Protein AF-0000000087417579 (afdb_homodimer)

Structure (mmCIF, N/CA/C/O backbone):
data_AF-0000000087417579-model_v1
#
loop_
_entity.id
_entity.type
_entity.pdbx_description
1 polymer 'Putative oxidoreductase YteT'
#
loop_
_atom_site.group_PDB
_atom_site.id
_atom_site.type_symbol
_atom_site.label_atom_id
_atom_site.label_alt_id
_atom_site.label_comp_id
_atom_site.label_asym_id
_atom_site.label_entity_id
_atom_site.label_seq_id
_atom_site.pdbx_PDB_ins_code
_atom_site.Cartn_x
_atom_site.Cartn_y
_atom_site.Cartn_z
_atom_site.occupancy
_atom_site.B_iso_or_equiv
_atom_site.auth_seq_id
_atom_site.auth_comp_id
_atom_site.auth_asym_id
_atom_site.auth_atom_id
_atom_site.pdbx_PDB_model_num
ATOM 1 N N . MET A 1 1 ? 16.375 -34.812 -29.328 1 63.44 1 MET A N 1
ATOM 2 C CA . MET A 1 1 ? 15.93 -35.094 -27.969 1 63.44 1 MET A CA 1
ATOM 3 C C . MET A 1 1 ? 14.508 -35.625 -27.953 1 63.44 1 MET A C 1
ATOM 5 O O . MET A 1 1 ? 13.734 -35.375 -28.891 1 63.44 1 MET A O 1
ATOM 9 N N . SER A 1 2 ? 14.164 -36.656 -27.172 1 83.94 2 SER A N 1
ATOM 10 C CA . SER A 1 2 ? 12.844 -37.281 -27.141 1 83.94 2 SER A CA 1
ATOM 11 C C . SER A 1 2 ? 11.773 -36.281 -26.719 1 83.94 2 SER A C 1
ATOM 13 O O . SER A 1 2 ? 12.055 -35.344 -25.984 1 83.94 2 SER A O 1
ATOM 15 N N . ALA A 1 3 ? 10.68 -36.375 -27.312 1 92.44 3 ALA A N 1
ATOM 16 C CA . ALA A 1 3 ? 9.555 -35.5 -27.016 1 92.44 3 ALA A CA 1
ATOM 17 C C . ALA A 1 3 ? 9.195 -35.562 -25.531 1 92.44 3 ALA A C 1
ATOM 19 O O . ALA A 1 3 ? 9.219 -36.625 -24.922 1 92.44 3 ALA A O 1
ATOM 20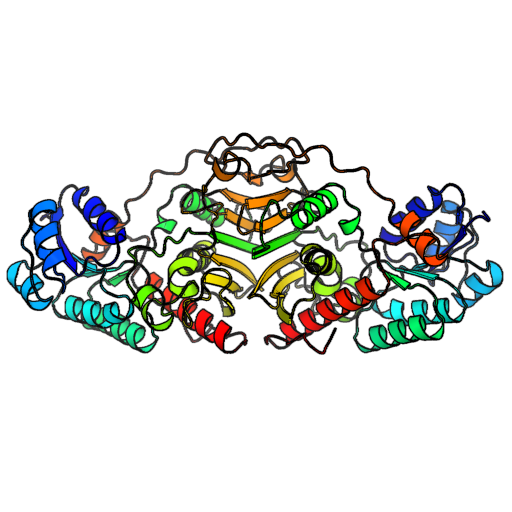 N N . VAL A 1 4 ? 8.93 -34.438 -24.984 1 95.44 4 VAL A N 1
ATOM 21 C CA . VAL A 1 4 ? 8.453 -34.375 -23.609 1 95.44 4 VAL A CA 1
ATOM 22 C C . VAL A 1 4 ? 6.988 -34.812 -23.547 1 95.44 4 VAL A C 1
ATOM 24 O O . VAL A 1 4 ? 6.121 -34.188 -24.156 1 95.44 4 VAL A O 1
ATOM 27 N N . ARG A 1 5 ? 6.73 -35.938 -22.953 1 97.94 5 ARG A N 1
ATOM 28 C CA . ARG A 1 5 ? 5.363 -36.406 -22.75 1 97.94 5 ARG A CA 1
ATOM 29 C C . ARG A 1 5 ? 4.723 -35.688 -21.562 1 97.94 5 ARG A C 1
ATOM 31 O O . ARG A 1 5 ? 5.211 -35.781 -20.438 1 97.94 5 ARG A O 1
ATOM 38 N N . PHE A 1 6 ? 3.621 -34.969 -21.828 1 98.12 6 PHE A N 1
ATOM 39 C CA . PHE A 1 6 ? 3.006 -34.219 -20.719 1 98.12 6 PHE A CA 1
ATOM 40 C C . PHE A 1 6 ? 1.528 -34.594 -20.594 1 98.12 6 PHE A C 1
ATOM 42 O O . PHE A 1 6 ? 0.914 -35.062 -21.562 1 98.12 6 PHE A O 1
ATOM 49 N N . ALA A 1 7 ? 0.946 -34.438 -19.438 1 98.25 7 ALA A N 1
ATOM 50 C CA . ALA A 1 7 ? -0.451 -34.719 -19.109 1 98.25 7 ALA A CA 1
ATOM 51 C C . ALA A 1 7 ? -1.008 -33.656 -18.172 1 98.25 7 ALA A C 1
ATOM 53 O O . ALA A 1 7 ? -0.298 -32.719 -17.797 1 98.25 7 ALA A O 1
ATOM 54 N N . VAL A 1 8 ? -2.346 -33.75 -17.906 1 97.56 8 VAL A N 1
ATOM 55 C CA . VAL A 1 8 ? -3.008 -32.781 -17.016 1 97.56 8 VAL A CA 1
ATOM 56 C C . VAL A 1 8 ? -3.787 -33.562 -15.945 1 97.56 8 VAL A C 1
ATOM 58 O O . VAL A 1 8 ? -4.434 -34.562 -16.234 1 97.56 8 VAL A O 1
ATOM 61 N N . ALA A 1 9 ? -3.633 -33.094 -14.727 1 97.19 9 ALA A N 1
ATOM 62 C CA . ALA A 1 9 ? -4.445 -33.594 -13.633 1 97.19 9 ALA A CA 1
ATOM 63 C C . ALA A 1 9 ? -5.422 -32.562 -13.117 1 97.19 9 ALA A C 1
ATOM 65 O O . ALA A 1 9 ? -5.047 -31.688 -12.336 1 97.19 9 ALA A O 1
ATOM 66 N N . GLY A 1 10 ? -6.633 -32.719 -13.508 1 94.62 10 GLY A N 1
ATOM 67 C CA . GLY A 1 10 ? -7.672 -31.797 -13.086 1 94.62 10 GLY A CA 1
ATOM 68 C C . GLY A 1 10 ? -7.918 -30.672 -14.078 1 94.62 10 GLY A C 1
ATOM 69 O O . GLY A 1 10 ? -6.977 -30.156 -14.688 1 94.62 10 GLY A O 1
ATOM 70 N N . LEU A 1 11 ? -9.203 -30.297 -14.211 1 89.75 11 LEU A N 1
ATOM 71 C CA . LEU A 1 11 ? -9.625 -29.234 -15.125 1 89.75 11 LEU A CA 1
ATOM 72 C C . LEU A 1 11 ? -10.508 -28.219 -14.406 1 89.75 11 LEU A C 1
ATOM 74 O O . LEU A 1 11 ? -11.445 -27.672 -14.992 1 89.75 11 LEU A O 1
ATOM 78 N N . LYS A 1 12 ? -10.195 -27.984 -13.133 1 82.5 12 LYS A N 1
ATOM 79 C CA . LYS A 1 12 ? -11.062 -27.141 -12.32 1 82.5 12 LYS A CA 1
ATOM 80 C C . LYS A 1 12 ? -10.703 -25.656 -12.492 1 82.5 12 LYS A C 1
ATOM 82 O O . LYS A 1 12 ? -11.484 -24.781 -12.109 1 82.5 12 LYS A O 1
ATOM 87 N N . HIS A 1 13 ? -9.578 -25.375 -12.992 1 80.44 13 HIS A N 1
ATOM 88 C CA . HIS A 1 13 ? -9.156 -24 -13.25 1 80.44 13 HIS A CA 1
ATOM 89 C C . HIS A 1 13 ? -8.75 -23.812 -14.703 1 80.44 13 HIS A C 1
ATOM 91 O O . HIS A 1 13 ? -7.941 -24.578 -15.234 1 80.44 13 HIS A O 1
ATOM 97 N N . PHE A 1 14 ? -9.172 -22.734 -15.328 1 74.62 14 PHE A N 1
ATOM 98 C CA . PHE A 1 14 ? -9 -22.547 -16.766 1 74.62 14 PHE A CA 1
ATOM 99 C C . PHE A 1 14 ? -7.555 -22.172 -17.078 1 74.62 14 PHE A C 1
ATOM 101 O O . PHE A 1 14 ? -7.121 -22.281 -18.234 1 74.62 14 PHE A O 1
ATOM 108 N N . HIS A 1 15 ? -6.863 -21.828 -16.094 1 78.12 15 HIS A N 1
ATOM 109 C CA . HIS A 1 15 ? -5.453 -21.531 -16.328 1 78.12 15 HIS A CA 1
ATOM 110 C C . HIS A 1 15 ? -4.691 -22.766 -16.766 1 78.12 15 HIS A C 1
ATOM 112 O O . HIS A 1 15 ? -3.605 -22.656 -17.344 1 78.12 15 HIS A O 1
ATOM 118 N N . ILE A 1 16 ? -5.309 -23.891 -16.578 1 82.69 16 ILE A N 1
ATOM 119 C CA . ILE A 1 16 ? -4.672 -25.141 -17 1 82.69 16 ILE A CA 1
ATOM 120 C C . ILE A 1 16 ? -4.594 -25.188 -18.516 1 82.69 16 ILE A C 1
ATOM 122 O O . ILE A 1 16 ? -3.707 -25.844 -19.078 1 82.69 16 ILE A O 1
ATOM 126 N N . LEU A 1 17 ? -5.457 -24.422 -19.156 1 87.06 17 LEU A N 1
ATOM 127 C CA . LEU A 1 17 ? -5.41 -24.344 -20.609 1 87.06 17 LEU A CA 1
ATOM 128 C C . LEU A 1 17 ? -4.176 -23.578 -21.078 1 87.06 17 LEU A C 1
ATOM 130 O O . LEU A 1 17 ? -3.637 -23.859 -22.156 1 87.06 17 LEU A O 1
ATOM 134 N N . THR A 1 18 ? -3.805 -22.672 -20.266 1 87.69 18 THR A N 1
ATOM 135 C CA . THR A 1 18 ? -2.555 -21.969 -20.547 1 87.69 18 THR A CA 1
ATOM 136 C C . THR A 1 18 ? -1.378 -22.938 -20.531 1 87.69 18 THR A C 1
ATOM 138 O O . THR A 1 18 ? -0.494 -22.875 -21.391 1 87.69 18 THR A O 1
ATOM 141 N N . PHE A 1 19 ? -1.415 -23.828 -19.641 1 91.25 19 PHE A N 1
ATOM 142 C CA . PHE A 1 19 ? -0.386 -24.859 -19.562 1 91.25 19 PHE A CA 1
ATOM 143 C C . PHE A 1 19 ? -0.43 -25.75 -20.797 1 91.25 19 PHE A C 1
ATOM 145 O O . PHE A 1 19 ? 0.599 -26 -21.438 1 91.25 19 PHE A O 1
ATOM 152 N N . VAL A 1 20 ? -1.589 -26.219 -21.156 1 93.12 20 VAL A N 1
ATOM 153 C CA . VAL A 1 20 ? -1.742 -27.125 -22.281 1 93.12 20 VAL A CA 1
ATOM 154 C C . VAL A 1 20 ? -1.248 -26.453 -23.562 1 93.12 20 VAL A C 1
ATOM 156 O O . VAL A 1 20 ? -0.421 -27.016 -24.281 1 93.12 20 VAL A O 1
ATOM 159 N N . ASN A 1 21 ? -1.667 -25.234 -23.75 1 91.94 21 ASN A N 1
ATOM 160 C CA . ASN A 1 21 ? -1.286 -24.5 -24.953 1 91.94 21 ASN A CA 1
ATOM 161 C C . ASN A 1 21 ? 0.205 -24.172 -24.969 1 91.94 21 ASN A C 1
ATOM 163 O O . ASN A 1 21 ? 0.856 -24.25 -26 1 91.94 21 ASN A O 1
ATOM 167 N N . GLY A 1 22 ? 0.687 -23.828 -23.844 1 92.31 22 GLY A N 1
ATOM 168 C CA . GLY A 1 22 ? 2.105 -23.531 -23.734 1 92.31 22 GLY A CA 1
ATOM 169 C C . GLY A 1 22 ? 2.99 -24.734 -24.016 1 92.31 22 GLY A C 1
ATOM 170 O O . GLY A 1 22 ? 4.004 -24.609 -24.703 1 92.31 22 GLY A O 1
ATOM 171 N N . MET A 1 23 ? 2.613 -25.906 -23.531 1 94.06 23 MET A N 1
ATOM 172 C CA . MET A 1 23 ? 3.363 -27.125 -23.766 1 94.06 23 MET A CA 1
ATOM 173 C C . MET A 1 23 ? 3.264 -27.578 -25.219 1 94.06 23 MET A C 1
ATOM 175 O O . MET A 1 23 ? 4.262 -27.969 -25.828 1 94.06 23 MET A O 1
ATOM 179 N N . ARG A 1 24 ? 2.125 -27.422 -25.797 1 93 24 ARG A N 1
ATOM 180 C CA . ARG A 1 24 ? 1.914 -27.797 -27.188 1 93 24 ARG A CA 1
ATOM 181 C C . ARG A 1 24 ? 2.758 -26.938 -28.125 1 93 24 ARG A C 1
ATOM 183 O O . ARG A 1 24 ? 3.119 -27.391 -29.219 1 93 24 ARG A O 1
ATOM 190 N N . ALA A 1 25 ? 3.008 -25.75 -27.703 1 91.5 25 ALA A N 1
ATOM 191 C CA . ALA A 1 25 ? 3.771 -24.828 -28.531 1 91.5 25 ALA A CA 1
ATOM 192 C C . ALA A 1 25 ? 5.25 -25.188 -28.547 1 91.5 25 ALA A C 1
ATOM 194 O O . ALA A 1 25 ? 6.012 -24.703 -29.391 1 91.5 25 ALA A O 1
ATOM 195 N N . LEU A 1 26 ? 5.613 -26.094 -27.703 1 92.06 26 LEU A N 1
ATOM 196 C CA . LEU A 1 26 ? 7 -26.547 -27.703 1 92.06 26 LEU A CA 1
ATOM 197 C C . LEU A 1 26 ? 7.246 -27.547 -28.828 1 92.06 26 LEU A C 1
ATOM 199 O O . LEU A 1 26 ? 6.375 -28.359 -29.141 1 92.06 26 LEU A O 1
ATOM 203 N N . PRO A 1 27 ? 8.391 -27.438 -29.516 1 88.12 27 PRO A N 1
ATOM 204 C CA . PRO A 1 27 ? 8.656 -28.297 -30.672 1 88.12 27 PRO A CA 1
ATOM 205 C C . PRO A 1 27 ? 8.602 -29.781 -30.344 1 88.12 27 PRO A C 1
ATOM 207 O O . PRO A 1 27 ? 8.164 -30.594 -31.156 1 88.12 27 PRO A O 1
ATOM 210 N N . ASP A 1 28 ? 9.008 -30.203 -29.203 1 88.88 28 ASP A N 1
ATOM 211 C CA . ASP A 1 28 ? 9.07 -31.625 -28.859 1 88.88 28 ASP A CA 1
ATOM 212 C C . ASP A 1 28 ? 8.289 -31.938 -27.594 1 88.88 28 ASP A C 1
ATOM 214 O O . ASP A 1 28 ? 8.828 -32.5 -26.641 1 88.88 28 ASP A O 1
ATOM 218 N N . ALA A 1 29 ? 6.93 -31.688 -27.703 1 94.94 29 ALA A N 1
ATOM 219 C CA . ALA A 1 29 ? 6.047 -32.031 -26.594 1 94.94 29 ALA A CA 1
ATOM 220 C C . ALA A 1 29 ? 4.82 -32.781 -27.078 1 94.94 29 ALA A C 1
ATOM 222 O O . ALA A 1 29 ? 4.27 -32.5 -28.141 1 94.94 29 ALA A O 1
ATOM 223 N N . GLN A 1 30 ? 4.465 -33.75 -26.375 1 96.94 30 GLN A N 1
ATOM 224 C CA . GLN A 1 30 ? 3.318 -34.594 -26.719 1 96.94 30 GLN A CA 1
ATOM 225 C C . GLN A 1 30 ? 2.328 -34.688 -25.562 1 96.94 30 GLN A C 1
ATOM 227 O O . GLN A 1 30 ? 2.686 -35.094 -24.469 1 96.94 30 GLN A O 1
ATOM 232 N N . PHE A 1 31 ? 1.083 -34.25 -25.797 1 97.75 31 PHE A N 1
ATOM 233 C CA . PHE A 1 31 ? 0 -34.406 -24.844 1 97.75 31 PHE A CA 1
ATOM 234 C C . PHE A 1 31 ? -0.521 -35.812 -24.828 1 97.75 31 PHE A C 1
ATOM 236 O O . PHE A 1 31 ? -1.018 -36.312 -25.844 1 97.75 31 PHE A O 1
ATOM 243 N N . VAL A 1 32 ? -0.482 -36.5 -23.656 1 98 32 VAL A N 1
ATOM 244 C CA . VAL A 1 32 ? -0.65 -37.938 -23.734 1 98 32 VAL A CA 1
ATOM 245 C C . VAL A 1 32 ? -1.911 -38.344 -22.969 1 98 32 VAL A C 1
ATOM 247 O O . VAL A 1 32 ? -2.357 -39.5 -23.078 1 98 32 VAL A O 1
ATOM 250 N N . GLY A 1 33 ? -2.498 -37.438 -22.219 1 98 33 GLY A N 1
ATOM 251 C CA . GLY A 1 33 ? -3.715 -37.781 -21.5 1 98 33 GLY A CA 1
ATOM 252 C C . GLY A 1 33 ? -4.043 -36.812 -20.375 1 98 33 GLY A C 1
ATOM 253 O O . GLY A 1 33 ? -3.268 -35.875 -20.094 1 98 33 GLY A O 1
ATOM 254 N N . PHE A 1 34 ? -5.219 -36.969 -19.766 1 97.88 34 PHE A N 1
ATOM 255 C CA . PHE A 1 34 ? -5.586 -36.156 -18.625 1 97.88 34 PHE A CA 1
ATOM 256 C C . PHE A 1 34 ? -6.508 -36.906 -17.672 1 97.88 34 PHE A C 1
ATOM 258 O O . PHE A 1 34 ? -7.074 -37.938 -18.062 1 97.88 34 PHE A O 1
ATOM 265 N N . TYR A 1 35 ? -6.484 -36.375 -16.453 1 97.12 35 TYR A N 1
ATOM 266 C CA . TYR A 1 35 ? -7.355 -36.906 -15.406 1 97.12 35 TYR A CA 1
ATOM 267 C C . TYR A 1 35 ? -8.336 -35.812 -14.938 1 97.12 35 TYR A C 1
ATOM 269 O O . TYR A 1 35 ? -7.98 -34.625 -14.867 1 97.12 35 TYR A O 1
ATOM 277 N N . ASP A 1 36 ? -9.562 -36.188 -14.734 1 95.81 36 ASP A N 1
ATOM 278 C CA . ASP A 1 36 ? -10.5 -35.438 -13.922 1 95.81 36 ASP A CA 1
ATOM 279 C C . ASP A 1 36 ? -11.461 -36.344 -13.172 1 95.81 36 ASP A C 1
ATOM 281 O O . ASP A 1 36 ? -11.828 -37.406 -13.68 1 95.81 36 ASP A O 1
ATOM 285 N N . ASP A 1 37 ? -11.867 -35.875 -11.969 1 92.88 37 ASP A N 1
ATOM 286 C CA . ASP A 1 37 ? -12.773 -36.719 -11.18 1 92.88 37 ASP A CA 1
ATOM 287 C C . ASP A 1 37 ? -14.211 -36.562 -11.664 1 92.88 37 ASP A C 1
ATOM 289 O O . ASP A 1 37 ? -15.07 -37.375 -11.312 1 92.88 37 ASP A O 1
ATOM 293 N N . ASP A 1 38 ? -14.516 -35.625 -12.484 1 92.81 38 ASP A N 1
ATOM 294 C CA . ASP A 1 38 ? -15.844 -35.375 -13.039 1 92.81 38 ASP A CA 1
ATOM 295 C C . ASP A 1 38 ? -16.016 -36.062 -14.391 1 92.81 38 ASP A C 1
ATOM 297 O O . ASP A 1 38 ? -15.391 -35.656 -15.375 1 92.81 38 ASP A O 1
ATOM 301 N N . PRO A 1 39 ? -16.953 -37.031 -14.477 1 94.38 39 PRO A N 1
ATOM 302 C CA . PRO A 1 39 ? -17.109 -37.719 -15.758 1 94.38 39 PRO A CA 1
ATOM 303 C C . PRO A 1 39 ? -17.594 -36.812 -16.875 1 94.38 39 PRO A C 1
ATOM 305 O O . PRO A 1 39 ? -17.25 -37.031 -18.047 1 94.38 39 PRO A O 1
ATOM 308 N N . LYS A 1 40 ? -18.344 -35.812 -16.531 1 92.44 40 LYS A N 1
ATOM 309 C CA . LYS A 1 40 ? -18.812 -34.875 -17.547 1 92.44 40 LYS A CA 1
ATOM 310 C C . LYS A 1 40 ? -17.656 -34.125 -18.172 1 92.44 40 LYS A C 1
ATOM 312 O O . LYS A 1 40 ? -17.625 -33.938 -19.391 1 92.44 40 LYS A O 1
ATOM 317 N N . LEU A 1 41 ? -16.703 -33.75 -17.359 1 91.19 41 LEU A N 1
ATOM 318 C CA . LEU A 1 41 ? -15.531 -33.031 -17.859 1 91.19 41 LEU A CA 1
ATOM 319 C C . LEU A 1 41 ? -14.641 -33.969 -18.688 1 91.19 41 LEU A C 1
ATOM 321 O O . LEU A 1 41 ? -14.078 -33.562 -19.703 1 91.19 41 LEU A O 1
ATOM 325 N N . ARG A 1 42 ? -14.5 -35.188 -18.266 1 94.69 42 ARG A N 1
ATOM 326 C CA . ARG A 1 42 ? -13.711 -36.156 -19.016 1 94.69 42 ARG A CA 1
ATOM 327 C C . ARG A 1 42 ? -14.273 -36.344 -20.422 1 94.69 42 ARG A C 1
ATOM 329 O O . ARG A 1 42 ? -13.531 -36.312 -21.406 1 94.69 42 ARG A O 1
ATOM 336 N N . ASP A 1 43 ? -15.578 -36.438 -20.484 1 93.12 43 ASP A N 1
ATOM 337 C CA . ASP A 1 43 ? -16.219 -36.625 -21.781 1 93.12 43 ASP A CA 1
ATOM 338 C C . ASP A 1 43 ? -16.047 -35.406 -22.688 1 93.12 43 ASP A C 1
ATOM 340 O O . ASP A 1 43 ? -15.664 -35.531 -23.844 1 93.12 43 ASP A O 1
ATOM 344 N N . GLN A 1 44 ? -16.281 -34.312 -22.172 1 90.88 44 GLN A N 1
ATOM 345 C CA . GLN A 1 44 ? -16.219 -33.062 -22.922 1 90.88 44 GLN A CA 1
ATOM 346 C C . GLN A 1 44 ? -14.805 -32.812 -23.422 1 90.88 44 GLN A C 1
ATOM 348 O O . GLN A 1 44 ? -14.602 -32.531 -24.609 1 90.88 44 GLN A O 1
ATOM 353 N N . TYR A 1 45 ? -13.805 -33 -22.609 1 92.38 45 TYR A N 1
ATOM 354 C CA . TYR A 1 45 ? -12.469 -32.531 -22.953 1 92.38 45 TYR A CA 1
ATOM 355 C C . TYR A 1 45 ? -11.672 -33.625 -23.641 1 92.38 45 TYR A C 1
ATOM 357 O O . TYR A 1 45 ? -10.648 -33.375 -24.266 1 92.38 45 TYR A O 1
ATOM 365 N N . SER A 1 46 ? -12.141 -34.875 -23.516 1 91.88 46 SER A N 1
ATOM 366 C CA . SER A 1 46 ? -11.5 -35.906 -24.297 1 91.88 46 SER A CA 1
ATOM 367 C C . SER A 1 46 ? -11.594 -35.625 -25.781 1 91.88 46 SER A C 1
ATOM 369 O O . SER A 1 46 ? -10.641 -35.875 -26.531 1 91.88 46 SER A O 1
ATOM 371 N N . GLN A 1 47 ? -12.641 -35.125 -26.156 1 90.56 47 GLN A N 1
ATOM 372 C CA . GLN A 1 47 ? -12.867 -34.781 -27.562 1 90.56 47 GLN A CA 1
ATOM 373 C C . GLN A 1 47 ? -12.086 -33.5 -27.938 1 90.56 47 GLN A C 1
ATOM 375 O O . GLN A 1 47 ? -11.461 -33.469 -29 1 90.56 47 GLN A O 1
ATOM 380 N N . GLU A 1 48 ? -12.086 -32.594 -27.109 1 90.38 48 GLU A N 1
ATOM 381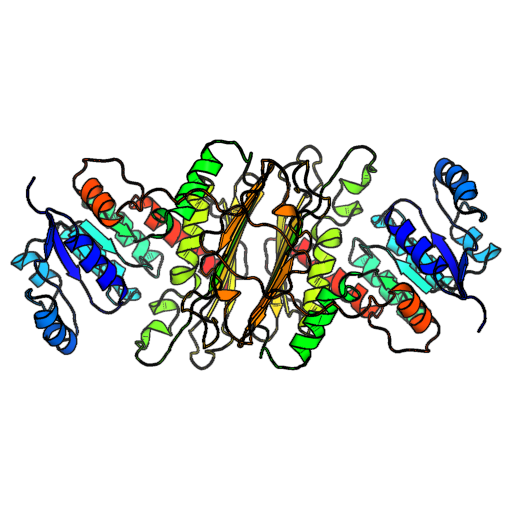 C CA . GLU A 1 48 ? -11.445 -31.312 -27.375 1 90.38 48 GLU A CA 1
ATOM 382 C C . GLU A 1 48 ? -9.922 -31.453 -27.438 1 90.38 48 GLU A C 1
ATOM 384 O O . GLU A 1 48 ? -9.273 -30.859 -28.297 1 90.38 48 GLU A O 1
ATOM 389 N N . PHE A 1 49 ? -9.406 -32.281 -26.5 1 94 49 PHE A N 1
ATOM 390 C CA . PHE A 1 49 ? -7.961 -32.438 -26.391 1 94 49 PHE A CA 1
ATOM 391 C C . PHE A 1 49 ? -7.445 -33.5 -27.344 1 94 49 PHE A C 1
ATOM 393 O O . PHE A 1 49 ? -6.277 -33.5 -27.734 1 94 49 PHE A O 1
ATOM 400 N N . GLY A 1 50 ? -8.273 -34.438 -27.703 1 94.31 50 GLY A N 1
ATOM 401 C CA . GLY A 1 50 ? -7.871 -35.562 -28.562 1 94.31 50 GLY A CA 1
ATOM 402 C C . GLY A 1 50 ? -6.98 -36.562 -27.859 1 94.31 50 GLY A C 1
ATOM 403 O O . GLY A 1 50 ? -6.105 -37.156 -28.5 1 94.31 50 GLY A O 1
ATOM 404 N N . VAL A 1 51 ? -7.02 -36.594 -26.609 1 96.75 51 VAL A N 1
ATOM 405 C CA . VAL A 1 51 ? -6.219 -37.531 -25.828 1 96.75 51 VAL A CA 1
ATOM 406 C C . VAL A 1 51 ? -7.113 -38.312 -24.859 1 96.75 51 VAL A C 1
ATOM 408 O O . VAL A 1 51 ? -8.234 -37.875 -24.578 1 96.75 51 VAL A O 1
ATOM 411 N N . PRO A 1 52 ? -6.656 -39.5 -24.375 1 96.81 52 PRO A N 1
ATOM 412 C CA . PRO A 1 52 ? -7.477 -40.281 -23.469 1 96.81 52 PRO A CA 1
ATOM 413 C C . PRO A 1 52 ? -7.676 -39.625 -22.109 1 96.81 52 PRO A C 1
ATOM 415 O O . PRO A 1 52 ? -6.789 -38.875 -21.641 1 96.81 52 PRO A O 1
ATOM 418 N N . ALA A 1 53 ? -8.836 -39.906 -21.5 1 97.56 53 ALA A N 1
ATOM 419 C CA . ALA A 1 53 ? -9.18 -39.438 -20.172 1 97.56 53 ALA A CA 1
ATOM 420 C C . ALA A 1 53 ? -9.156 -40.594 -19.156 1 97.56 53 ALA A C 1
ATOM 422 O O . ALA A 1 53 ? -9.484 -41.719 -19.5 1 97.56 53 ALA A O 1
ATOM 423 N N . PHE A 1 54 ? -8.812 -40.25 -17.938 1 98 54 PHE A N 1
ATOM 424 C CA . PHE A 1 54 ? -8.695 -41.25 -16.906 1 98 54 PHE A CA 1
ATOM 425 C C . PHE A 1 54 ? -9.445 -40.844 -15.648 1 98 54 PHE A C 1
ATOM 427 O O . PHE A 1 54 ? -9.656 -39.625 -15.414 1 98 54 PHE A O 1
ATOM 434 N N . ALA A 1 55 ? -9.75 -41.812 -14.781 1 96.81 55 ALA A N 1
ATOM 435 C CA . ALA A 1 55 ? -10.594 -41.531 -13.617 1 96.81 55 ALA A CA 1
ATOM 436 C C . ALA A 1 55 ? -9.75 -41.406 -12.352 1 96.81 55 ALA A C 1
ATOM 438 O O . ALA A 1 55 ? -10.266 -41 -11.297 1 96.81 55 ALA A O 1
ATOM 439 N N . SER A 1 56 ? -8.492 -41.656 -12.516 1 97.25 56 SER A N 1
ATOM 440 C CA . SER A 1 56 ? -7.582 -41.469 -11.391 1 97.25 56 SER A CA 1
ATOM 441 C C . SER A 1 56 ? -6.188 -41.094 -11.867 1 97.25 56 SER A C 1
ATOM 443 O O . SER A 1 56 ? -5.82 -41.344 -13.008 1 97.25 56 SER A O 1
ATOM 445 N N . VAL A 1 57 ? -5.469 -40.5 -10.953 1 97.69 57 VAL A N 1
ATOM 446 C CA . VAL A 1 57 ? -4.082 -40.125 -11.219 1 97.69 57 VAL A CA 1
ATOM 447 C C . VAL A 1 57 ? -3.248 -41.375 -11.492 1 97.69 57 VAL A C 1
ATOM 449 O O . VAL A 1 57 ? -2.438 -41.375 -12.414 1 97.69 57 VAL A O 1
ATOM 452 N N . GLY A 1 58 ? -3.475 -42.375 -10.734 1 97.81 58 GLY A N 1
ATOM 453 C CA . GLY A 1 58 ? -2.754 -43.625 -10.922 1 97.81 58 GLY A CA 1
ATOM 454 C C . GLY A 1 58 ? -2.93 -44.219 -12.305 1 97.81 58 GLY A C 1
ATOM 455 O O . GLY A 1 58 ? -1.952 -44.625 -12.953 1 97.81 58 GLY A O 1
ATOM 456 N N . GLU A 1 59 ? -4.172 -44.25 -12.734 1 98.06 59 GLU A N 1
ATOM 457 C CA . GLU A 1 59 ? -4.457 -44.812 -14.062 1 98.06 59 GLU A CA 1
ATOM 458 C C . GLU A 1 59 ? -3.791 -43.969 -15.148 1 98.06 59 GLU A C 1
ATOM 460 O O . GLU A 1 59 ? -3.256 -44.5 -16.125 1 98.06 59 GLU A O 1
ATOM 465 N N . LEU A 1 60 ? -3.873 -42.656 -15.016 1 98.31 60 LEU A N 1
ATOM 466 C CA . LEU A 1 60 ? -3.25 -41.75 -15.969 1 98.31 60 LEU A CA 1
ATOM 467 C C . LEU A 1 60 ? -1.76 -42.031 -16.109 1 98.31 60 LEU A C 1
ATOM 469 O O . LEU A 1 60 ? -1.257 -42.188 -17.219 1 98.31 60 LEU A O 1
ATOM 473 N N . VAL A 1 61 ? -1.035 -42.188 -14.969 1 98.56 61 VAL A N 1
ATOM 474 C CA . VAL A 1 61 ? 0.418 -42.312 -14.969 1 98.56 61 VAL A CA 1
ATOM 475 C C . VAL A 1 61 ? 0.807 -43.688 -15.492 1 98.56 61 VAL A C 1
ATOM 477 O O . VAL A 1 61 ? 1.745 -43.812 -16.281 1 98.56 61 VAL A O 1
ATOM 480 N N . GLU A 1 62 ? 0.082 -44.719 -15.117 1 98.12 62 GLU A N 1
ATOM 481 C CA . GLU A 1 62 ? 0.393 -46.094 -15.531 1 98.12 62 GLU A CA 1
ATOM 482 C C . GLU A 1 62 ? 0.191 -46.25 -17.031 1 98.12 62 GLU A C 1
ATOM 484 O O . GLU A 1 62 ? 0.985 -46.938 -17.703 1 98.12 62 GLU A O 1
ATOM 489 N N . ALA A 1 63 ? -0.8 -45.625 -17.531 1 98.12 63 ALA A N 1
ATOM 490 C CA . ALA A 1 63 ? -1.187 -45.812 -18.922 1 98.12 63 ALA A CA 1
ATOM 491 C C . ALA A 1 63 ? -0.327 -44.969 -19.859 1 98.12 63 ALA A C 1
ATOM 493 O O . ALA A 1 63 ? -0.078 -45.375 -21 1 98.12 63 ALA A O 1
ATOM 494 N N . THR A 1 64 ? 0.1 -43.781 -19.406 1 98.06 64 THR A N 1
ATOM 495 C CA . THR A 1 64 ? 0.64 -42.844 -20.375 1 98.06 64 THR A CA 1
ATOM 496 C C . THR A 1 64 ? 2.074 -42.469 -20.031 1 98.06 64 THR A C 1
ATOM 498 O O . THR A 1 64 ? 2.789 -41.875 -20.859 1 98.06 64 THR A O 1
ATOM 501 N N . GLU A 1 65 ? 2.578 -42.719 -18.828 1 97.81 65 GLU A N 1
ATOM 502 C CA . GLU A 1 65 ? 3.932 -42.469 -18.344 1 97.81 65 GLU A CA 1
ATOM 503 C C . GLU A 1 65 ? 4.375 -41.062 -18.688 1 97.81 65 GLU A C 1
ATOM 505 O O . GLU A 1 65 ? 5.445 -40.844 -19.281 1 97.81 65 GLU A O 1
ATOM 510 N N . PRO A 1 66 ? 3.617 -40.094 -18.281 1 98.44 66 PRO A N 1
ATOM 511 C CA . PRO A 1 66 ? 4.016 -38.688 -18.562 1 98.44 66 PRO A CA 1
ATOM 512 C C . PRO A 1 66 ? 5.273 -38.281 -17.797 1 98.44 66 PRO A C 1
ATOM 514 O O . PRO A 1 66 ? 5.496 -38.719 -16.672 1 98.44 66 PRO A O 1
ATOM 517 N N . GLU A 1 67 ? 6.078 -37.438 -18.453 1 97.94 67 GLU A N 1
ATOM 518 C CA . GLU A 1 67 ? 7.246 -36.844 -17.828 1 97.94 67 GLU A CA 1
ATOM 519 C C . GLU A 1 67 ? 6.855 -35.625 -16.969 1 97.94 67 GLU A C 1
ATOM 521 O O . GLU A 1 67 ? 7.367 -35.438 -15.859 1 97.94 67 GLU A O 1
ATOM 526 N N . VAL A 1 68 ? 5.961 -34.781 -17.469 1 98.06 68 VAL A N 1
ATOM 527 C CA . VAL A 1 68 ? 5.492 -33.562 -16.812 1 98.06 68 VAL A CA 1
ATOM 528 C C . VAL A 1 68 ? 3.969 -33.594 -16.703 1 98.06 68 VAL A C 1
ATOM 530 O O . VAL A 1 68 ? 3.275 -33.938 -17.672 1 98.06 68 VAL A O 1
ATOM 533 N N . VAL A 1 69 ? 3.445 -33.281 -15.555 1 98.31 69 VAL A N 1
ATOM 534 C CA . VAL A 1 69 ? 1.999 -33.219 -15.383 1 98.31 69 VAL A CA 1
ATOM 535 C C . VAL A 1 69 ? 1.612 -31.828 -14.867 1 98.31 69 VAL A C 1
ATOM 537 O O . VAL A 1 69 ? 2.168 -31.359 -13.875 1 98.31 69 VAL A O 1
ATOM 540 N N . GLY A 1 70 ? 0.716 -31.125 -15.57 1 97.31 70 GLY A N 1
ATOM 541 C CA . GLY A 1 70 ? 0.064 -29.938 -15.039 1 97.31 70 GLY A CA 1
ATOM 542 C C . GLY A 1 70 ? -1.065 -30.25 -14.078 1 97.31 70 GLY A C 1
ATOM 543 O O . GLY A 1 70 ? -1.841 -31.188 -14.305 1 97.31 70 GLY A O 1
ATOM 544 N N . VAL A 1 71 ? -1.171 -29.531 -13.008 1 96.94 71 VAL A N 1
ATOM 545 C CA . VAL A 1 71 ? -2.174 -29.844 -12 1 96.94 71 VAL A CA 1
ATOM 546 C C . VAL A 1 71 ? -3.117 -28.656 -11.82 1 96.94 71 VAL A C 1
ATOM 548 O O . VAL A 1 71 ? -2.672 -27.531 -11.578 1 96.94 71 VAL A O 1
ATOM 551 N N . ALA A 1 72 ? -4.375 -28.875 -11.891 1 93.75 72 ALA A N 1
ATOM 552 C CA . ALA A 1 72 ? -5.406 -27.875 -11.656 1 93.75 72 ALA A CA 1
ATOM 553 C C . ALA A 1 72 ? -6.648 -28.5 -11.023 1 93.75 72 ALA A C 1
ATOM 555 O O . ALA A 1 72 ? -7.766 -28.281 -11.492 1 93.75 72 ALA A O 1
ATOM 556 N N . VAL A 1 73 ? 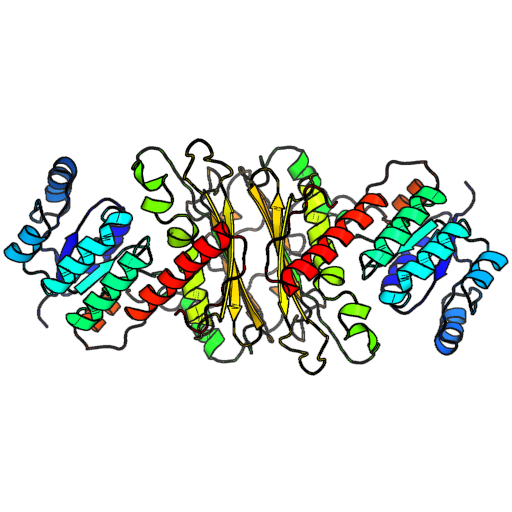-6.516 -29.281 -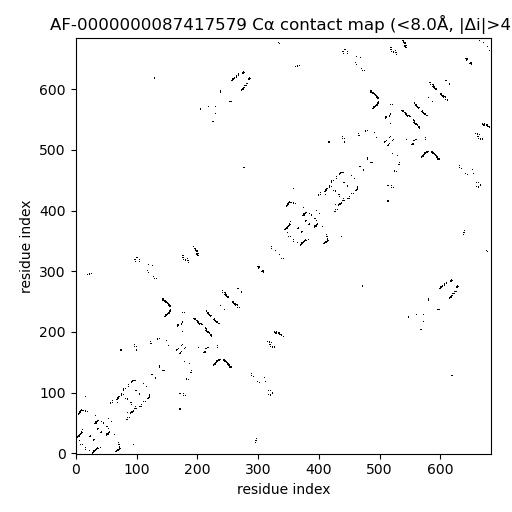10.008 1 93.62 73 VAL A N 1
ATOM 557 C CA . VAL A 1 73 ? -7.621 -29.781 -9.195 1 93.62 73 VAL A CA 1
ATOM 558 C C . VAL A 1 73 ? -8.031 -28.719 -8.172 1 93.62 73 VAL A C 1
ATOM 560 O O . VAL A 1 73 ? -7.523 -27.594 -8.195 1 93.62 73 VAL A O 1
ATOM 563 N N . GLU A 1 74 ? -9.07 -29.125 -7.391 1 93.12 74 GLU A N 1
ATOM 564 C CA . GLU A 1 74 ? -9.414 -28.219 -6.293 1 93.12 74 GLU A CA 1
ATOM 565 C C . GLU A 1 74 ? -8.188 -27.859 -5.461 1 93.12 74 GLU A C 1
ATOM 567 O O . GLU A 1 74 ? -7.367 -28.734 -5.152 1 93.12 74 GLU A O 1
ATOM 572 N N . ASN A 1 75 ? -8.062 -26.594 -5.082 1 94.69 75 ASN A N 1
ATOM 573 C CA . ASN A 1 75 ? -6.844 -26.078 -4.469 1 94.69 75 ASN A CA 1
ATOM 574 C C . ASN A 1 75 ? -6.477 -26.875 -3.213 1 94.69 75 ASN A C 1
ATOM 576 O O . ASN A 1 75 ? -5.309 -27.203 -3.006 1 94.69 75 ASN A O 1
ATOM 580 N N . SER A 1 76 ? -7.488 -27.219 -2.422 1 95.06 76 SER A N 1
ATOM 581 C CA . SER A 1 76 ? -7.234 -27.906 -1.153 1 95.06 76 SER A CA 1
ATOM 582 C C . SER A 1 76 ? -6.805 -29.344 -1.374 1 95.06 76 SER A C 1
ATOM 584 O O . SER A 1 76 ? -6.32 -30 -0.45 1 95.06 76 SER A O 1
ATOM 586 N N . LYS A 1 77 ? -6.875 -29.812 -2.602 1 95.19 77 LYS A N 1
ATOM 587 C CA . LYS A 1 77 ? -6.535 -31.203 -2.91 1 95.19 77 LYS A CA 1
ATOM 588 C C . LYS A 1 77 ? -5.207 -31.281 -3.66 1 95.19 77 LYS A C 1
ATOM 590 O O . LYS A 1 77 ? -4.695 -32.375 -3.906 1 95.19 77 LYS A O 1
ATOM 595 N N . LYS A 1 78 ? -4.656 -30.219 -3.998 1 96.81 78 LYS A N 1
ATOM 596 C CA . LYS A 1 78 ? -3.467 -30.188 -4.844 1 96.81 78 LYS A CA 1
ATOM 597 C C . LYS A 1 78 ? -2.295 -30.891 -4.168 1 96.81 78 LYS A C 1
ATOM 599 O O . LYS A 1 78 ? -1.554 -31.625 -4.812 1 96.81 78 LYS A O 1
ATOM 604 N N . GLY A 1 79 ? -2.164 -30.688 -2.857 1 98.06 79 GLY A N 1
ATOM 605 C CA . GLY A 1 79 ? -1.037 -31.281 -2.158 1 98.06 79 GLY A CA 1
ATOM 606 C C . GLY A 1 79 ? -0.952 -32.781 -2.338 1 98.06 79 GLY A C 1
ATOM 607 O O . GLY A 1 79 ? 0.101 -33.312 -2.701 1 98.06 79 GLY A O 1
ATOM 608 N N . ALA A 1 80 ? -2.035 -33.438 -2.129 1 97.94 80 ALA A N 1
ATOM 609 C CA . ALA A 1 80 ? -2.088 -34.875 -2.236 1 97.94 80 ALA A CA 1
ATOM 610 C C . ALA A 1 80 ? -1.802 -35.344 -3.664 1 97.94 80 ALA A C 1
ATOM 612 O O . ALA A 1 80 ? -1.059 -36.281 -3.877 1 97.94 80 ALA A O 1
ATOM 613 N N . VAL A 1 81 ? -2.355 -34.625 -4.621 1 98.12 81 VAL A N 1
ATOM 614 C CA . VAL A 1 81 ? -2.193 -35 -6.023 1 98.12 81 VAL A CA 1
ATOM 615 C C . VAL A 1 81 ? -0.741 -34.781 -6.449 1 98.12 81 VAL A C 1
ATOM 617 O O . VAL A 1 81 ? -0.156 -35.625 -7.125 1 98.12 81 VAL A O 1
ATOM 620 N N . ILE A 1 82 ? -0.172 -33.719 -6.027 1 98.62 82 ILE A N 1
ATOM 621 C CA . ILE A 1 82 ? 1.214 -33.375 -6.344 1 98.62 82 ILE A CA 1
ATOM 622 C C . ILE A 1 82 ? 2.139 -34.469 -5.777 1 98.62 82 ILE A C 1
ATOM 624 O O . ILE A 1 82 ? 3.012 -34.969 -6.484 1 98.62 82 ILE A O 1
ATOM 628 N N . CYS A 1 83 ? 1.933 -34.812 -4.535 1 98.69 83 CYS A N 1
ATOM 629 C CA . CYS A 1 83 ? 2.766 -35.812 -3.891 1 98.69 83 CYS A CA 1
ATOM 630 C C . CYS A 1 83 ? 2.652 -37.156 -4.605 1 98.69 83 CYS A C 1
ATOM 632 O O . CYS A 1 83 ? 3.662 -37.812 -4.863 1 98.69 83 CYS A O 1
ATOM 634 N N . GLU A 1 84 ? 1.472 -37.5 -4.93 1 98.62 84 GLU A N 1
ATOM 635 C CA . GLU A 1 84 ? 1.262 -38.75 -5.629 1 98.62 84 GLU A CA 1
ATOM 636 C C . GLU A 1 84 ? 1.993 -38.781 -6.969 1 98.62 84 GLU A C 1
ATOM 638 O O . GLU A 1 84 ? 2.656 -39.75 -7.305 1 98.62 84 GLU A O 1
ATOM 643 N N . LEU A 1 85 ? 1.865 -37.719 -7.695 1 98.81 85 LEU A N 1
ATOM 644 C CA . LEU A 1 85 ? 2.504 -37.625 -9 1 98.81 85 LEU A CA 1
ATOM 645 C C . LEU A 1 85 ? 4.023 -37.719 -8.875 1 98.81 85 LEU A C 1
ATOM 647 O O . LEU A 1 85 ? 4.676 -38.438 -9.625 1 98.81 85 LEU A O 1
ATOM 651 N N . ALA A 1 86 ? 4.57 -36.969 -7.945 1 98.62 86 ALA A N 1
ATOM 652 C CA . ALA A 1 86 ? 6.016 -37 -7.73 1 98.62 86 ALA A CA 1
ATOM 653 C C . ALA A 1 86 ? 6.496 -38.406 -7.363 1 98.62 86 ALA A C 1
ATOM 655 O O . ALA A 1 86 ? 7.496 -38.875 -7.902 1 98.62 86 ALA A O 1
ATOM 656 N N . GLU A 1 87 ? 5.789 -39.062 -6.496 1 98.38 87 GLU A N 1
ATOM 657 C CA . GLU A 1 87 ? 6.145 -40.406 -6.055 1 98.38 87 GLU A CA 1
ATOM 658 C C . GLU A 1 87 ? 6.074 -41.406 -7.207 1 98.38 87 GLU A C 1
ATOM 660 O O . GLU A 1 87 ? 6.773 -42.406 -7.207 1 98.38 87 GLU A O 1
ATOM 665 N N . ARG A 1 88 ? 5.289 -41.062 -8.148 1 98.44 88 ARG A N 1
ATOM 666 C CA . ARG A 1 88 ? 5.141 -41.938 -9.312 1 98.44 88 ARG A CA 1
ATOM 667 C C . ARG A 1 88 ? 6.129 -41.562 -10.406 1 98.44 88 ARG A C 1
ATOM 669 O O . ARG A 1 88 ? 6.086 -42.094 -11.508 1 98.44 88 ARG A O 1
ATOM 676 N N . GLY A 1 89 ? 6.926 -40.562 -10.141 1 98.25 89 GLY A N 1
ATOM 677 C CA . GLY A 1 89 ? 8.062 -40.312 -11.008 1 98.25 89 GLY A CA 1
ATOM 678 C C . GLY A 1 89 ? 7.82 -39.156 -11.961 1 98.25 89 GLY A C 1
ATOM 679 O O . GLY A 1 89 ? 8.586 -38.938 -12.906 1 98.25 89 GLY A O 1
ATOM 680 N N . CYS A 1 90 ? 6.801 -38.344 -11.742 1 98.62 90 CYS A N 1
ATOM 681 C CA . CYS A 1 90 ? 6.473 -37.25 -12.648 1 98.62 90 CYS A CA 1
ATOM 682 C C . CYS A 1 90 ? 6.965 -35.938 -12.102 1 98.62 90 CYS A C 1
ATOM 684 O O . CYS A 1 90 ? 6.91 -35.688 -10.891 1 98.62 90 CYS A O 1
ATOM 686 N N . HIS A 1 91 ? 7.465 -35 -12.961 1 98.44 91 HIS A N 1
ATOM 687 C CA . HIS A 1 91 ? 7.562 -33.594 -12.625 1 98.44 91 HIS A CA 1
ATOM 688 C C . HIS A 1 91 ? 6.195 -32.938 -12.664 1 98.44 91 HIS A C 1
ATOM 690 O O . HIS A 1 91 ? 5.309 -33.344 -13.414 1 98.44 91 HIS A O 1
ATOM 696 N N . VAL A 1 92 ? 6.07 -31.953 -11.836 1 98.38 92 VAL A N 1
ATOM 697 C CA . VAL A 1 92 ? 4.746 -31.359 -11.703 1 98.38 92 VAL A CA 1
ATOM 698 C C . VAL A 1 92 ? 4.84 -29.844 -11.883 1 98.38 92 VAL A C 1
ATOM 700 O O . VAL A 1 92 ? 5.746 -29.203 -11.344 1 98.38 92 VAL A O 1
ATOM 703 N N . LEU A 1 93 ? 3.988 -29.25 -12.664 1 96.75 93 LEU A N 1
ATOM 704 C CA . LEU A 1 93 ? 3.793 -27.812 -12.781 1 96.75 93 LEU A CA 1
ATOM 705 C C . LEU A 1 93 ? 2.371 -27.422 -12.391 1 96.75 93 LEU A C 1
ATOM 707 O O . LEU A 1 93 ? 1.406 -27.891 -13.008 1 96.75 93 LEU A O 1
ATOM 711 N N . VAL A 1 94 ? 2.262 -26.609 -11.398 1 95.31 94 VAL A N 1
ATOM 712 C CA . VAL A 1 94 ? 0.963 -26.391 -10.773 1 95.31 94 VAL A CA 1
ATOM 713 C C . VAL A 1 94 ? 0.533 -24.938 -10.961 1 95.31 94 VAL A C 1
ATOM 715 O O . VAL A 1 94 ? 1.363 -24.031 -10.906 1 95.31 94 VAL A O 1
ATOM 718 N N . ASP A 1 95 ? -0.721 -24.766 -11.156 1 90.44 95 ASP A N 1
ATOM 719 C CA . ASP A 1 95 ? -1.3 -23.422 -11.148 1 90.44 95 ASP A CA 1
ATOM 720 C C . ASP A 1 95 ? -1.427 -22.875 -9.727 1 90.44 95 ASP A C 1
ATOM 722 O O . ASP A 1 95 ? -1.5 -23.656 -8.766 1 90.44 95 ASP A O 1
ATOM 726 N N . LYS A 1 96 ? -1.412 -21.641 -9.602 1 90.81 96 LYS A N 1
ATOM 727 C CA . LYS A 1 96 ? -1.511 -21.031 -8.273 1 90.81 96 LYS A CA 1
ATOM 728 C C . LYS A 1 96 ? -2.926 -21.156 -7.715 1 90.81 96 LYS A C 1
ATOM 730 O O . LYS A 1 96 ? -3.898 -21.156 -8.477 1 90.81 96 LYS A O 1
ATOM 735 N N . PRO A 1 97 ? -3.039 -21.281 -6.441 1 93.94 97 PRO A N 1
ATOM 736 C CA . PRO A 1 97 ? -1.96 -21.438 -5.465 1 93.94 97 PRO A CA 1
ATOM 737 C C . PRO A 1 97 ? -1.414 -22.875 -5.426 1 93.94 97 PRO A C 1
ATOM 739 O O . PRO A 1 97 ? -2.088 -23.797 -5.863 1 93.94 97 PRO A O 1
ATOM 742 N N . LEU A 1 98 ? -0.248 -23.016 -4.895 1 96.94 98 LEU A N 1
ATOM 743 C CA . LEU A 1 98 ? 0.389 -24.328 -4.805 1 96.94 98 LEU A CA 1
ATOM 744 C C . LEU A 1 98 ? -0.378 -25.25 -3.852 1 96.94 98 LEU A C 1
ATOM 746 O O . LEU A 1 98 ? -0.775 -26.344 -4.227 1 96.94 98 LEU A O 1
ATOM 750 N N . VAL A 1 99 ? -0.574 -24.797 -2.664 1 97.75 99 VAL A N 1
ATOM 751 C CA . VAL A 1 99 ? -1.36 -25.438 -1.616 1 97.75 99 VAL A CA 1
ATOM 752 C C . VAL A 1 99 ? -2.047 -24.375 -0.759 1 97.75 99 VAL A C 1
ATOM 754 O O . VAL A 1 99 ? -1.792 -23.188 -0.919 1 97.75 99 VAL A O 1
ATOM 757 N N . THR A 1 100 ? -2.934 -24.859 0.171 1 97.12 100 THR A N 1
ATOM 758 C CA . THR A 1 100 ? -3.691 -23.906 0.962 1 97.12 100 THR A CA 1
ATOM 759 C C . THR A 1 100 ? -3.359 -24.047 2.445 1 97.12 100 THR A C 1
ATOM 761 O O . THR A 1 100 ? -3.971 -23.375 3.289 1 97.12 100 THR A O 1
ATOM 764 N N . SER A 1 101 ? -2.379 -24.953 2.787 1 97.25 101 SER A N 1
ATOM 765 C CA . SER A 1 101 ? -2.018 -25.141 4.188 1 97.25 101 SER A CA 1
ATOM 766 C C . SER A 1 101 ? -0.524 -25.391 4.344 1 97.25 101 SER A C 1
ATOM 768 O O . SER A 1 101 ? 0.132 -25.859 3.406 1 97.25 101 SER A O 1
ATOM 770 N N . PHE A 1 102 ? -0.069 -25.109 5.605 1 97.81 102 PHE A N 1
ATOM 771 C CA . PHE A 1 102 ? 1.329 -25.375 5.922 1 97.81 102 PHE A CA 1
ATOM 772 C C . PHE A 1 102 ? 1.626 -26.875 5.863 1 97.81 102 PHE A C 1
ATOM 774 O O . PHE A 1 102 ? 2.682 -27.281 5.375 1 97.81 102 PHE A O 1
ATOM 781 N N . ALA A 1 103 ? 0.729 -27.688 6.32 1 98.06 103 ALA A N 1
ATOM 782 C CA . ALA A 1 103 ? 0.92 -29.141 6.324 1 98.06 103 ALA A CA 1
ATOM 783 C C . ALA A 1 103 ? 1.094 -29.672 4.906 1 98.06 103 ALA A C 1
ATOM 785 O O . ALA A 1 103 ? 2.018 -30.453 4.637 1 98.06 103 ALA A O 1
ATOM 786 N N . ASP A 1 104 ? 0.242 -29.234 4.02 1 98.31 104 ASP A N 1
ATOM 787 C CA . ASP A 1 104 ? 0.349 -29.656 2.627 1 98.31 104 ASP A CA 1
ATOM 788 C C . ASP A 1 104 ? 1.662 -29.172 2.008 1 98.31 104 ASP A C 1
ATOM 790 O O . ASP A 1 104 ? 2.277 -29.891 1.218 1 98.31 104 ASP A O 1
ATOM 794 N N . LEU A 1 105 ? 2.018 -27.984 2.326 1 98.5 105 LEU A N 1
ATOM 795 C CA . LEU A 1 105 ? 3.268 -27.453 1.796 1 98.5 105 LEU A CA 1
ATOM 796 C C . LEU A 1 105 ? 4.453 -28.297 2.244 1 98.5 105 LEU A C 1
ATOM 798 O O . LEU A 1 105 ? 5.332 -28.625 1.44 1 98.5 105 LEU A O 1
ATOM 802 N N . ASP A 1 106 ? 4.48 -28.641 3.5 1 98.44 106 ASP A N 1
ATOM 803 C CA . ASP A 1 106 ? 5.547 -29.484 4.035 1 98.44 106 ASP A CA 1
ATOM 804 C C . ASP A 1 106 ? 5.594 -30.828 3.318 1 98.44 106 ASP A C 1
ATOM 806 O O . ASP A 1 106 ? 6.676 -31.328 2.988 1 98.44 106 ASP A O 1
ATOM 810 N N . ASP A 1 107 ? 4.477 -31.375 3.09 1 98.69 107 ASP A N 1
ATOM 811 C CA . ASP A 1 107 ? 4.395 -32.656 2.381 1 98.69 107 ASP A CA 1
ATOM 812 C C . ASP A 1 107 ? 4.957 -32.531 0.966 1 98.69 107 ASP A C 1
ATOM 814 O O . ASP A 1 107 ? 5.711 -33.406 0.515 1 98.69 107 ASP A O 1
ATOM 818 N N . VAL A 1 108 ? 4.602 -31.484 0.319 1 98.75 108 VAL A N 1
ATOM 819 C CA . VAL A 1 108 ? 5.027 -31.266 -1.061 1 98.75 108 VAL A CA 1
ATOM 820 C C . VAL A 1 108 ? 6.539 -31.062 -1.108 1 98.75 108 VAL A C 1
ATOM 822 O O . VAL A 1 108 ? 7.223 -31.625 -1.965 1 98.75 108 VAL A O 1
ATOM 825 N N . GLU A 1 109 ? 7.043 -30.266 -0.21 1 98.25 109 GLU A N 1
ATOM 826 C CA . GLU A 1 109 ? 8.484 -30.062 -0.144 1 98.25 109 GLU A CA 1
ATOM 827 C C . GLU A 1 109 ? 9.219 -31.375 0.125 1 98.25 109 GLU A C 1
ATOM 829 O O . GLU A 1 109 ? 10.25 -31.641 -0.49 1 98.25 109 GLU A O 1
ATOM 834 N N . THR A 1 110 ? 8.688 -32.125 1.034 1 98.5 110 THR A N 1
ATOM 835 C CA . THR A 1 110 ? 9.273 -33.438 1.354 1 98.5 110 THR A CA 1
ATOM 836 C C . THR A 1 110 ? 9.266 -34.344 0.129 1 98.5 110 THR A C 1
ATOM 838 O O . THR A 1 110 ? 10.266 -35 -0.162 1 98.5 110 THR A O 1
ATOM 841 N N . ALA A 1 111 ? 8.188 -34.344 -0.579 1 98.62 111 ALA A N 1
ATOM 842 C CA . ALA A 1 111 ? 8.086 -35.156 -1.788 1 98.62 111 ALA A CA 1
ATOM 843 C C . ALA A 1 111 ? 9.133 -34.719 -2.818 1 98.62 111 ALA A C 1
ATOM 845 O O . ALA A 1 111 ? 9.75 -35.594 -3.465 1 98.62 111 ALA A O 1
ATOM 846 N N . HIS A 1 112 ? 9.281 -33.438 -2.988 1 98.44 112 HIS A N 1
ATOM 847 C CA . HIS A 1 112 ? 10.297 -32.906 -3.893 1 98.44 112 HIS A CA 1
ATOM 848 C C . HIS A 1 112 ? 11.688 -33.406 -3.537 1 98.44 112 HIS A C 1
ATOM 850 O O . HIS A 1 112 ? 12.414 -33.906 -4.402 1 98.44 112 HIS A O 1
ATOM 856 N N . VAL A 1 113 ? 12.008 -33.375 -2.277 1 98 113 VAL A N 1
ATOM 857 C CA . VAL A 1 113 ? 13.336 -33.781 -1.811 1 98 113 VAL A CA 1
ATOM 858 C C . VAL A 1 113 ? 13.5 -35.281 -1.953 1 98 113 VAL A C 1
ATOM 860 O O . VAL A 1 113 ? 14.516 -35.75 -2.465 1 98 113 VAL A O 1
ATOM 863 N N . LYS A 1 114 ? 12.555 -36.031 -1.59 1 98.25 114 LYS A N 1
ATOM 864 C CA . LYS A 1 114 ? 12.617 -37.5 -1.555 1 98.25 114 LYS A CA 1
ATOM 865 C C . LYS A 1 114 ? 12.695 -38.062 -2.965 1 98.25 114 LYS A C 1
ATOM 867 O O . LYS A 1 114 ? 13.414 -39.031 -3.203 1 98.25 114 LYS A O 1
ATOM 872 N N . THR A 1 115 ? 11.984 -37.531 -3.895 1 98.38 115 THR A N 1
ATOM 873 C CA . THR A 1 115 ? 11.844 -38.125 -5.215 1 98.38 115 THR A CA 1
ATOM 874 C C . THR A 1 115 ? 12.836 -37.5 -6.199 1 98.38 115 THR A C 1
ATOM 876 O O . THR A 1 115 ? 13.117 -38.094 -7.246 1 98.38 115 THR A O 1
ATOM 879 N N . GLY A 1 116 ? 13.281 -36.281 -5.871 1 97.44 116 GLY A N 1
ATOM 880 C CA . GLY A 1 116 ? 14.125 -35.531 -6.793 1 97.44 116 GLY A CA 1
ATOM 881 C C . GLY A 1 116 ? 13.359 -34.938 -7.961 1 97.44 116 GLY A C 1
ATOM 882 O O . GLY A 1 116 ? 13.961 -34.344 -8.867 1 97.44 116 GLY A O 1
ATOM 883 N N . LYS A 1 117 ? 12.062 -35.094 -7.977 1 98 117 LYS A N 1
ATOM 884 C CA . LYS A 1 117 ? 11.242 -34.562 -9.055 1 98 117 LYS A CA 1
ATOM 885 C C . LYS A 1 117 ? 11.016 -33.062 -8.867 1 98 117 LYS A C 1
ATOM 887 O O . LYS A 1 117 ? 10.891 -32.594 -7.734 1 98 117 LYS A O 1
ATOM 892 N N . GLN A 1 118 ? 10.922 -32.312 -9.977 1 97.81 118 GLN A N 1
ATOM 893 C CA . GLN A 1 118 ? 10.68 -30.875 -9.945 1 97.81 118 GLN A CA 1
ATOM 894 C C . GLN A 1 118 ? 9.195 -30.562 -9.758 1 97.81 118 GLN A C 1
ATOM 896 O O . GLN A 1 118 ? 8.344 -31.172 -10.414 1 97.81 118 GLN A O 1
ATOM 901 N N . ILE A 1 119 ? 8.953 -29.734 -8.789 1 98.12 119 ILE A N 1
ATOM 902 C CA . ILE A 1 119 ? 7.602 -29.234 -8.539 1 98.12 119 ILE A CA 1
ATOM 903 C C . ILE A 1 119 ? 7.57 -27.719 -8.703 1 98.12 119 ILE A C 1
ATOM 905 O O . ILE A 1 119 ? 8.023 -26.984 -7.82 1 98.12 119 ILE A O 1
ATOM 909 N N . GLY A 1 120 ? 7.023 -27.312 -9.852 1 96.31 120 GLY A N 1
ATOM 910 C CA . GLY A 1 120 ? 7.016 -25.891 -10.148 1 96.31 120 GLY A CA 1
ATOM 911 C C . GLY A 1 120 ? 5.664 -25.234 -9.93 1 96.31 120 GLY A C 1
ATOM 912 O O . GLY A 1 120 ? 4.625 -25.875 -10.078 1 96.31 120 GLY A O 1
ATOM 913 N N . LEU A 1 121 ? 5.684 -24.031 -9.5 1 95.75 121 LEU A N 1
ATOM 914 C CA . LEU A 1 121 ? 4.508 -23.156 -9.453 1 95.75 121 LEU A CA 1
ATOM 915 C C . LEU A 1 121 ? 4.523 -22.156 -10.594 1 95.75 121 LEU A C 1
ATOM 917 O O . LEU A 1 121 ? 5.555 -21.531 -10.875 1 95.75 121 LEU A O 1
ATOM 921 N N . MET A 1 122 ? 3.393 -22.016 -11.266 1 91.75 122 MET A N 1
ATOM 922 C CA . MET A 1 122 ? 3.311 -21.141 -12.43 1 91.75 122 MET A CA 1
ATOM 923 C C . MET A 1 122 ? 3.268 -19.672 -12.008 1 91.75 122 MET A C 1
ATOM 925 O O . MET A 1 122 ? 2.209 -19.047 -12.039 1 91.75 122 MET A O 1
ATOM 929 N N . LEU A 1 123 ? 4.379 -19.141 -11.656 1 92.81 123 LEU A N 1
ATOM 930 C CA . LEU A 1 123 ? 4.547 -17.719 -11.391 1 92.81 123 LEU A CA 1
ATOM 931 C C . LEU A 1 123 ? 4.953 -16.969 -12.656 1 92.81 123 LEU A C 1
ATOM 933 O O . LEU A 1 123 ? 6.098 -16.531 -12.789 1 92.81 123 LEU A O 1
ATOM 937 N N . MET A 1 124 ? 3.988 -16.719 -13.492 1 86.12 124 MET A N 1
ATOM 938 C CA . MET A 1 124 ? 4.176 -16.328 -14.883 1 86.12 124 MET A CA 1
ATOM 939 C C . MET A 1 124 ? 4.668 -14.891 -14.992 1 86.12 124 MET A C 1
ATOM 941 O O . MET A 1 124 ? 5.227 -14.492 -16.016 1 86.12 124 MET A O 1
ATOM 945 N N . GLU A 1 125 ? 4.543 -14.086 -13.953 1 86.69 125 GLU A N 1
ATOM 946 C CA . GLU A 1 125 ? 4.898 -12.672 -14.016 1 86.69 125 GLU A CA 1
ATOM 947 C C . GLU A 1 125 ? 6.398 -12.484 -14.219 1 86.69 125 GLU A C 1
ATOM 949 O O . GLU A 1 125 ? 6.836 -11.477 -14.773 1 86.69 125 GLU A O 1
ATOM 954 N N . ARG A 1 126 ? 7.191 -13.477 -13.82 1 88.81 126 ARG A N 1
ATOM 955 C CA . ARG A 1 126 ? 8.641 -13.391 -13.992 1 88.81 126 ARG A CA 1
ATOM 956 C C . ARG A 1 126 ? 9.016 -13.477 -15.469 1 88.81 126 ARG A C 1
ATOM 958 O O . ARG A 1 126 ? 10.141 -13.141 -15.844 1 88.81 126 ARG A O 1
ATOM 965 N N . TYR A 1 127 ? 8.102 -13.938 -16.25 1 86.25 127 TYR A N 1
ATOM 966 C CA . TYR A 1 127 ? 8.414 -14.172 -17.656 1 86.25 127 TYR A CA 1
ATOM 967 C C . TYR A 1 127 ? 7.84 -13.07 -18.531 1 86.25 127 TYR A C 1
ATOM 969 O O . TYR A 1 127 ? 8.047 -13.062 -19.75 1 86.25 127 TYR A O 1
ATOM 977 N N . ASN A 1 128 ? 7.156 -12.141 -17.891 1 80.69 128 ASN A N 1
ATOM 978 C CA . ASN A 1 128 ? 6.602 -11.008 -18.625 1 80.69 128 ASN A CA 1
ATOM 979 C C . ASN A 1 128 ? 7.691 -10.008 -19.016 1 80.69 128 ASN A C 1
ATOM 981 O O . ASN A 1 128 ? 8.578 -9.711 -18.219 1 80.69 128 ASN A O 1
ATOM 985 N N . GLY A 1 129 ? 7.617 -9.484 -20.219 1 78.25 129 GLY A N 1
ATOM 986 C CA . GLY A 1 129 ? 8.617 -8.578 -20.75 1 78.25 129 GLY A CA 1
ATOM 987 C C . GLY A 1 129 ? 8.875 -7.379 -19.859 1 78.25 129 GLY A C 1
ATOM 988 O O . GLY A 1 129 ? 10.008 -7.148 -19.438 1 78.25 129 GLY A O 1
ATOM 989 N N . PRO A 1 130 ? 7.887 -6.629 -19.516 1 76.75 130 PRO A N 1
ATOM 990 C CA . PRO A 1 130 ? 8.07 -5.445 -18.672 1 76.75 130 PRO A CA 1
ATOM 991 C C . PRO A 1 130 ? 8.688 -5.781 -17.312 1 76.75 130 PRO A C 1
ATOM 993 O O . PRO A 1 130 ? 9.57 -5.066 -16.844 1 76.75 130 PRO A O 1
ATOM 996 N N . THR A 1 131 ? 8.211 -6.84 -16.703 1 83 131 THR A N 1
ATOM 997 C CA . THR A 1 131 ? 8.734 -7.223 -15.398 1 83 131 THR A CA 1
ATOM 998 C C . THR A 1 131 ? 10.203 -7.629 -15.492 1 83 131 THR A C 1
ATOM 1000 O O . THR A 1 131 ? 11.008 -7.285 -14.625 1 83 131 THR A O 1
ATOM 1003 N N . ARG A 1 132 ? 10.508 -8.281 -16.547 1 83.94 132 ARG A N 1
ATOM 1004 C CA . ARG A 1 132 ? 11.898 -8.68 -16.766 1 83.94 132 ARG A CA 1
ATOM 1005 C C . ARG A 1 132 ? 12.781 -7.465 -17.016 1 83.94 132 ARG A C 1
ATOM 1007 O O . ARG A 1 132 ? 13.922 -7.41 -16.547 1 83.94 132 ARG A O 1
ATOM 1014 N N . ALA A 1 133 ? 12.25 -6.555 -17.766 1 79.62 133 ALA A N 1
ATOM 1015 C CA . ALA A 1 133 ? 13 -5.328 -18.016 1 79.62 133 ALA A CA 1
ATOM 1016 C C . ALA A 1 133 ? 13.297 -4.586 -16.719 1 79.62 133 ALA A C 1
ATOM 1018 O O . ALA A 1 133 ? 14.398 -4.07 -16.531 1 79.62 133 ALA A O 1
ATOM 1019 N N . VAL A 1 134 ? 12.359 -4.559 -15.844 1 82.38 134 VAL A N 1
ATOM 1020 C CA . VAL A 1 134 ? 12.539 -3.91 -14.547 1 82.38 134 VAL A CA 1
ATOM 1021 C C . VAL A 1 134 ? 13.609 -4.645 -13.75 1 82.38 134 VAL A C 1
ATOM 1023 O O . VAL A 1 134 ? 14.484 -4.016 -13.148 1 82.38 134 VAL A O 1
ATOM 1026 N N . ARG A 1 135 ? 13.516 -5.941 -13.758 1 87.19 135 ARG A N 1
ATOM 1027 C CA . ARG A 1 135 ? 14.5 -6.746 -13.055 1 87.19 135 ARG A CA 1
ATOM 1028 C C . ARG A 1 135 ? 15.914 -6.438 -13.539 1 87.19 135 ARG A C 1
ATOM 1030 O O . ARG A 1 135 ? 16.828 -6.242 -12.734 1 87.19 135 ARG A O 1
ATOM 1037 N N . GLU A 1 136 ? 16.047 -6.379 -14.797 1 83.88 136 GLU A N 1
ATOM 1038 C CA . GLU A 1 136 ? 17.359 -6.086 -15.383 1 83.88 136 GLU A CA 1
ATOM 1039 C C . GLU A 1 136 ? 17.844 -4.691 -14.984 1 83.88 136 GLU A C 1
ATOM 1041 O O . GLU A 1 136 ? 19.016 -4.504 -14.664 1 83.88 136 GLU A O 1
ATOM 1046 N N . LEU A 1 137 ? 16.953 -3.801 -15.039 1 81.31 137 LEU A N 1
ATOM 1047 C CA . LEU A 1 137 ? 17.297 -2.43 -14.672 1 81.31 137 LEU A CA 1
ATOM 1048 C C . LEU A 1 137 ? 17.719 -2.346 -13.203 1 81.31 137 LEU A C 1
ATOM 1050 O O . LEU A 1 137 ? 18.703 -1.684 -12.875 1 81.31 137 LEU A O 1
ATOM 1054 N N . LEU A 1 138 ? 16.969 -2.955 -12.367 1 85.19 138 LEU A N 1
ATOM 1055 C CA . LEU A 1 138 ? 17.297 -2.961 -10.945 1 85.19 138 LEU A CA 1
ATOM 1056 C C . LEU A 1 138 ? 18.656 -3.621 -10.695 1 85.19 138 LEU A C 1
ATOM 1058 O O . LEU A 1 138 ? 19.453 -3.125 -9.898 1 85.19 138 LEU A O 1
ATOM 1062 N N . GLN A 1 139 ? 18.984 -4.656 -11.406 1 88.69 139 GLN A N 1
ATOM 1063 C CA . GLN A 1 139 ? 20.219 -5.398 -11.234 1 88.69 139 GLN A CA 1
ATOM 1064 C C . GLN A 1 139 ? 21.406 -4.609 -11.781 1 88.69 139 GLN A C 1
ATOM 1066 O O . GLN A 1 139 ? 22.547 -4.816 -11.352 1 88.69 139 GLN A O 1
ATOM 1071 N N . SER A 1 140 ? 21.125 -3.762 -12.688 1 84.19 140 SER A N 1
ATOM 1072 C CA . SER A 1 140 ? 22.203 -2.973 -13.281 1 84.19 140 SER A CA 1
ATOM 1073 C C . SER A 1 140 ? 22.781 -1.985 -12.281 1 84.19 140 SER A C 1
ATOM 1075 O O . SER A 1 140 ? 23.875 -1.45 -12.484 1 84.19 140 SER A O 1
ATOM 1077 N N . GLY A 1 141 ? 22.016 -1.641 -11.297 1 84.44 141 GLY A N 1
ATOM 1078 C CA . GLY A 1 141 ? 22.453 -0.693 -10.289 1 84.44 141 GLY A CA 1
ATOM 1079 C C . GLY A 1 141 ? 22.188 0.751 -10.664 1 84.44 141 GLY A C 1
ATOM 1080 O O . GLY A 1 141 ? 22.391 1.657 -9.852 1 84.44 141 GLY A O 1
ATOM 1081 N N . LYS A 1 142 ? 21.672 0.973 -11.789 1 78.56 142 LYS A N 1
ATOM 1082 C CA . LYS A 1 142 ? 21.469 2.318 -12.32 1 78.56 142 LYS A CA 1
ATOM 1083 C C . LYS A 1 142 ? 20.469 3.102 -11.461 1 78.56 142 LYS A C 1
ATOM 1085 O O . LYS A 1 142 ? 20.547 4.328 -11.383 1 78.56 142 LYS A O 1
ATOM 1090 N N . LEU A 1 143 ? 19.609 2.393 -10.797 1 78.38 143 LEU A N 1
ATOM 1091 C CA . LEU A 1 143 ? 18.562 3.064 -10.031 1 78.38 143 LEU A CA 1
ATOM 1092 C C . LEU A 1 143 ? 18.906 3.082 -8.547 1 78.38 143 LEU A C 1
ATOM 1094 O O . LEU A 1 143 ? 18.094 3.477 -7.715 1 78.38 143 LEU A O 1
ATOM 1098 N N . GLY A 1 144 ? 20.094 2.631 -8.25 1 82 144 GLY A N 1
ATOM 1099 C CA . GLY A 1 144 ? 20.469 2.568 -6.852 1 82 144 GLY A CA 1
ATOM 1100 C C . GLY A 1 144 ? 19.797 1.437 -6.098 1 82 144 GLY A C 1
ATOM 1101 O O . GLY A 1 144 ? 19.609 0.344 -6.641 1 82 144 GLY A O 1
ATOM 1102 N N . ARG A 1 145 ? 19.469 1.716 -4.844 1 85.12 145 ARG A N 1
ATOM 1103 C CA . ARG A 1 145 ? 18.891 0.683 -3.998 1 85.12 145 ARG A CA 1
ATOM 1104 C C . ARG A 1 145 ? 17.359 0.745 -4.035 1 85.12 145 ARG A C 1
ATOM 1106 O O . ARG A 1 145 ? 16.781 1.831 -4.094 1 85.12 145 ARG A O 1
ATOM 1113 N N . MET A 1 146 ? 16.781 -0.419 -3.957 1 88.44 146 MET A N 1
ATOM 1114 C CA . MET A 1 146 ? 15.328 -0.487 -3.836 1 88.44 146 MET A CA 1
ATOM 1115 C C . MET A 1 146 ? 14.867 0.081 -2.5 1 88.44 146 MET A C 1
ATOM 1117 O O . MET A 1 146 ? 15.477 -0.19 -1.462 1 88.44 146 MET A O 1
ATOM 1121 N N . VAL A 1 147 ? 13.852 0.855 -2.605 1 86.81 147 VAL A N 1
ATOM 1122 C CA . VAL A 1 147 ? 13.266 1.458 -1.412 1 86.81 147 VAL A CA 1
ATOM 1123 C C . VAL A 1 147 ? 11.883 0.862 -1.158 1 86.81 147 VAL A C 1
ATOM 1125 O O . VAL A 1 147 ? 11.578 0.444 -0.039 1 86.81 147 VAL A O 1
ATOM 1128 N N . ASN A 1 148 ? 11.133 0.875 -2.191 1 91.69 148 ASN A N 1
ATOM 1129 C CA . ASN A 1 148 ? 9.758 0.393 -2.051 1 91.69 148 ASN A CA 1
ATOM 1130 C C . ASN A 1 148 ? 9.242 -0.202 -3.357 1 91.69 148 ASN A C 1
ATOM 1132 O O . ASN A 1 148 ? 9.57 0.283 -4.441 1 91.69 148 ASN A O 1
ATOM 1136 N N . PHE A 1 149 ? 8.484 -1.211 -3.215 1 93.88 149 PHE A N 1
ATOM 1137 C CA . PHE A 1 149 ? 7.656 -1.734 -4.293 1 93.88 149 PHE A CA 1
ATOM 1138 C C . PHE A 1 149 ? 6.18 -1.671 -3.916 1 93.88 149 PHE A C 1
ATOM 1140 O O . PHE A 1 149 ? 5.762 -2.266 -2.92 1 93.88 149 PHE A O 1
ATOM 1147 N N . THR A 1 150 ? 5.332 -0.921 -4.66 1 93.19 150 THR A N 1
ATOM 1148 C CA . THR A 1 150 ? 3.881 -0.91 -4.523 1 93.19 150 THR A CA 1
ATOM 1149 C C . THR A 1 150 ? 3.223 -1.649 -5.684 1 93.19 150 THR A C 1
ATOM 1151 O O . THR A 1 150 ? 3.395 -1.271 -6.848 1 93.19 150 THR A O 1
ATOM 1154 N N . GLY A 1 151 ? 2.494 -2.695 -5.316 1 92.88 151 GLY A N 1
ATOM 1155 C CA . GLY A 1 151 ? 1.834 -3.492 -6.336 1 92.88 151 GLY A CA 1
ATOM 1156 C C . GLY A 1 151 ? 0.333 -3.594 -6.137 1 92.88 151 GLY A C 1
ATOM 1157 O O . GLY A 1 151 ? -0.13 -4 -5.07 1 92.88 151 GLY A O 1
ATOM 1158 N N . LEU A 1 152 ? -0.437 -3.215 -7.156 1 90.19 152 LEU A N 1
ATOM 1159 C CA . LEU A 1 152 ? -1.892 -3.332 -7.176 1 90.19 152 LEU A CA 1
ATOM 1160 C C . LEU A 1 152 ? -2.338 -4.395 -8.172 1 90.19 152 LEU A C 1
ATOM 1162 O O . LEU A 1 152 ? -1.984 -4.332 -9.352 1 90.19 152 LEU A O 1
ATOM 1166 N N . ALA A 1 153 ? -3.09 -5.379 -7.668 1 90.88 153 ALA A N 1
ATOM 1167 C CA . ALA A 1 153 ? -3.516 -6.496 -8.508 1 90.88 153 ALA A CA 1
ATOM 1168 C C . ALA A 1 153 ? -5.027 -6.688 -8.445 1 90.88 153 ALA A C 1
ATOM 1170 O O . ALA A 1 153 ? -5.512 -7.68 -7.895 1 90.88 153 ALA A O 1
ATOM 1171 N N . PRO A 1 154 ? -5.73 -5.832 -9.102 1 87.56 154 PRO A N 1
ATOM 1172 C CA . PRO A 1 154 ? -7.184 -6.012 -9.164 1 87.56 154 PRO A CA 1
ATOM 1173 C C . PRO A 1 154 ? -7.602 -7.09 -10.164 1 87.56 154 PRO A C 1
ATOM 1175 O O . PRO A 1 154 ? -6.957 -7.258 -11.203 1 87.56 154 PRO A O 1
ATOM 1178 N N . HIS A 1 155 ? -8.633 -7.812 -9.828 1 89 155 HIS A N 1
ATOM 1179 C CA . HIS A 1 155 ? -9.273 -8.797 -10.688 1 89 155 HIS A CA 1
ATOM 1180 C C . HIS A 1 155 ? -10.789 -8.68 -10.625 1 89 155 HIS A C 1
ATOM 1182 O O . HIS A 1 155 ? -11.336 -8.156 -9.648 1 89 155 HIS A O 1
ATOM 1188 N N . LYS A 1 156 ? -11.344 -9.125 -11.695 1 86.25 156 LYS A N 1
ATOM 1189 C CA . LYS A 1 156 ? -12.805 -9.227 -11.727 1 86.25 156 LYS A CA 1
ATOM 1190 C C . LYS A 1 156 ? -13.266 -10.641 -11.391 1 86.25 156 LYS A C 1
ATOM 1192 O O . LYS A 1 156 ? -12.68 -11.617 -11.867 1 86.25 156 LYS A O 1
ATOM 1197 N N . LEU A 1 157 ? -14.258 -10.695 -10.555 1 89.06 157 LEU A N 1
ATOM 1198 C CA . LEU A 1 157 ? -14.844 -11.992 -10.242 1 89.06 157 LEU A CA 1
ATOM 1199 C C . LEU A 1 157 ? -16.281 -12.07 -10.758 1 89.06 157 LEU A C 1
ATOM 1201 O O . LEU A 1 157 ? -17.109 -11.203 -10.445 1 89.06 157 LEU A O 1
ATOM 1205 N N . LYS A 1 158 ? -16.5 -13.062 -11.555 1 86.38 158 LYS A N 1
ATOM 1206 C CA . LYS A 1 158 ? -17.859 -13.469 -11.922 1 86.38 158 LYS A CA 1
ATOM 1207 C C . LYS A 1 158 ? -18.266 -14.75 -11.203 1 86.38 158 LYS A C 1
ATOM 1209 O O . LYS A 1 158 ? -17.844 -15.844 -11.594 1 86.38 158 LYS A O 1
ATOM 1214 N N . PRO A 1 159 ? -19.094 -14.578 -10.18 1 88.31 159 PRO A N 1
ATOM 1215 C CA . PRO A 1 159 ? -19.406 -15.75 -9.359 1 88.31 159 PRO A CA 1
ATOM 1216 C C . PRO A 1 159 ? -20.125 -16.844 -10.133 1 88.31 159 PRO A C 1
ATOM 1218 O O . PRO A 1 159 ? -19.938 -18.031 -9.859 1 88.31 159 PRO A O 1
ATOM 1221 N N . ALA A 1 160 ? -20.906 -16.438 -11.133 1 86 160 ALA A N 1
ATOM 1222 C CA . ALA A 1 160 ? -21.688 -17.406 -11.875 1 86 160 ALA A CA 1
ATOM 1223 C C . ALA A 1 160 ? -20.781 -18.438 -12.547 1 86 160 ALA A C 1
ATOM 1225 O O . ALA A 1 160 ? -19.812 -18.078 -13.219 1 86 160 ALA A O 1
ATOM 1226 N N . GLY A 1 161 ? -21.031 -19.734 -12.258 1 82.75 161 GLY A N 1
ATOM 1227 C CA . GLY A 1 161 ? -20.281 -20.812 -12.891 1 82.75 161 GLY A CA 1
ATOM 1228 C C . GLY A 1 161 ? -19.047 -21.219 -12.109 1 82.75 161 GLY A C 1
ATOM 1229 O O . GLY A 1 161 ? -18.375 -22.188 -12.469 1 82.75 161 GLY A O 1
ATOM 1230 N N . ARG A 1 162 ? -18.812 -20.5 -11.039 1 87.88 162 ARG A N 1
ATOM 1231 C CA . ARG A 1 162 ? -17.656 -20.859 -10.234 1 87.88 162 ARG A CA 1
ATOM 1232 C C . ARG A 1 162 ? -18 -21.953 -9.227 1 87.88 162 ARG A C 1
ATOM 1234 O O . ARG A 1 162 ? -19.125 -22 -8.711 1 87.88 162 ARG A O 1
ATOM 1241 N N . PRO A 1 163 ? -17.078 -22.812 -9.078 1 89.06 163 PRO A N 1
ATOM 1242 C CA . PRO A 1 163 ? -17.359 -23.859 -8.086 1 89.06 163 PRO A CA 1
ATOM 1243 C C . PRO A 1 163 ? -17.5 -23.297 -6.672 1 89.06 163 PRO A C 1
ATOM 1245 O O . PRO A 1 163 ? -16.875 -22.297 -6.332 1 89.06 163 PRO A O 1
ATOM 1248 N N . LYS A 1 164 ? -18.219 -24.062 -5.816 1 90.25 164 LYS A N 1
ATOM 1249 C CA . LYS A 1 164 ? -18.531 -23.609 -4.465 1 90.25 164 LYS A CA 1
ATOM 1250 C C . LYS A 1 164 ? -17.281 -23.453 -3.619 1 90.25 164 LYS A C 1
ATOM 1252 O O . LYS A 1 164 ? -17.203 -22.562 -2.77 1 90.25 164 LYS A O 1
ATOM 1257 N N . TRP A 1 165 ? -16.328 -24.281 -3.818 1 91.25 165 TRP A N 1
ATOM 1258 C CA . TRP A 1 165 ? -15.125 -24.281 -2.988 1 91.25 165 TRP A CA 1
ATOM 1259 C C . TRP A 1 165 ? -14.336 -23 -3.18 1 91.25 165 TRP A C 1
ATOM 1261 O O . TRP A 1 165 ? -13.531 -22.625 -2.326 1 91.25 165 TRP A O 1
ATOM 1271 N N . MET A 1 166 ? -14.531 -22.297 -4.262 1 92.31 166 MET A N 1
ATOM 1272 C CA . MET A 1 166 ? -13.805 -21.062 -4.539 1 92.31 166 MET A CA 1
ATOM 1273 C C . MET A 1 166 ? -14.227 -19.969 -3.568 1 92.31 166 MET A C 1
ATOM 1275 O O . MET A 1 166 ? -13.523 -18.969 -3.416 1 92.31 166 MET A O 1
ATOM 1279 N N . PHE A 1 167 ? -15.336 -20.156 -2.889 1 94.31 167 PHE A N 1
ATOM 1280 C CA . PHE A 1 167 ? -15.867 -19.125 -2.004 1 94.31 167 PHE A CA 1
ATOM 1281 C C . PHE A 1 167 ? -15.617 -19.484 -0.543 1 94.31 167 PHE A C 1
ATOM 1283 O O . PHE A 1 167 ? -16.25 -18.922 0.354 1 94.31 167 PHE A O 1
ATOM 1290 N N . ASP A 1 168 ? -14.789 -20.438 -0.371 1 93.31 168 ASP A N 1
ATOM 1291 C CA . ASP A 1 168 ? -14.258 -20.812 0.937 1 93.31 168 ASP A CA 1
ATOM 1292 C C . ASP A 1 168 ? -12.75 -20.594 1.002 1 93.31 168 ASP A C 1
ATOM 1294 O O . ASP A 1 168 ? -11.984 -21.297 0.35 1 93.31 168 ASP A O 1
ATOM 1298 N N . ALA A 1 169 ? -12.367 -19.656 1.867 1 89.69 169 ALA A N 1
ATOM 1299 C CA . ALA A 1 169 ? -10.984 -19.203 1.896 1 89.69 169 ALA A CA 1
ATOM 1300 C C . ALA A 1 169 ? -10.039 -20.328 2.291 1 89.69 169 ALA A C 1
ATOM 1302 O O . ALA A 1 169 ? -8.883 -20.359 1.863 1 89.69 169 ALA A O 1
ATOM 1303 N N . ASP A 1 170 ? -10.484 -21.312 3.014 1 89.44 170 ASP A N 1
ATOM 1304 C CA . ASP A 1 170 ? -9.625 -22.406 3.438 1 89.44 170 ASP A CA 1
ATOM 1305 C C . ASP A 1 170 ? -9.445 -23.438 2.312 1 89.44 170 ASP A C 1
ATOM 1307 O O . ASP A 1 170 ? -8.406 -24.078 2.217 1 89.44 170 ASP A O 1
ATOM 1311 N N . LEU A 1 171 ? -10.469 -23.547 1.465 1 91.62 171 LEU A N 1
ATOM 1312 C CA . LEU A 1 171 ? -10.391 -24.453 0.33 1 91.62 171 LEU A CA 1
ATOM 1313 C C . LEU A 1 171 ? -9.734 -23.781 -0.87 1 91.62 171 LEU A C 1
ATOM 1315 O O . LEU A 1 171 ? -8.906 -24.375 -1.552 1 91.62 171 LEU A O 1
ATOM 1319 N N . TYR A 1 172 ? -10.031 -22.547 -1.067 1 91.12 172 TYR A N 1
ATOM 1320 C CA . TYR A 1 172 ? -9.594 -21.734 -2.193 1 91.12 172 TYR A CA 1
ATOM 1321 C C . TYR A 1 172 ? -8.195 -21.172 -1.957 1 91.12 172 TYR A C 1
ATOM 1323 O O . TYR A 1 172 ? -7.398 -21.062 -2.893 1 91.12 172 TYR A O 1
ATOM 1331 N N . GLY A 1 173 ? -7.809 -20.922 -0.73 1 91.69 173 GLY A N 1
ATOM 1332 C CA . GLY A 1 173 ? -6.547 -20.297 -0.372 1 91.69 173 GLY A CA 1
ATOM 1333 C C . GLY A 1 173 ? -6.672 -18.812 -0.112 1 91.69 173 GLY A C 1
ATOM 1334 O O . GLY A 1 173 ? -5.785 -18.203 0.491 1 91.69 173 GLY A O 1
ATOM 1335 N N . GLY A 1 174 ? -7.82 -18.203 -0.613 1 92.56 174 GLY A N 1
ATOM 1336 C CA . GLY A 1 174 ? -8.047 -16.781 -0.372 1 92.56 174 GLY A CA 1
ATOM 1337 C C . GLY A 1 174 ? -7.305 -15.891 -1.35 1 92.56 174 GLY A C 1
ATOM 1338 O O . GLY A 1 174 ? -6.473 -16.359 -2.125 1 92.56 174 GLY A O 1
ATOM 1339 N N . VAL A 1 175 ? -7.57 -14.594 -1.238 1 94.31 175 VAL A N 1
ATOM 1340 C CA . VAL A 1 175 ? -7.016 -13.586 -2.135 1 94.31 175 VAL A CA 1
ATOM 1341 C C . VAL A 1 175 ? -5.504 -13.492 -1.938 1 94.31 175 VAL A C 1
ATOM 1343 O O . VAL A 1 175 ? -4.758 -13.281 -2.898 1 94.31 175 VAL A O 1
ATOM 1346 N N . LEU A 1 176 ? -5.035 -13.672 -0.738 1 95.56 176 LEU A N 1
ATOM 1347 C CA . LEU A 1 176 ? -3.615 -13.578 -0.423 1 95.56 176 LEU A CA 1
ATOM 1348 C C . LEU A 1 176 ? -2.83 -14.688 -1.111 1 95.56 176 LEU A C 1
ATOM 1350 O O . LEU A 1 176 ? -1.827 -14.43 -1.777 1 95.56 176 LEU A O 1
ATOM 1354 N N . ASN A 1 177 ? -3.332 -15.852 -1.046 1 95.19 177 ASN A N 1
ATOM 1355 C CA . ASN A 1 177 ? -2.639 -17.016 -1.579 1 95.19 177 ASN A CA 1
ATOM 1356 C C . ASN A 1 177 ? -2.807 -17.125 -3.092 1 95.19 177 ASN A C 1
ATOM 1358 O O . ASN A 1 177 ? -1.905 -17.594 -3.789 1 95.19 177 ASN A O 1
ATOM 1362 N N . ASP A 1 178 ? -3.846 -16.672 -3.59 1 92.94 178 ASP A N 1
ATOM 1363 C CA . ASP A 1 178 ? -4.16 -16.859 -5.004 1 92.94 178 ASP A CA 1
ATOM 1364 C C . ASP A 1 178 ? -3.701 -15.648 -5.824 1 92.94 178 ASP A C 1
ATOM 1366 O O . ASP A 1 178 ? -3.025 -15.805 -6.844 1 92.94 178 ASP A O 1
ATOM 1370 N N . LEU A 1 179 ? -4.066 -14.484 -5.371 1 93.44 179 LEU A N 1
ATOM 1371 C CA . LEU A 1 179 ? -3.836 -13.305 -6.199 1 93.44 179 LEU A CA 1
ATOM 1372 C C . LEU A 1 179 ? -2.568 -12.578 -5.77 1 93.44 179 LEU A C 1
ATOM 1374 O O . LEU A 1 179 ? -1.744 -12.211 -6.609 1 93.44 179 LEU A O 1
ATOM 1378 N N . CYS A 1 180 ? -2.34 -12.422 -4.508 1 95.38 180 CYS A N 1
ATOM 1379 C CA . CYS A 1 180 ? -1.23 -11.609 -4.023 1 95.38 180 CYS A CA 1
ATOM 1380 C C . CYS A 1 180 ? 0.099 -12.328 -4.223 1 95.38 180 CYS A C 1
ATOM 1382 O O . CYS A 1 180 ? 1.16 -11.703 -4.168 1 95.38 180 CYS A O 1
ATOM 1384 N N . ILE A 1 181 ? 0.052 -13.617 -4.449 1 96.5 181 ILE A N 1
ATOM 1385 C CA . ILE A 1 181 ? 1.268 -14.414 -4.535 1 96.5 181 ILE A CA 1
ATOM 1386 C C . ILE A 1 181 ? 2.145 -13.898 -5.676 1 96.5 181 ILE A C 1
ATOM 1388 O O . ILE A 1 181 ? 3.375 -13.953 -5.59 1 96.5 181 ILE A O 1
ATOM 1392 N N . HIS A 1 182 ? 1.565 -13.383 -6.723 1 94.19 182 HIS A N 1
ATOM 1393 C CA . HIS A 1 182 ? 2.35 -12.859 -7.836 1 94.19 182 HIS A CA 1
ATOM 1394 C C . HIS A 1 182 ? 3.234 -11.703 -7.387 1 94.19 182 HIS A C 1
ATOM 1396 O O . HIS A 1 182 ? 4.441 -11.703 -7.645 1 94.19 182 HIS A O 1
ATOM 1402 N N . ASN A 1 183 ? 2.639 -10.773 -6.688 1 95.62 183 ASN A N 1
ATOM 1403 C CA . ASN A 1 183 ? 3.406 -9.609 -6.258 1 95.62 183 ASN A CA 1
ATOM 1404 C C . ASN A 1 183 ? 4.34 -9.945 -5.098 1 95.62 183 ASN A C 1
ATOM 1406 O O . ASN A 1 183 ? 5.41 -9.352 -4.965 1 95.62 183 ASN A O 1
ATOM 1410 N N . ILE A 1 184 ? 3.957 -10.898 -4.309 1 97.75 184 ILE A N 1
ATOM 1411 C CA . ILE A 1 184 ? 4.852 -11.367 -3.254 1 97.75 184 ILE A CA 1
ATOM 1412 C C . ILE A 1 184 ? 6.086 -12.016 -3.877 1 97.75 184 ILE A C 1
ATOM 1414 O O . ILE A 1 184 ? 7.215 -11.719 -3.475 1 97.75 184 ILE A O 1
ATOM 1418 N N . ASP A 1 185 ? 5.871 -12.82 -4.852 1 97.31 185 ASP A N 1
ATOM 1419 C CA . ASP A 1 185 ? 6.992 -13.438 -5.547 1 97.31 185 ASP A CA 1
ATOM 1420 C C . ASP A 1 185 ? 7.855 -12.391 -6.242 1 97.31 185 ASP A C 1
ATOM 1422 O O . ASP A 1 185 ? 9.086 -12.453 -6.188 1 97.31 185 ASP A O 1
ATOM 1426 N N . LEU A 1 186 ? 7.223 -11.469 -6.887 1 94.88 186 LEU A N 1
ATOM 1427 C CA . LEU A 1 186 ? 7.961 -10.406 -7.555 1 94.88 186 LEU A CA 1
ATOM 1428 C C . LEU A 1 186 ? 8.812 -9.625 -6.559 1 94.88 186 LEU A C 1
ATOM 1430 O O . LEU A 1 186 ? 9.945 -9.242 -6.867 1 94.88 186 LEU A O 1
ATOM 1434 N N . SER A 1 187 ? 8.258 -9.375 -5.414 1 96.88 187 SER A N 1
ATOM 1435 C CA . SER A 1 187 ? 9.016 -8.68 -4.383 1 96.88 187 SER A CA 1
ATOM 1436 C C . SER A 1 187 ? 10.305 -9.43 -4.047 1 96.88 187 SER A C 1
ATOM 1438 O O . SER A 1 187 ? 11.383 -8.828 -4 1 96.88 187 SER A O 1
ATOM 1440 N N . ARG A 1 188 ? 10.242 -10.711 -3.852 1 97.12 188 ARG A N 1
ATOM 1441 C CA . ARG A 1 188 ? 11.414 -11.531 -3.568 1 97.12 188 ARG A CA 1
ATOM 1442 C C . ARG A 1 188 ? 12.414 -11.469 -4.719 1 97.12 188 ARG A C 1
ATOM 1444 O O . ARG A 1 188 ? 13.617 -11.312 -4.496 1 97.12 188 ARG A O 1
ATOM 1451 N N . TRP A 1 189 ? 11.844 -11.586 -5.883 1 95.44 189 TRP A N 1
ATOM 1452 C CA . TRP A 1 189 ? 12.648 -11.664 -7.094 1 95.44 189 TRP A CA 1
ATOM 1453 C C . TRP A 1 189 ? 13.367 -10.344 -7.359 1 95.44 189 TRP A C 1
ATOM 1455 O O . TRP A 1 189 ? 14.547 -10.328 -7.715 1 95.44 189 TRP A O 1
ATOM 1465 N N . MET A 1 190 ? 12.695 -9.25 -7.172 1 93.44 190 MET A N 1
ATOM 1466 C CA . MET A 1 190 ? 13.266 -7.934 -7.441 1 93.44 190 MET A CA 1
ATOM 1467 C C . MET A 1 190 ? 14.344 -7.59 -6.422 1 93.44 190 MET A C 1
ATOM 1469 O O . MET A 1 190 ? 15.391 -7.043 -6.781 1 93.44 190 MET A O 1
ATOM 1473 N N . TRP A 1 191 ? 14.094 -7.871 -5.172 1 93.69 191 TRP A N 1
ATOM 1474 C CA . TRP A 1 191 ? 15.086 -7.605 -4.137 1 93.69 191 TRP A CA 1
ATOM 1475 C C . TRP A 1 191 ? 16.219 -8.625 -4.188 1 93.69 191 TRP A C 1
ATOM 1477 O O . TRP A 1 191 ? 17.312 -8.383 -3.668 1 93.69 191 TRP A O 1
ATOM 1487 N N . ASP A 1 192 ? 15.93 -9.773 -4.758 1 93.75 192 ASP A N 1
ATOM 1488 C CA . ASP A 1 192 ? 16.828 -10.922 -4.68 1 93.75 192 ASP A CA 1
ATOM 1489 C C . ASP A 1 192 ? 17.172 -11.242 -3.229 1 93.75 192 ASP A C 1
ATOM 1491 O O . ASP A 1 192 ? 18.344 -11.484 -2.902 1 93.75 192 ASP A O 1
ATOM 1495 N N . GLU A 1 193 ? 16.266 -11.062 -2.312 1 95 193 GLU A N 1
ATOM 1496 C CA . GLU A 1 193 ? 16.312 -11.344 -0.881 1 95 193 GLU A CA 1
ATOM 1497 C C . GLU A 1 193 ? 14.93 -11.727 -0.349 1 95 193 GLU A C 1
ATOM 1499 O O . GLU A 1 193 ? 13.914 -11.422 -0.973 1 95 193 GLU A O 1
ATOM 1504 N N . GLU A 1 194 ? 14.984 -12.445 0.759 1 97.94 194 GLU A N 1
ATOM 1505 C CA . GLU A 1 194 ? 13.719 -12.805 1.395 1 97.94 194 GLU A CA 1
ATOM 1506 C C . GLU A 1 194 ? 13.266 -11.727 2.375 1 97.94 194 GLU A C 1
ATOM 1508 O O . GLU A 1 194 ? 14.086 -11.133 3.072 1 97.94 194 GLU A O 1
ATOM 1513 N N . PRO A 1 195 ? 11.938 -11.414 2.379 1 98.06 195 PRO A N 1
ATOM 1514 C CA . PRO A 1 195 ? 11.461 -10.508 3.428 1 98.06 195 PRO A CA 1
ATOM 1515 C C . PRO A 1 195 ? 11.664 -11.078 4.832 1 98.06 195 PRO A C 1
ATOM 1517 O O . PRO A 1 195 ? 11.688 -12.297 5.012 1 98.06 195 PRO A O 1
ATOM 1520 N N . VAL A 1 196 ? 11.75 -10.227 5.82 1 97.69 196 VAL A N 1
ATOM 1521 C CA . VAL A 1 196 ? 12.039 -10.656 7.184 1 97.69 196 VAL A CA 1
ATOM 1522 C C . VAL A 1 196 ? 10.773 -10.578 8.031 1 97.69 196 VAL A C 1
ATOM 1524 O O . VAL A 1 196 ? 10.727 -11.125 9.141 1 97.69 196 VAL A O 1
ATOM 1527 N N . ALA A 1 197 ? 9.742 -9.883 7.52 1 97.19 197 ALA A N 1
ATOM 1528 C CA . ALA A 1 197 ? 8.477 -9.805 8.242 1 97.19 197 ALA A CA 1
ATOM 1529 C C . ALA A 1 197 ? 7.312 -9.562 7.285 1 97.19 197 ALA A C 1
ATOM 1531 O O . ALA A 1 197 ? 7.508 -9.07 6.172 1 97.19 197 ALA A O 1
ATOM 1532 N N . VAL A 1 198 ? 6.082 -9.961 7.77 1 97.19 198 VAL A N 1
ATOM 1533 C CA . VAL A 1 198 ? 4.875 -9.75 6.977 1 97.19 198 VAL A CA 1
ATOM 1534 C C . VAL A 1 198 ? 3.73 -9.305 7.883 1 97.19 198 VAL A C 1
ATOM 1536 O O . VAL A 1 198 ? 3.588 -9.805 9 1 97.19 198 VAL A O 1
ATOM 1539 N N . THR A 1 199 ? 3.049 -8.312 7.473 1 93.62 199 THR A N 1
ATOM 1540 C CA . THR A 1 199 ? 1.755 -7.883 7.988 1 93.62 199 THR A CA 1
ATOM 1541 C C . THR A 1 199 ? 0.699 -7.906 6.887 1 93.62 199 THR A C 1
ATOM 1543 O O . THR A 1 199 ? 1.015 -7.703 5.711 1 93.62 199 THR A O 1
ATOM 1546 N N . ALA A 1 200 ? -0.505 -8.258 7.332 1 93.81 200 ALA A N 1
ATOM 1547 C CA . ALA A 1 200 ? -1.53 -8.352 6.297 1 93.81 200 ALA A CA 1
ATOM 1548 C C . ALA A 1 200 ? -2.92 -8.102 6.879 1 93.81 200 ALA A C 1
ATOM 1550 O O . ALA A 1 200 ? -3.115 -8.18 8.094 1 93.81 200 ALA A O 1
ATOM 1551 N N . ALA A 1 201 ? -3.795 -7.73 6.043 1 89.31 201 ALA A N 1
ATOM 1552 C CA . ALA A 1 201 ? -5.227 -7.617 6.312 1 89.31 201 ALA A CA 1
ATOM 1553 C C . ALA A 1 201 ? -6.047 -8.18 5.156 1 89.31 201 ALA A C 1
ATOM 1555 O O . ALA A 1 201 ? -5.621 -8.125 4 1 89.31 201 ALA A O 1
ATOM 1556 N N . GLU A 1 202 ? -7.133 -8.75 5.48 1 92 202 GLU A N 1
ATOM 1557 C CA . GLU A 1 202 ? -8.07 -9.234 4.469 1 92 202 GLU A CA 1
ATOM 1558 C C . GLU A 1 202 ? -9.516 -8.969 4.887 1 92 202 GLU A C 1
ATOM 1560 O O . GLU A 1 202 ? -9.805 -8.805 6.074 1 92 202 GLU A O 1
ATOM 1565 N N . GLY A 1 203 ? -10.383 -8.836 3.889 1 90.25 203 GLY A N 1
ATOM 1566 C CA . GLY A 1 203 ? -11.797 -8.602 4.156 1 90.25 203 GLY A CA 1
ATOM 1567 C C . GLY A 1 203 ? -12.688 -8.898 2.965 1 90.25 203 GLY A C 1
ATOM 1568 O O . GLY A 1 203 ? -12.219 -9.398 1.942 1 90.25 203 GLY A O 1
ATOM 1569 N N . CYS A 1 204 ? -13.977 -8.719 3.174 1 92.88 204 CYS A N 1
ATOM 1570 C CA . CYS A 1 204 ? -14.984 -8.914 2.137 1 92.88 204 CYS A CA 1
ATOM 1571 C C . CYS A 1 204 ? -15.93 -7.723 2.059 1 92.88 204 CYS A C 1
ATOM 1573 O O . CYS A 1 204 ? -16.594 -7.387 3.037 1 92.88 204 CYS A O 1
ATOM 1575 N N . LEU A 1 205 ? -15.953 -7.125 0.9 1 91.12 205 LEU A N 1
ATOM 1576 C CA . LEU A 1 205 ? -16.734 -5.902 0.728 1 91.12 205 LEU A CA 1
ATOM 1577 C C . LEU A 1 205 ? -17.938 -6.152 -0.161 1 91.12 205 LEU A C 1
ATOM 1579 O O . LEU A 1 205 ? -19.047 -5.715 0.159 1 91.12 205 LEU A O 1
ATOM 1583 N N . ARG A 1 206 ? -17.781 -6.84 -1.227 1 88.81 206 ARG A N 1
ATOM 1584 C CA . ARG A 1 206 ? -18.828 -6.98 -2.246 1 88.81 206 ARG A CA 1
ATOM 1585 C C . ARG A 1 206 ? -19.5 -8.344 -2.156 1 88.81 206 ARG A C 1
ATOM 1587 O O . ARG A 1 206 ? -20.719 -8.453 -2.338 1 88.81 206 ARG A O 1
ATOM 1594 N N . PHE A 1 207 ? -18.797 -9.344 -1.838 1 92.81 207 PHE A N 1
ATOM 1595 C CA . PHE A 1 207 ? -19.297 -10.711 -1.912 1 92.81 207 PHE A CA 1
ATOM 1596 C C . PHE A 1 207 ? -19.609 -11.25 -0.521 1 92.81 207 PHE A C 1
ATOM 1598 O O . PHE A 1 207 ? -19.266 -12.383 -0.195 1 92.81 207 PHE A O 1
ATOM 1605 N N . THR A 1 208 ? -20.25 -10.492 0.247 1 92 208 THR A N 1
ATOM 1606 C CA . THR A 1 208 ? -20.484 -10.773 1.658 1 92 208 THR A CA 1
ATOM 1607 C C . THR A 1 208 ? -21.484 -11.922 1.823 1 92 208 THR A C 1
ATOM 1609 O O . THR A 1 208 ? -21.625 -12.469 2.918 1 92 208 THR A O 1
ATOM 1612 N N . GLN A 1 209 ? -22.125 -12.289 0.764 1 93.19 209 GLN A N 1
ATOM 1613 C CA . GLN A 1 209 ? -23.047 -13.422 0.837 1 93.19 209 GLN A CA 1
ATOM 1614 C C . GLN A 1 209 ? -22.297 -14.734 1.044 1 93.19 209 GLN A C 1
ATOM 1616 O O . GLN A 1 209 ? -22.891 -15.742 1.417 1 93.19 209 GLN A O 1
ATOM 1621 N N . TYR A 1 210 ? -21.047 -14.734 0.761 1 94 210 TYR A N 1
ATOM 1622 C CA . TYR A 1 210 ? -20.203 -15.898 1.013 1 94 210 TYR A CA 1
ATOM 1623 C C . TYR A 1 210 ? -19.438 -15.742 2.324 1 94 210 TYR A C 1
ATOM 1625 O O . TYR A 1 210 ? -18.406 -15.062 2.379 1 94 210 TYR A O 1
ATOM 1633 N N . ASP A 1 211 ? -19.766 -16.328 3.379 1 90.69 211 ASP A N 1
ATOM 1634 C CA . ASP A 1 211 ? -19.344 -16.094 4.758 1 90.69 211 ASP A CA 1
ATOM 1635 C C . ASP A 1 211 ? -17.844 -16.359 4.918 1 90.69 211 ASP A C 1
ATOM 1637 O O . ASP A 1 211 ? -17.188 -15.75 5.762 1 90.69 211 ASP A O 1
ATOM 1641 N N . ARG A 1 212 ? -17.281 -17.25 4.168 1 93.44 212 ARG A N 1
ATOM 1642 C CA . ARG A 1 212 ? -15.891 -17.641 4.367 1 93.44 212 ARG A CA 1
ATOM 1643 C C . ARG A 1 212 ? -15.023 -17.172 3.205 1 93.44 212 ARG A C 1
ATOM 1645 O O . ARG A 1 212 ? -13.961 -17.75 2.941 1 93.44 212 ARG A O 1
ATOM 1652 N N . PHE A 1 213 ? -15.57 -16.109 2.539 1 94.5 213 PHE A N 1
ATOM 1653 C CA . PHE A 1 213 ? -14.867 -15.594 1.37 1 94.5 213 PHE A CA 1
ATOM 1654 C C . PHE A 1 213 ? -14.312 -14.203 1.642 1 94.5 213 PHE A C 1
ATOM 1656 O O . PHE A 1 213 ? -14.953 -13.398 2.314 1 94.5 213 PHE A O 1
ATOM 1663 N N . THR A 1 214 ? -13.07 -13.953 1.202 1 93.38 214 THR A N 1
ATOM 1664 C CA . THR A 1 214 ? -12.477 -12.625 1.193 1 93.38 214 THR A CA 1
ATOM 1665 C C . THR A 1 214 ? -12.266 -12.133 -0.237 1 93.38 214 THR A C 1
ATOM 1667 O O . THR A 1 214 ? -11.883 -12.906 -1.114 1 93.38 214 THR A O 1
ATOM 1670 N N . ASP A 1 215 ? -12.586 -10.852 -0.459 1 93.81 215 ASP A N 1
ATOM 1671 C CA . ASP A 1 215 ? -12.5 -10.398 -1.843 1 93.81 215 ASP A CA 1
ATOM 1672 C C . ASP A 1 215 ? -11.43 -9.32 -2.004 1 93.81 215 ASP A C 1
ATOM 1674 O O . ASP A 1 215 ? -11.211 -8.812 -3.105 1 93.81 215 ASP A O 1
ATOM 1678 N N . HIS A 1 216 ? -10.727 -9.008 -0.882 1 92.69 216 HIS A N 1
ATOM 1679 C CA . HIS A 1 216 ? -9.562 -8.141 -0.984 1 92.69 216 HIS A CA 1
ATOM 1680 C C . HIS A 1 216 ? -8.578 -8.414 0.149 1 92.69 216 HIS A C 1
ATOM 1682 O O . HIS A 1 216 ? -8.945 -8.984 1.178 1 92.69 216 HIS A O 1
ATOM 1688 N N . ALA A 1 217 ? -7.344 -7.996 -0.111 1 94.12 217 ALA A N 1
ATOM 1689 C CA . ALA A 1 217 ? -6.297 -8.141 0.897 1 94.12 217 ALA A CA 1
ATOM 1690 C C . ALA A 1 217 ? -5.156 -7.156 0.647 1 94.12 217 ALA A C 1
ATOM 1692 O O . ALA A 1 217 ? -4.949 -6.715 -0.485 1 94.12 217 ALA A O 1
ATOM 1693 N N . GLU A 1 218 ? -4.535 -6.824 1.7 1 93.38 218 GLU A N 1
ATOM 1694 C CA . GLU A 1 218 ? -3.342 -5.984 1.685 1 93.38 218 GLU A CA 1
ATOM 1695 C C . GLU A 1 218 ? -2.193 -6.645 2.441 1 93.38 218 GLU A C 1
ATOM 1697 O O . GLU A 1 218 ? -2.408 -7.285 3.473 1 93.38 218 GLU A O 1
ATOM 1702 N N . VAL A 1 219 ? -0.994 -6.391 1.908 1 95.94 219 VAL A N 1
ATOM 1703 C CA . VAL A 1 219 ? 0.189 -6.992 2.514 1 95.94 219 VAL A CA 1
ATOM 1704 C C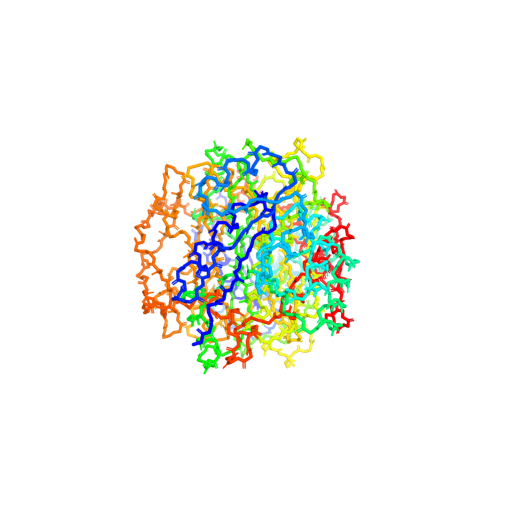 . VAL A 1 219 ? 1.311 -5.957 2.596 1 95.94 219 VAL A C 1
ATOM 1706 O O . VAL A 1 219 ? 1.532 -5.195 1.652 1 95.94 219 VAL A O 1
ATOM 1709 N N . PHE A 1 220 ? 2.008 -5.93 3.777 1 93.94 220 PHE A N 1
ATOM 1710 C CA . PHE A 1 220 ? 3.303 -5.281 3.938 1 93.94 220 PHE A CA 1
ATOM 1711 C C . PHE A 1 220 ? 4.406 -6.32 4.121 1 93.94 220 PHE A C 1
ATOM 1713 O O . PHE A 1 220 ? 4.332 -7.164 5.016 1 93.94 220 PHE A O 1
ATOM 1720 N N . LEU A 1 221 ? 5.336 -6.211 3.234 1 97.06 221 LEU A N 1
ATOM 1721 C CA . LEU A 1 221 ? 6.562 -6.969 3.439 1 97.06 221 LEU A CA 1
ATOM 1722 C C . LEU A 1 221 ? 7.703 -6.055 3.869 1 97.06 221 LEU A C 1
ATOM 1724 O O . LEU A 1 221 ? 7.852 -4.949 3.342 1 97.06 221 LEU A O 1
ATOM 1728 N N . GLU A 1 222 ? 8.438 -6.516 4.863 1 94.94 222 GLU A N 1
ATOM 1729 C CA . GLU A 1 222 ? 9.648 -5.809 5.281 1 94.94 222 GLU A CA 1
ATOM 1730 C C . GLU A 1 222 ? 10.898 -6.609 4.949 1 94.94 222 GLU A C 1
ATOM 1732 O O . GLU A 1 222 ? 10.93 -7.832 5.125 1 94.94 222 GLU A O 1
ATOM 1737 N N . PHE A 1 223 ? 11.867 -5.918 4.434 1 96.25 223 PHE A N 1
ATOM 1738 C CA . PHE A 1 223 ? 13.148 -6.551 4.137 1 96.25 223 PHE A CA 1
ATOM 1739 C C . PHE A 1 223 ? 14.195 -6.152 5.168 1 96.25 223 PHE A C 1
ATOM 1741 O O . PHE A 1 223 ? 13.93 -5.32 6.039 1 96.25 223 PHE A O 1
ATOM 1748 N N . ALA A 1 224 ? 15.359 -6.75 5.129 1 94.25 224 ALA A N 1
ATOM 1749 C CA . ALA A 1 224 ? 16.359 -6.637 6.184 1 94.25 224 ALA A CA 1
ATOM 1750 C C . ALA A 1 224 ? 16.875 -5.207 6.301 1 94.25 224 ALA A C 1
ATOM 1752 O O . ALA A 1 224 ? 17.219 -4.754 7.395 1 94.25 224 ALA A O 1
ATOM 1753 N N . ASP A 1 225 ? 16.922 -4.461 5.203 1 91.38 225 ASP A N 1
ATOM 1754 C CA . ASP A 1 225 ? 17.484 -3.113 5.219 1 91.38 225 ASP A CA 1
ATOM 1755 C C . ASP A 1 225 ? 16.406 -2.066 5.449 1 91.38 225 ASP A C 1
ATOM 1757 O O . ASP A 1 225 ? 16.625 -0.875 5.223 1 91.38 225 ASP A O 1
ATOM 1761 N N . SER A 1 226 ? 15.211 -2.447 5.75 1 90.62 226 SER A N 1
ATOM 1762 C CA . SER A 1 226 ? 14.062 -1.617 6.098 1 90.62 226 SER A CA 1
ATOM 1763 C C . SER A 1 226 ? 13.273 -1.215 4.852 1 90.62 226 SER A C 1
ATOM 1765 O O . SER A 1 226 ? 12.234 -0.565 4.953 1 90.62 226 SER A O 1
ATOM 1767 N N . SER A 1 227 ? 13.75 -1.633 3.697 1 92.81 227 SER A N 1
ATOM 1768 C CA . SER A 1 227 ? 12.898 -1.442 2.525 1 92.81 227 SER A CA 1
ATOM 1769 C C . SER A 1 227 ? 11.633 -2.285 2.621 1 92.81 227 SER A C 1
ATOM 1771 O O . SER A 1 227 ? 11.547 -3.201 3.443 1 92.81 227 SER A O 1
ATOM 1773 N N . THR A 1 228 ? 10.609 -1.852 1.836 1 94.12 228 THR A N 1
ATOM 1774 C CA . THR A 1 228 ? 9.312 -2.49 2.043 1 94.12 228 THR A CA 1
ATOM 1775 C C . THR A 1 228 ? 8.602 -2.717 0.713 1 94.12 228 THR A C 1
ATOM 1777 O O . THR A 1 228 ? 8.938 -2.088 -0.292 1 94.12 228 THR A O 1
ATOM 1780 N N . ALA A 1 229 ? 7.73 -3.65 0.722 1 96.38 229 ALA A N 1
ATOM 1781 C CA . ALA A 1 229 ? 6.738 -3.803 -0.336 1 96.38 229 ALA A CA 1
ATOM 1782 C C . ALA A 1 229 ? 5.324 -3.635 0.213 1 96.38 229 ALA A C 1
ATOM 1784 O O . ALA A 1 229 ? 5.012 -4.113 1.306 1 96.38 229 ALA A O 1
ATOM 1785 N N . MET A 1 230 ? 4.551 -2.859 -0.468 1 95.56 230 MET A N 1
ATOM 1786 C CA . MET A 1 230 ? 3.137 -2.641 -0.172 1 95.56 230 MET A CA 1
ATOM 1787 C C . MET A 1 230 ? 2.254 -3.189 -1.289 1 95.56 230 MET A C 1
ATOM 1789 O O . MET A 1 230 ? 2.227 -2.639 -2.391 1 95.56 230 MET A O 1
ATOM 1793 N N . LEU A 1 231 ? 1.478 -4.203 -0.94 1 96.56 231 LEU A N 1
ATOM 1794 C CA . LEU A 1 231 ? 0.79 -4.953 -1.987 1 96.56 231 LEU A CA 1
ATOM 1795 C C . LEU A 1 231 ? -0.708 -5.027 -1.707 1 96.56 231 LEU A C 1
ATOM 1797 O O . LEU A 1 231 ? -1.121 -5.172 -0.554 1 96.56 231 LEU A O 1
ATOM 1801 N N . ARG A 1 232 ? -1.469 -4.996 -2.795 1 94.06 232 ARG A N 1
ATOM 1802 C CA . ARG A 1 232 ? -2.912 -5.188 -2.701 1 94.06 232 ARG A CA 1
ATOM 1803 C C . ARG A 1 232 ? -3.424 -6.066 -3.838 1 94.06 232 ARG A C 1
ATOM 1805 O O . ARG A 1 232 ? -2.977 -5.938 -4.98 1 94.06 232 ARG A O 1
ATOM 1812 N N . ALA A 1 233 ? -4.301 -6.938 -3.514 1 94.5 233 ALA A N 1
ATOM 1813 C CA . ALA A 1 233 ? -5.035 -7.727 -4.5 1 94.5 233 ALA A CA 1
ATOM 1814 C C . ALA A 1 233 ? -6.523 -7.77 -4.168 1 94.5 233 ALA A C 1
ATOM 1816 O O . ALA A 1 233 ? -6.906 -7.727 -2.994 1 94.5 233 ALA A O 1
ATOM 1817 N N . ASP A 1 234 ? -7.336 -7.816 -5.215 1 92.5 234 ASP A N 1
ATOM 1818 C CA . ASP A 1 234 ? -8.766 -7.84 -4.926 1 92.5 234 ASP A CA 1
ATOM 1819 C C . ASP A 1 234 ? -9.555 -8.414 -6.105 1 92.5 234 ASP A C 1
ATOM 1821 O O . ASP A 1 234 ? -9.008 -8.578 -7.199 1 92.5 234 ASP A O 1
ATOM 1825 N N . TRP A 1 235 ? -10.797 -8.797 -5.867 1 92.56 235 TRP A N 1
ATOM 1826 C CA . TRP A 1 235 ? -11.773 -9.25 -6.852 1 92.56 235 TRP A CA 1
ATOM 1827 C C . TRP A 1 235 ? -12.781 -8.141 -7.156 1 92.56 235 TRP A C 1
ATOM 1829 O O . TRP A 1 235 ? -13.953 -8.422 -7.43 1 92.56 235 TRP A O 1
ATOM 1839 N N . LEU A 1 236 ? -12.375 -6.887 -7.07 1 87.44 236 LEU A N 1
ATOM 1840 C CA . LEU A 1 236 ? -13.359 -5.809 -6.992 1 87.44 236 LEU A CA 1
ATOM 1841 C C . LEU A 1 236 ? -13.312 -4.945 -8.25 1 87.44 236 LEU A C 1
ATOM 1843 O O . LEU A 1 236 ? -13.859 -3.838 -8.266 1 87.44 236 LEU A O 1
ATOM 1847 N N . THR A 1 237 ? -12.633 -5.43 -9.273 1 80.19 237 THR A N 1
ATOM 1848 C CA . THR A 1 237 ? -12.664 -4.691 -10.531 1 80.19 237 THR A CA 1
ATOM 1849 C C . THR A 1 237 ? -14.094 -4.504 -11.023 1 80.19 237 THR A C 1
ATOM 1851 O O . THR A 1 237 ? -14.859 -5.469 -11.117 1 80.19 237 THR A O 1
ATOM 1854 N N . PRO A 1 238 ? -14.375 -3.234 -11.258 1 71.5 238 PRO A N 1
ATOM 1855 C CA . PRO A 1 238 ? -15.758 -2.951 -11.664 1 71.5 238 PRO A CA 1
ATOM 1856 C C . PRO A 1 238 ? -16.125 -3.621 -12.984 1 71.5 238 PRO A C 1
ATOM 1858 O O . PRO A 1 238 ? -15.242 -3.953 -13.781 1 71.5 238 PRO A O 1
ATOM 1861 N N . GLU A 1 239 ? -17.484 -3.678 -13.094 1 69.5 239 GLU A N 1
ATOM 1862 C CA . GLU A 1 239 ? -18 -4.191 -14.359 1 69.5 239 GLU A CA 1
ATOM 1863 C C . GLU A 1 239 ? -17.594 -3.285 -15.523 1 69.5 239 GLU A C 1
ATOM 1865 O O . GLU A 1 239 ? -17.516 -2.066 -15.359 1 69.5 239 GLU A O 1
ATOM 1870 N N . GLY A 1 240 ? -17.266 -3.758 -16.594 1 63.94 240 GLY A N 1
ATOM 1871 C CA . GLY A 1 240 ? -16.906 -2.98 -17.766 1 63.94 240 GLY A CA 1
ATOM 1872 C C . GLY A 1 240 ? -15.398 -2.828 -17.922 1 63.94 240 GLY A C 1
ATOM 1873 O O . GLY A 1 240 ? -14.922 -2.488 -19.016 1 63.94 240 GLY A O 1
ATOM 1874 N N . PHE A 1 241 ? -14.766 -3.094 -16.828 1 65.69 241 PHE A N 1
ATOM 1875 C CA . PHE A 1 241 ? -13.312 -3.082 -16.922 1 65.69 241 PHE A CA 1
ATOM 1876 C C . PHE A 1 241 ? -12.789 -4.445 -17.359 1 65.69 241 PHE A C 1
ATOM 1878 O O . PHE A 1 241 ? -13.484 -5.453 -17.234 1 65.69 241 PHE A O 1
ATOM 1885 N N . PRO A 1 242 ? -11.586 -4.316 -17.875 1 67 242 PRO A N 1
ATOM 1886 C CA . PRO A 1 242 ? -10.945 -5.613 -18.125 1 67 242 PRO A CA 1
ATOM 1887 C C . PRO A 1 242 ? -10.75 -6.422 -16.844 1 67 242 PRO A C 1
ATOM 1889 O O . PRO A 1 242 ? -10.727 -5.859 -15.75 1 67 242 PRO A O 1
ATOM 1892 N N . ALA A 1 243 ? -10.562 -7.711 -17 1 66.38 243 ALA A N 1
ATOM 1893 C CA . ALA A 1 243 ? -10.531 -8.641 -15.875 1 66.38 243 ALA A CA 1
ATOM 1894 C C . ALA A 1 243 ? -9.438 -8.266 -14.883 1 66.38 243 ALA A C 1
ATOM 1896 O O . ALA A 1 243 ? -9.617 -8.391 -13.664 1 66.38 243 ALA A O 1
ATOM 1897 N N . HIS A 1 244 ? -8.344 -7.793 -15.398 1 68.62 244 HIS A N 1
ATOM 1898 C CA . HIS A 1 244 ? -7.219 -7.492 -14.516 1 68.62 244 HIS A CA 1
ATOM 1899 C C . HIS A 1 244 ? -7.238 -6.031 -14.078 1 68.62 244 HIS A C 1
ATOM 1901 O O . HIS A 1 244 ? -6.332 -5.578 -13.375 1 68.62 244 HIS A O 1
ATOM 1907 N N . GLY A 1 245 ? -8.258 -5.375 -14.477 1 64.5 245 GLY A N 1
ATOM 1908 C CA . GLY A 1 245 ? -8.484 -4.012 -14.016 1 64.5 245 GLY A CA 1
ATOM 1909 C C . GLY A 1 245 ? -7.285 -3.107 -14.227 1 64.5 245 GLY A C 1
ATOM 1910 O O . GLY A 1 245 ? -6.566 -3.24 -15.219 1 64.5 245 GLY A O 1
ATOM 1911 N N . ASP A 1 246 ? -7.18 -2.174 -13.32 1 68.62 246 ASP A N 1
ATOM 1912 C CA . ASP A 1 246 ? -6.078 -1.214 -13.344 1 68.62 246 ASP A CA 1
ATOM 1913 C C . ASP A 1 246 ? -4.918 -1.689 -12.477 1 68.62 246 ASP A C 1
ATOM 1915 O O . ASP A 1 246 ? -4.562 -1.037 -11.492 1 68.62 246 ASP A O 1
ATOM 1919 N N . GLY A 1 247 ? -4.328 -2.791 -12.891 1 77.44 247 GLY A N 1
ATOM 1920 C CA . GLY A 1 247 ? -3.15 -3.283 -12.195 1 77.44 247 GLY A CA 1
ATOM 1921 C C . GLY A 1 247 ? -1.927 -2.41 -12.406 1 77.44 247 GLY A C 1
ATOM 1922 O O . GLY A 1 247 ? -1.701 -1.903 -13.508 1 77.44 247 GLY A O 1
ATOM 1923 N N . ARG A 1 248 ? -1.209 -2.127 -11.32 1 81.06 248 ARG A N 1
ATOM 1924 C CA . ARG A 1 248 ? -0.039 -1.257 -11.383 1 81.06 248 ARG A CA 1
ATOM 1925 C C . ARG A 1 248 ? 1.081 -1.781 -10.492 1 81.06 248 ARG A C 1
ATOM 1927 O O . ARG A 1 248 ? 0.82 -2.383 -9.453 1 81.06 248 ARG A O 1
ATOM 1934 N N . GLN A 1 249 ? 2.244 -1.494 -11.023 1 84.88 249 GLN A N 1
ATOM 1935 C CA . GLN A 1 249 ? 3.441 -1.729 -10.219 1 84.88 249 GLN A CA 1
ATOM 1936 C C . GLN A 1 249 ? 4.324 -0.483 -10.172 1 84.88 249 GLN A C 1
ATOM 1938 O O . GLN A 1 249 ? 4.625 0.11 -11.211 1 84.88 249 GLN A O 1
ATOM 1943 N N . PHE A 1 250 ? 4.605 -0.086 -8.961 1 84.69 250 PHE A N 1
ATOM 1944 C CA . PHE A 1 250 ? 5.477 1.065 -8.758 1 84.69 250 PHE A CA 1
ATOM 1945 C C . PHE A 1 250 ? 6.723 0.669 -7.977 1 84.69 250 PHE A C 1
ATOM 1947 O O . PHE A 1 250 ? 6.625 0.093 -6.891 1 84.69 250 PHE A O 1
ATOM 1954 N N . PHE A 1 251 ? 7.863 0.97 -8.57 1 84.62 251 PHE A N 1
ATOM 1955 C CA . PHE A 1 251 ? 9.141 0.719 -7.914 1 84.62 251 PHE A CA 1
ATOM 1956 C C . PHE A 1 251 ? 9.852 2.029 -7.59 1 84.62 251 PHE A C 1
ATOM 1958 O O . PHE A 1 251 ? 10.078 2.852 -8.477 1 84.62 251 PHE A O 1
ATOM 1965 N N . GLU A 1 252 ? 10.109 2.17 -6.336 1 82.75 252 GLU A N 1
ATOM 1966 C CA . GLU A 1 252 ? 10.891 3.32 -5.887 1 82.75 252 GLU A CA 1
ATOM 1967 C C . GLU A 1 252 ? 12.305 2.912 -5.5 1 82.75 252 GLU A C 1
ATOM 1969 O O . GLU A 1 252 ? 12.5 1.981 -4.715 1 82.75 252 GLU A O 1
ATOM 1974 N N . CYS A 1 253 ? 13.219 3.613 -6.055 1 81.88 253 CYS A N 1
ATOM 1975 C CA . CYS A 1 253 ? 14.633 3.416 -5.738 1 81.88 253 CYS A CA 1
ATOM 1976 C C . CYS A 1 253 ? 15.289 4.727 -5.32 1 81.88 253 CYS A C 1
ATOM 1978 O O . CYS A 1 253 ? 14.688 5.797 -5.461 1 81.88 253 CYS A O 1
ATOM 1980 N N . THR A 1 254 ? 16.484 4.602 -4.801 1 75.31 254 THR A N 1
ATOM 1981 C CA . THR A 1 254 ? 17.156 5.777 -4.27 1 75.31 254 THR A CA 1
ATOM 1982 C C . THR A 1 254 ? 17.516 6.746 -5.395 1 75.31 254 THR A C 1
ATOM 1984 O O . THR A 1 254 ? 17.703 7.941 -5.156 1 75.31 254 THR A O 1
ATOM 1987 N N . GLU A 1 255 ? 17.594 6.238 -6.648 1 74.38 255 GLU A N 1
ATOM 1988 C CA . GLU A 1 255 ? 18.062 7.109 -7.727 1 74.38 255 GLU A CA 1
ATOM 1989 C C . GLU A 1 255 ? 17.016 7.195 -8.844 1 74.38 255 GLU A C 1
ATOM 1991 O O . GLU A 1 255 ? 17.312 7.723 -9.922 1 74.38 255 GLU A O 1
ATOM 1996 N N . GLY A 1 256 ? 15.828 6.688 -8.602 1 73.94 256 GLY A N 1
ATOM 1997 C CA . GLY A 1 256 ? 14.789 6.77 -9.609 1 73.94 256 GLY A CA 1
ATOM 1998 C C . GLY A 1 256 ? 13.562 5.938 -9.273 1 73.94 256 GLY A C 1
ATOM 1999 O O . GLY A 1 256 ? 13.531 5.262 -8.242 1 73.94 256 GLY A O 1
ATOM 2000 N N . THR A 1 257 ? 12.516 6.109 -10.148 1 75.88 257 THR A N 1
ATOM 2001 C CA . THR A 1 257 ? 11.281 5.348 -9.992 1 75.88 257 THR A CA 1
ATOM 2002 C C . THR A 1 257 ? 10.875 4.695 -11.312 1 75.88 257 THR A C 1
ATOM 2004 O O . THR A 1 257 ? 11.234 5.18 -12.391 1 75.88 257 THR A O 1
ATOM 2007 N N . ILE A 1 258 ? 10.188 3.514 -11.18 1 76.69 258 ILE A N 1
ATOM 2008 C CA . ILE A 1 258 ? 9.633 2.807 -12.328 1 76.69 258 ILE A CA 1
ATOM 2009 C C . ILE A 1 258 ? 8.141 2.545 -12.094 1 76.69 258 ILE A C 1
ATOM 2011 O O . ILE A 1 258 ? 7.738 2.172 -10.992 1 76.69 258 ILE A O 1
ATOM 2015 N N . GLU A 1 259 ? 7.355 2.76 -13.195 1 77.31 259 GLU A N 1
ATOM 2016 C CA . GLU A 1 259 ? 5.949 2.373 -13.164 1 77.31 259 GLU A CA 1
ATOM 2017 C C . GLU A 1 259 ? 5.609 1.439 -14.32 1 77.31 259 GLU A C 1
ATOM 2019 O O . GLU A 1 259 ? 5.977 1.702 -15.469 1 77.31 259 GLU A O 1
ATOM 2024 N N . ILE A 1 260 ? 5 0.284 -13.922 1 76.44 260 ILE A N 1
ATOM 2025 C CA . ILE A 1 260 ? 4.43 -0.614 -14.914 1 76.44 260 ILE A CA 1
ATOM 2026 C C . ILE A 1 260 ? 2.904 -0.555 -14.852 1 76.44 260 ILE A C 1
ATOM 2028 O O . ILE A 1 260 ? 2.314 -0.761 -13.781 1 76.44 260 ILE A O 1
ATOM 2032 N N . LEU A 1 261 ? 2.289 -0.239 -15.93 1 69.38 261 LEU A N 1
ATOM 2033 C CA . LEU A 1 261 ? 0.833 -0.228 -16.031 1 69.38 261 LEU A CA 1
ATOM 2034 C C . LEU A 1 261 ? 0.327 -1.473 -16.75 1 69.38 261 LEU A C 1
ATOM 2036 O O . LEU A 1 261 ? 0.827 -1.819 -17.828 1 69.38 261 LEU A O 1
ATOM 2040 N N . ALA A 1 262 ? -0.384 -2.439 -15.992 1 59.34 262 ALA A N 1
ATOM 2041 C CA . ALA A 1 262 ? -0.896 -3.648 -16.641 1 59.34 262 ALA A CA 1
ATOM 2042 C C . ALA A 1 262 ? -1.967 -3.311 -17.672 1 59.34 262 ALA A C 1
ATOM 2044 O O . ALA A 1 262 ? -2.109 -4.008 -18.672 1 59.34 262 ALA A O 1
ATOM 2045 N N . ALA A 1 263 ? -3.043 -2.623 -17.188 1 48.59 263 ALA A N 1
ATOM 2046 C CA . ALA A 1 263 ? -4.078 -2.262 -18.156 1 48.59 263 ALA A CA 1
ATOM 2047 C C . ALA A 1 263 ? -3.951 -0.802 -18.578 1 48.59 263 ALA A C 1
ATOM 2049 O O . ALA A 1 263 ? -4.25 0.105 -17.797 1 48.59 263 ALA A O 1
ATOM 2050 N N . PRO A 1 264 ? -3.236 -0.701 -19.594 1 43.47 264 PRO A N 1
ATOM 2051 C CA . PRO A 1 264 ? -3.025 0.676 -20.062 1 43.47 264 PRO A CA 1
ATOM 2052 C C . PRO A 1 264 ? -4.332 1.438 -20.266 1 43.47 264 PRO A C 1
ATOM 2054 O O . PRO A 1 264 ? -4.371 2.66 -20.094 1 43.47 264 PRO A O 1
ATOM 2057 N N . ASP A 1 265 ? -5.324 0.6 -20.766 1 40.78 265 ASP A N 1
ATOM 2058 C CA . ASP A 1 265 ? -6.539 1.236 -21.266 1 40.78 265 ASP A CA 1
ATOM 2059 C C . ASP A 1 265 ? -7.453 1.659 -20.125 1 40.78 265 ASP A C 1
ATOM 2061 O O . ASP A 1 265 ? -8.617 2.004 -20.344 1 40.78 265 ASP A O 1
ATOM 2065 N N . ILE A 1 266 ? -7.082 1.226 -19.047 1 42.47 266 ILE A N 1
ATOM 2066 C CA . ILE A 1 266 ? -8.023 1.61 -18 1 42.47 266 ILE A CA 1
ATOM 2067 C C . ILE A 1 266 ? -8.32 3.105 -18.094 1 42.47 266 ILE A C 1
ATOM 2069 O O . ILE A 1 266 ? -9.383 3.562 -17.672 1 42.47 266 ILE A O 1
ATOM 2073 N N . HIS A 1 267 ? -7.238 3.771 -18.391 1 41.56 267 HIS A N 1
ATOM 2074 C CA . HIS A 1 267 ? -7.469 5.203 -18.547 1 41.56 267 HIS A CA 1
ATOM 2075 C C . HIS A 1 267 ? -8.414 5.48 -19.703 1 41.56 267 HIS A C 1
ATOM 2077 O O . HIS A 1 267 ? -8.914 6.602 -19.844 1 41.56 267 HIS A O 1
ATOM 2083 N N . ARG A 1 268 ? -8.297 4.645 -20.688 1 38.09 268 ARG A N 1
ATOM 2084 C CA . ARG A 1 268 ? -9.281 4.785 -21.75 1 38.09 268 ARG A CA 1
ATOM 2085 C C . ARG A 1 268 ? -10.609 4.129 -21.359 1 38.09 268 ARG A C 1
ATOM 2087 O O . ARG A 1 268 ? -11.5 3.975 -22.203 1 38.09 268 ARG A O 1
ATOM 2094 N N . LEU A 1 269 ? -10.523 3.588 -20.266 1 39.16 269 LEU A N 1
ATOM 2095 C CA . LEU A 1 269 ? -11.789 2.898 -20.047 1 39.16 269 LEU A CA 1
ATOM 2096 C C . LEU A 1 269 ? -12.945 3.895 -19.953 1 39.16 269 LEU A C 1
ATOM 2098 O O . LEU A 1 269 ? -12.719 5.098 -19.812 1 39.16 269 LEU A O 1
ATOM 2102 N N . GLY A 1 270 ? -14.133 3.293 -19.672 1 38.09 270 GLY A N 1
ATOM 2103 C CA . GLY A 1 270 ? -15.477 3.846 -19.781 1 38.09 270 GLY A CA 1
ATOM 2104 C C . GLY A 1 270 ? -15.695 5.062 -18.906 1 38.09 270 GLY A C 1
ATOM 2105 O O . GLY A 1 270 ? -14.773 5.512 -18.219 1 38.09 270 GLY A O 1
ATOM 2106 N N . GLU A 1 271 ? -16.766 5.637 -18.859 1 44.12 271 GLU A N 1
ATOM 2107 C CA . GLU A 1 271 ? -17.297 6.844 -18.25 1 44.12 271 GLU A CA 1
ATOM 2108 C C . GLU A 1 271 ? -16.859 6.957 -16.781 1 44.12 271 GLU A C 1
ATOM 2110 O O . GLU A 1 271 ? -16.844 8.055 -16.219 1 44.12 271 GLU A O 1
ATOM 2115 N N . GLY A 1 272 ? -16.188 5.84 -16.453 1 39.78 272 GLY A N 1
ATOM 2116 C CA . GLY A 1 272 ? -15.961 5.902 -15.016 1 39.78 272 GLY A CA 1
ATOM 2117 C C . GLY A 1 272 ? -14.5 6.105 -14.648 1 39.78 272 GLY A C 1
ATOM 2118 O O . GLY A 1 272 ? -14.164 6.184 -13.469 1 39.78 272 GLY A O 1
ATOM 2119 N N . THR A 1 273 ? -13.594 6.004 -15.586 1 43.47 273 THR A N 1
ATOM 2120 C CA . THR A 1 273 ? -12.195 6.234 -15.234 1 43.47 273 THR A CA 1
ATOM 2121 C C . THR A 1 273 ? -11.805 7.688 -15.484 1 43.47 273 THR A C 1
ATOM 2123 O O . THR A 1 273 ? -12.008 8.211 -16.578 1 43.47 273 THR A O 1
ATOM 2126 N N . ILE A 1 274 ? -11.656 8.531 -14.461 1 40.53 274 ILE A N 1
ATOM 2127 C CA . ILE A 1 274 ? -11.227 9.922 -14.57 1 40.53 274 ILE A CA 1
ATOM 2128 C C . ILE A 1 274 ? -9.742 10.023 -14.219 1 40.53 274 ILE A C 1
ATOM 2130 O O . ILE A 1 274 ? -9.32 9.594 -13.148 1 40.53 274 ILE A O 1
ATOM 2134 N N . HIS A 1 275 ? -8.961 9.953 -15.266 1 45.06 275 HIS A N 1
ATOM 2135 C CA . HIS A 1 275 ? -7.574 10.305 -15 1 45.06 275 HIS A CA 1
ATOM 2136 C C . HIS A 1 275 ? -7.406 11.82 -14.898 1 45.06 275 HIS A C 1
ATOM 2138 O O . HIS A 1 275 ? -7.836 12.562 -15.781 1 45.06 275 HIS A O 1
ATOM 2144 N N . TYR A 1 276 ? -7.418 12.305 -13.789 1 37.62 276 TYR A N 1
ATOM 2145 C CA . TYR A 1 276 ? -7.145 13.727 -13.625 1 37.62 276 TYR A CA 1
ATOM 2146 C C . TYR A 1 276 ? -5.648 14.008 -13.703 1 37.62 276 TYR A C 1
ATOM 2148 O O . TYR A 1 276 ? -4.883 13.555 -12.852 1 37.62 276 TYR A O 1
ATOM 2156 N N . ASP A 1 277 ? -5.355 14.031 -15.039 1 37.75 277 ASP A N 1
ATOM 2157 C CA . ASP A 1 277 ? -3.98 14.461 -15.266 1 37.75 277 ASP A CA 1
ATOM 2158 C C . ASP A 1 277 ? -3.844 15.977 -15.094 1 37.75 277 ASP A C 1
ATOM 2160 O O . ASP A 1 277 ? -4.422 16.75 -15.867 1 37.75 277 ASP A O 1
ATOM 2164 N N . ALA A 1 278 ? -3.662 16.297 -14.047 1 32.88 278 ALA A N 1
ATOM 2165 C CA . ALA A 1 278 ? -3.529 17.75 -13.938 1 32.88 278 ALA A CA 1
ATOM 2166 C C . ALA A 1 278 ? -2.438 18.281 -14.867 1 32.88 278 ALA A C 1
ATOM 2168 O O . ALA A 1 278 ? -2.449 19.453 -15.25 1 32.88 278 ALA A O 1
ATOM 2169 N N . TRP A 1 279 ? -1.292 17.484 -15.062 1 31.84 279 TRP A N 1
ATOM 2170 C CA . TRP A 1 279 ? -0.212 18.109 -15.812 1 31.84 279 TRP A CA 1
ATOM 2171 C C . TRP A 1 279 ? 0.13 17.297 -17.062 1 31.84 279 TRP A C 1
ATOM 2173 O O . TRP A 1 279 ? -0.04 16.078 -17.062 1 31.84 279 TRP A O 1
ATOM 2183 N N . ASP A 1 280 ? 0.079 17.719 -18.234 1 32.84 280 ASP A N 1
ATOM 2184 C CA . ASP A 1 280 ? 0.293 17.219 -19.594 1 32.84 280 ASP A CA 1
ATOM 2185 C C . ASP A 1 280 ? 1.614 16.469 -19.703 1 32.84 280 ASP A C 1
ATOM 2187 O O . ASP A 1 280 ? 2.662 17.062 -19.953 1 32.84 280 ASP A O 1
ATOM 2191 N N . ALA A 1 281 ? 2.006 15.406 -19.016 1 33.69 281 ALA A N 1
ATOM 2192 C CA . ALA A 1 281 ? 3.344 14.828 -19.047 1 33.69 281 ALA A CA 1
ATOM 2193 C C . ALA A 1 281 ? 3.498 13.867 -20.219 1 33.69 281 ALA A C 1
ATOM 2195 O O . ALA A 1 281 ? 2.543 13.195 -20.609 1 33.69 281 ALA A O 1
ATOM 2196 N N . GLU A 1 282 ? 4.582 14.156 -21 1 35.09 282 GLU A N 1
ATOM 2197 C CA . GLU A 1 282 ? 4.984 13.242 -22.062 1 35.09 282 GLU A CA 1
ATOM 2198 C C . GLU A 1 282 ? 5.484 11.914 -21.5 1 35.09 282 GLU A C 1
ATOM 2200 O O . GLU A 1 282 ? 6.297 11.898 -20.578 1 35.09 282 GLU A O 1
ATOM 2205 N N . ARG A 1 283 ? 5.066 10.758 -21.562 1 40.62 283 ARG A N 1
ATOM 2206 C CA . ARG A 1 283 ? 5.355 9.391 -21.156 1 40.62 283 ARG A CA 1
ATOM 2207 C C . ARG A 1 283 ? 6.406 8.758 -22.062 1 40.62 283 ARG A C 1
ATOM 2209 O O . ARG A 1 283 ? 6.332 8.883 -23.297 1 40.62 283 ARG A O 1
ATOM 2216 N N . THR A 1 284 ? 7.734 8.586 -21.453 1 41.03 284 THR A N 1
ATOM 2217 C CA . THR A 1 284 ? 8.688 7.816 -22.25 1 41.03 284 THR A CA 1
ATOM 2218 C C . THR A 1 284 ? 8.367 6.324 -22.188 1 41.03 284 THR A C 1
ATOM 2220 O O . THR A 1 284 ? 8.219 5.77 -21.094 1 41.03 284 THR A O 1
ATOM 2223 N N . GLN A 1 285 ? 8.109 5.746 -23.203 1 45.53 285 GLN A N 1
ATOM 2224 C CA . GLN A 1 285 ? 7.836 4.324 -23.391 1 45.53 285 GLN A CA 1
ATOM 2225 C C . GLN A 1 285 ? 9.125 3.51 -23.391 1 45.53 285 GLN A C 1
ATOM 2227 O O . GLN A 1 285 ? 10.094 3.883 -24.062 1 45.53 285 GLN A O 1
ATOM 2232 N N . LEU A 1 286 ? 9.352 2.746 -22.328 1 45.69 286 LEU A N 1
ATOM 2233 C CA . LEU A 1 286 ? 10.477 1.816 -22.344 1 45.69 286 LEU A CA 1
ATOM 2234 C C . LEU A 1 286 ? 10.492 1.025 -23.656 1 45.69 286 LEU A C 1
ATOM 2236 O O . LEU A 1 286 ? 9.445 0.784 -24.25 1 45.69 286 LEU A O 1
ATOM 2240 N N . ALA A 1 287 ? 11.766 0.835 -24.031 1 48 287 ALA A N 1
ATOM 2241 C CA . ALA A 1 287 ? 12.016 -0.061 -25.156 1 48 287 ALA A CA 1
ATOM 2242 C C . ALA A 1 287 ? 11.203 -1.347 -25.031 1 48 287 ALA A C 1
ATOM 2244 O O . ALA A 1 287 ? 10.805 -1.727 -23.922 1 48 287 ALA A O 1
ATOM 2245 N N . PRO A 1 288 ? 10.93 -1.816 -26.109 1 48.22 288 PRO A N 1
ATOM 2246 C CA . PRO A 1 288 ? 10.133 -3.043 -26.156 1 48.22 288 PRO A CA 1
ATOM 2247 C C . PRO A 1 288 ? 10.625 -4.109 -25.188 1 48.22 288 PRO A C 1
ATOM 2249 O O . PRO A 1 288 ? 11.836 -4.234 -24.953 1 48.22 288 PRO A O 1
ATOM 2252 N N . ALA A 1 289 ? 9.797 -4.527 -24.375 1 54.44 289 ALA A N 1
ATOM 2253 C CA . ALA A 1 289 ? 10.062 -5.648 -23.484 1 54.44 289 ALA A CA 1
ATOM 2254 C C . ALA A 1 289 ? 10.812 -6.762 -24.203 1 54.44 289 ALA A C 1
ATOM 2256 O O . ALA A 1 289 ? 10.633 -6.961 -25.406 1 54.44 289 ALA A O 1
ATOM 2257 N N . PRO A 1 290 ? 11.984 -7.336 -23.562 1 53.75 290 PRO A N 1
ATOM 2258 C CA . PRO A 1 290 ? 12.578 -8.523 -24.188 1 53.75 290 PRO A CA 1
ATOM 2259 C C . PRO A 1 290 ? 11.547 -9.586 -24.547 1 53.75 290 PRO A C 1
ATOM 2261 O O . PRO A 1 290 ? 10.422 -9.562 -24.031 1 53.75 290 PRO A O 1
ATOM 2264 N N . PRO A 1 291 ? 11.914 -10.281 -25.531 1 54.41 291 PRO A N 1
ATOM 2265 C CA . PRO A 1 291 ? 10.977 -11.336 -25.922 1 54.41 291 PRO A CA 1
ATOM 2266 C C . PRO A 1 291 ? 10.562 -12.219 -24.75 1 54.41 291 PRO A C 1
ATOM 2268 O O . PRO A 1 291 ? 11.359 -12.461 -23.844 1 54.41 291 PRO A O 1
ATOM 2271 N N . GLU A 1 292 ? 9.305 -12.469 -24.703 1 64.44 292 GLU A N 1
ATOM 2272 C CA . GLU A 1 292 ? 8.727 -13.352 -23.703 1 64.44 292 GLU A CA 1
ATOM 2273 C C . GLU A 1 292 ? 9.43 -14.703 -23.688 1 64.44 292 GLU A C 1
ATOM 2275 O O . GLU A 1 292 ? 9.719 -15.273 -24.734 1 64.44 292 GLU A O 1
ATOM 2280 N N . LYS A 1 293 ? 10.07 -14.977 -22.609 1 73.5 293 LYS A N 1
ATOM 2281 C CA . LYS A 1 293 ? 10.586 -16.312 -22.359 1 73.5 293 LYS A CA 1
ATOM 2282 C C . LYS A 1 293 ? 9.461 -17.281 -22 1 73.5 293 LYS A C 1
ATOM 2284 O O . LYS A 1 293 ? 8.539 -16.922 -21.266 1 73.5 293 LYS A O 1
ATOM 2289 N N . SER A 1 294 ? 9.531 -18.469 -22.625 1 83.94 294 SER A N 1
ATOM 2290 C CA . SER A 1 294 ? 8.5 -19.453 -22.328 1 83.94 294 SER A CA 1
ATOM 2291 C C . SER A 1 294 ? 8.719 -20.094 -20.953 1 83.94 294 SER A C 1
ATOM 2293 O O . SER A 1 294 ? 9.734 -20.766 -20.734 1 83.94 294 SER A O 1
ATOM 2295 N N . ALA A 1 295 ? 7.777 -19.891 -20.078 1 89.06 295 ALA A N 1
ATOM 2296 C CA . ALA A 1 295 ? 7.82 -20.516 -18.766 1 89.06 295 ALA A CA 1
ATOM 2297 C C . ALA A 1 295 ? 7.805 -22.031 -18.875 1 89.06 295 ALA A C 1
ATOM 2299 O O . ALA A 1 295 ? 8.422 -22.734 -18.062 1 89.06 295 ALA A O 1
ATOM 2300 N N . PHE A 1 296 ? 7.211 -22.562 -19.906 1 92.31 296 PHE A N 1
ATOM 2301 C CA . PHE A 1 296 ? 7.051 -24 -20.094 1 92.31 296 PHE A CA 1
ATOM 2302 C C . PHE A 1 296 ? 8.328 -24.609 -20.641 1 92.31 296 PHE A C 1
ATOM 2304 O O . PHE A 1 296 ? 8.742 -25.688 -20.188 1 92.31 296 PHE A O 1
ATOM 2311 N N . ALA A 1 297 ? 8.953 -23.906 -21.547 1 91.06 297 ALA A N 1
ATOM 2312 C CA . ALA A 1 297 ? 10.258 -24.359 -22.016 1 91.06 297 ALA A CA 1
ATOM 2313 C C . ALA A 1 297 ? 11.281 -24.359 -20.891 1 91.06 297 ALA A C 1
ATOM 2315 O O . ALA A 1 297 ? 12.078 -25.297 -20.766 1 91.06 297 ALA A O 1
ATOM 2316 N N . ASP A 1 298 ? 11.188 -23.297 -20.109 1 92.5 298 ASP A N 1
ATOM 2317 C CA . ASP A 1 298 ? 12.086 -23.172 -18.969 1 92.5 298 ASP A CA 1
ATOM 2318 C C . ASP A 1 298 ? 11.891 -24.312 -17.984 1 92.5 298 ASP A C 1
ATOM 2320 O O . ASP A 1 298 ? 12.859 -24.891 -17.484 1 92.5 298 ASP A O 1
ATOM 2324 N N . PHE A 1 299 ? 10.719 -24.672 -17.703 1 94.19 299 PHE A N 1
ATOM 2325 C CA . PHE A 1 299 ? 10.422 -25.75 -16.766 1 94.19 299 PHE A CA 1
ATOM 2326 C C . PHE A 1 299 ? 10.875 -27.094 -17.312 1 94.19 299 PHE A C 1
ATOM 2328 O O . PHE A 1 299 ? 11.469 -27.906 -16.578 1 94.19 299 PHE A O 1
ATOM 2335 N N . VAL A 1 300 ? 10.625 -27.344 -18.547 1 93.88 300 VAL A N 1
ATOM 2336 C CA . VAL A 1 300 ? 11.055 -28.594 -19.172 1 93.88 300 VAL A CA 1
ATOM 2337 C C . VAL A 1 300 ? 12.578 -28.703 -19.125 1 93.88 300 VAL A C 1
ATOM 2339 O O . VAL A 1 300 ? 13.117 -29.781 -18.828 1 93.88 300 VAL A O 1
ATOM 2342 N N . ALA A 1 301 ? 13.188 -27.594 -19.375 1 92.56 301 ALA A N 1
ATOM 2343 C CA . ALA A 1 301 ? 14.648 -27.594 -19.297 1 92.56 301 ALA A CA 1
ATOM 2344 C C . ALA A 1 301 ? 15.125 -27.922 -17.875 1 92.56 301 ALA A C 1
ATOM 2346 O O . ALA A 1 301 ? 16.094 -28.656 -17.688 1 92.56 301 ALA A O 1
ATOM 2347 N N . LEU A 1 302 ? 14.469 -27.406 -16.891 1 93.81 302 LEU A N 1
ATOM 2348 C CA . LEU A 1 302 ? 14.781 -27.688 -15.492 1 93.81 302 LEU A CA 1
ATOM 2349 C C . LEU A 1 302 ? 14.594 -29.172 -15.188 1 93.81 302 LEU A C 1
ATOM 2351 O O . LEU A 1 302 ? 15.445 -29.797 -14.555 1 93.81 302 LEU A O 1
ATOM 2355 N N . CYS A 1 303 ? 13.539 -29.719 -15.648 1 94.75 303 CYS A N 1
ATOM 2356 C CA . CYS A 1 303 ? 13.219 -31.125 -15.43 1 94.75 303 CYS A CA 1
ATOM 2357 C C . CYS A 1 303 ? 14.297 -32.031 -16.031 1 94.75 303 CYS A C 1
ATOM 2359 O O . CYS A 1 303 ? 14.617 -33.094 -15.453 1 94.75 303 CYS A O 1
ATOM 2361 N N . ARG A 1 304 ? 14.867 -31.562 -17.078 1 93 304 ARG A N 1
ATOM 2362 C CA . ARG A 1 304 ? 15.836 -32.375 -17.812 1 93 304 ARG A CA 1
ATOM 2363 C C . ARG A 1 304 ? 17.266 -32.031 -17.422 1 93 304 ARG A C 1
ATOM 2365 O O . ARG A 1 304 ? 18.219 -32.594 -17.938 1 93 304 ARG A O 1
ATOM 2372 N N . GLY A 1 305 ? 17.438 -30.984 -16.609 1 90.06 305 GLY A N 1
ATOM 2373 C CA . GLY A 1 305 ? 18.75 -30.594 -16.125 1 90.06 305 GLY A CA 1
ATOM 2374 C C . GLY A 1 305 ? 19.594 -29.922 -17.188 1 90.06 305 GLY A C 1
ATOM 2375 O O . GLY A 1 305 ? 20.828 -30.047 -17.172 1 90.06 305 GLY A O 1
ATOM 2376 N N . THR A 1 306 ? 19.109 -29.25 -18.125 1 82.62 306 THR A N 1
ATOM 2377 C CA . THR A 1 306 ? 19.875 -28.766 -19.266 1 82.62 306 THR A CA 1
ATOM 2378 C C . THR A 1 306 ? 20.125 -27.266 -19.125 1 82.62 306 THR A C 1
ATOM 2380 O O . THR A 1 306 ? 21.016 -26.719 -19.797 1 82.62 306 THR A O 1
ATOM 2383 N N . GLN A 1 307 ? 19.312 -26.453 -18.484 1 74.75 307 GLN A N 1
ATOM 2384 C CA . GLN A 1 307 ? 19.5 -25 -18.391 1 74.75 307 GLN A CA 1
ATOM 2385 C C . GLN A 1 307 ? 19.156 -24.484 -17 1 74.75 307 GLN A C 1
ATOM 2387 O O . GLN A 1 307 ? 18.406 -25.125 -16.266 1 74.75 307 GLN A O 1
ATOM 2392 N N . GLN A 1 308 ? 19.828 -23.359 -16.891 1 78.56 308 GLN A N 1
ATOM 2393 C CA . GLN A 1 308 ? 19.453 -22.656 -15.672 1 78.56 308 GLN A CA 1
ATOM 2394 C C . GLN A 1 308 ? 18.062 -22.047 -15.781 1 78.56 308 GLN A C 1
ATOM 2396 O O . GLN A 1 308 ? 17.719 -21.422 -16.781 1 78.56 308 GLN A O 1
ATOM 2401 N N . ALA A 1 309 ? 17.219 -22.469 -14.898 1 80.88 309 ALA A N 1
ATOM 2402 C CA . ALA A 1 309 ? 15.836 -22.016 -14.867 1 80.88 309 ALA A CA 1
ATOM 2403 C C . ALA A 1 309 ? 15.711 -20.672 -14.156 1 80.88 309 ALA A C 1
ATOM 2405 O O . ALA A 1 309 ? 16.562 -20.312 -13.344 1 80.88 309 ALA A O 1
ATOM 2406 N N . GLU A 1 310 ? 14.664 -19.906 -14.578 1 83.25 310 GLU A N 1
ATOM 2407 C CA . GLU A 1 310 ? 14.32 -18.656 -13.898 1 83.25 310 GLU A CA 1
ATOM 2408 C C . GLU A 1 310 ? 13.578 -18.938 -12.594 1 83.25 310 GLU A C 1
ATOM 2410 O O . GLU A 1 310 ? 13.664 -18.141 -11.648 1 83.25 310 GLU A O 1
ATOM 2415 N N . LEU A 1 311 ? 12.859 -20.016 -12.648 1 89.81 311 LEU A N 1
ATOM 2416 C CA . LEU A 1 311 ? 12.016 -20.359 -11.508 1 89.81 311 LEU A CA 1
ATOM 2417 C C . LEU A 1 311 ? 12.344 -21.766 -11.008 1 89.81 311 LEU A C 1
ATOM 2419 O O . LEU A 1 311 ? 12.344 -22.719 -11.781 1 89.81 311 LEU A O 1
ATOM 2423 N N . PHE A 1 312 ? 12.664 -21.844 -9.727 1 92.56 312 PHE A N 1
ATOM 2424 C CA . PHE A 1 312 ? 12.922 -23.125 -9.062 1 92.56 312 PHE A CA 1
ATOM 2425 C C . PHE A 1 312 ? 11.766 -23.5 -8.148 1 92.56 312 PHE A C 1
ATOM 2427 O O . PHE A 1 312 ? 10.969 -22.641 -7.766 1 92.56 312 PHE A O 1
ATOM 2434 N N . PRO A 1 313 ? 11.695 -24.828 -7.848 1 95.94 313 PRO A N 1
ATOM 2435 C CA . PRO A 1 313 ? 10.656 -25.25 -6.902 1 95.94 313 PRO A CA 1
ATOM 2436 C C . PRO A 1 313 ? 10.695 -24.469 -5.598 1 95.94 313 PRO A C 1
ATOM 2438 O O . PRO A 1 313 ? 9.641 -24.094 -5.062 1 95.94 313 PRO A O 1
ATOM 2441 N N . SER A 1 314 ? 11.875 -24.109 -5.125 1 95.88 314 SER A N 1
ATOM 2442 C CA . SER A 1 314 ? 12.023 -23.391 -3.867 1 95.88 314 SER A CA 1
ATOM 2443 C C . SER A 1 314 ? 11.352 -22.016 -3.934 1 95.88 314 SER A C 1
ATOM 2445 O O . SER A 1 314 ? 10.875 -21.5 -2.922 1 95.88 314 SER A O 1
ATOM 2447 N N . ASP A 1 315 ? 11.305 -21.422 -5.121 1 96.06 315 ASP A N 1
ATOM 2448 C CA . ASP A 1 315 ? 10.641 -20.141 -5.281 1 96.06 315 ASP A CA 1
ATOM 2449 C C . ASP A 1 315 ? 9.141 -20.25 -4.984 1 96.06 315 ASP A C 1
ATOM 2451 O O . ASP A 1 315 ? 8.578 -19.406 -4.273 1 96.06 315 ASP A O 1
ATOM 2455 N N . GLY A 1 316 ? 8.555 -21.297 -5.555 1 97.44 316 GLY A N 1
ATOM 2456 C CA . GLY A 1 316 ? 7.145 -21.531 -5.281 1 97.44 316 GLY A CA 1
ATOM 2457 C C . GLY A 1 316 ? 6.863 -21.844 -3.822 1 97.44 316 GLY A C 1
ATOM 2458 O O . GLY A 1 316 ? 5.875 -21.375 -3.258 1 97.44 316 GLY A O 1
ATOM 2459 N N . PHE A 1 317 ? 7.77 -22.656 -3.234 1 98.06 317 PHE A N 1
ATOM 2460 C CA . PHE A 1 317 ? 7.598 -23.031 -1.837 1 98.06 317 PHE A CA 1
ATOM 2461 C C . PHE A 1 317 ? 7.676 -21.812 -0.929 1 98.06 317 PHE A C 1
ATOM 2463 O O . PHE A 1 317 ? 6.801 -21.594 -0.091 1 98.06 317 PHE A O 1
ATOM 2470 N N . ARG A 1 318 ? 8.648 -20.984 -1.142 1 98 318 ARG A N 1
ATOM 2471 C CA . ARG A 1 318 ? 8.859 -19.812 -0.291 1 98 318 ARG A CA 1
ATOM 2472 C C . ARG A 1 318 ? 7.746 -18.781 -0.47 1 98 318 ARG A C 1
ATOM 2474 O O . ARG A 1 318 ? 7.227 -18.25 0.51 1 98 318 ARG A O 1
ATOM 2481 N N . SER A 1 319 ? 7.402 -18.5 -1.711 1 98.12 319 SER A N 1
ATOM 2482 C CA . SER A 1 319 ? 6.316 -17.547 -1.958 1 98.12 319 SER A CA 1
ATOM 2483 C C . SER A 1 319 ? 5.016 -18.031 -1.322 1 98.12 319 SER A C 1
ATOM 2485 O O . SER A 1 319 ? 4.281 -17.234 -0.729 1 98.12 319 SER A O 1
ATOM 2487 N N . THR A 1 320 ? 4.73 -19.344 -1.445 1 98.38 320 THR A N 1
ATOM 2488 C CA . THR A 1 320 ? 3.527 -19.906 -0.838 1 98.38 320 THR A CA 1
ATOM 2489 C C . THR A 1 320 ? 3.59 -19.797 0.683 1 98.38 320 THR A C 1
ATOM 2491 O O . THR A 1 320 ? 2.6 -19.453 1.328 1 98.38 320 THR A O 1
ATOM 2494 N N . ARG A 1 321 ? 4.73 -20.094 1.227 1 98.5 321 ARG A N 1
ATOM 2495 C CA . ARG A 1 321 ? 4.891 -20 2.674 1 98.5 321 ARG A CA 1
ATOM 2496 C C . ARG A 1 321 ? 4.617 -18.578 3.156 1 98.5 321 ARG A C 1
ATOM 2498 O O . ARG A 1 321 ? 3.945 -18.375 4.172 1 98.5 321 ARG A O 1
ATOM 2505 N N . ILE A 1 322 ? 5.102 -17.562 2.486 1 98.62 322 ILE A N 1
ATOM 2506 C CA . ILE A 1 322 ? 4.891 -16.172 2.844 1 98.62 322 ILE A CA 1
ATOM 2507 C C . ILE A 1 322 ? 3.398 -15.844 2.775 1 98.62 322 ILE A C 1
ATOM 2509 O O . ILE A 1 322 ? 2.867 -15.156 3.654 1 98.62 322 ILE A O 1
ATOM 2513 N N . THR A 1 323 ? 2.676 -16.344 1.736 1 98.19 323 THR A N 1
ATOM 2514 C CA . THR A 1 323 ? 1.249 -16.062 1.635 1 98.19 323 THR A CA 1
ATOM 2515 C C . THR A 1 323 ? 0.489 -16.688 2.799 1 98.19 323 THR A C 1
ATOM 2517 O O . THR A 1 323 ? -0.472 -16.109 3.307 1 98.19 323 THR A O 1
ATOM 2520 N N . LEU A 1 324 ? 0.896 -17.906 3.186 1 98.19 324 LEU A N 1
ATOM 2521 C CA . LEU A 1 324 ? 0.251 -18.562 4.316 1 98.19 324 LEU A CA 1
ATOM 2522 C C . LEU A 1 324 ? 0.505 -17.797 5.609 1 98.19 324 LEU A C 1
ATOM 2524 O O . LEU A 1 324 ? -0.402 -17.641 6.43 1 98.19 324 LEU A O 1
ATOM 2528 N N . TYR A 1 325 ? 1.721 -17.281 5.77 1 98.44 325 TYR A N 1
ATOM 2529 C CA . TYR A 1 325 ? 2.008 -16.453 6.938 1 98.44 325 TYR A CA 1
ATOM 2530 C C . TYR A 1 325 ? 1.255 -15.125 6.863 1 98.44 325 TYR A C 1
ATOM 2532 O O . TYR A 1 325 ? 0.842 -14.586 7.887 1 98.44 325 TYR A O 1
ATOM 2540 N N . ALA A 1 326 ? 1.109 -14.586 5.656 1 97.56 326 ALA A N 1
ATOM 2541 C CA . ALA A 1 326 ? 0.309 -13.375 5.496 1 97.56 326 ALA A CA 1
ATOM 2542 C C . ALA A 1 326 ? -1.132 -13.609 5.945 1 97.56 326 ALA A C 1
ATOM 2544 O O . ALA A 1 326 ? -1.728 -12.758 6.609 1 97.56 326 ALA A O 1
ATOM 2545 N N . ARG A 1 327 ? -1.684 -14.766 5.598 1 96.81 327 ARG A N 1
ATOM 2546 C CA . ARG A 1 327 ? -3.031 -15.109 6.043 1 96.81 327 ARG A CA 1
ATOM 2547 C C . ARG A 1 327 ? -3.098 -15.203 7.562 1 96.81 327 ARG A C 1
ATOM 2549 O O . ARG A 1 327 ? -4.066 -14.75 8.18 1 96.81 327 ARG A O 1
ATOM 2556 N N . GLU A 1 328 ? -2.09 -15.836 8.117 1 96.88 328 GLU A N 1
ATOM 2557 C CA . GLU A 1 328 ? -2.025 -15.922 9.57 1 96.88 328 GLU A CA 1
ATOM 2558 C C . GLU A 1 328 ? -1.934 -14.531 10.195 1 96.88 328 GLU A C 1
ATOM 2560 O O . GLU A 1 328 ? -2.605 -14.242 11.195 1 96.88 328 GLU A O 1
ATOM 2565 N N . ALA A 1 329 ? -1.081 -13.656 9.602 1 96.12 329 ALA A N 1
ATOM 2566 C CA . ALA A 1 329 ? -0.945 -12.281 10.078 1 96.12 329 ALA A CA 1
ATOM 2567 C C . ALA A 1 329 ? -2.283 -11.555 10.031 1 96.12 329 ALA A C 1
ATOM 2569 O O . ALA A 1 329 ? -2.639 -10.828 10.961 1 96.12 329 ALA A O 1
ATOM 2570 N N . ALA A 1 330 ? -3.004 -11.734 8.977 1 93.5 330 ALA A N 1
ATOM 2571 C CA . ALA A 1 330 ? -4.309 -11.102 8.82 1 93.5 330 ALA A CA 1
ATOM 2572 C C . ALA A 1 330 ? -5.293 -11.594 9.875 1 93.5 330 ALA A C 1
ATOM 2574 O O . ALA A 1 330 ? -6.055 -10.805 10.438 1 93.5 330 ALA A O 1
ATOM 2575 N N . ARG A 1 331 ? -5.281 -12.828 10.141 1 93.5 331 ARG A N 1
ATOM 2576 C CA . ARG A 1 331 ? -6.195 -13.438 11.094 1 93.5 331 ARG A CA 1
ATOM 2577 C C . ARG A 1 331 ? -5.887 -12.984 12.516 1 93.5 331 ARG A C 1
ATOM 2579 O O . ARG A 1 331 ? -6.801 -12.688 13.289 1 93.5 331 ARG A O 1
ATOM 2586 N N . THR A 1 332 ? -4.605 -12.875 12.812 1 95.06 332 THR A N 1
ATOM 2587 C CA . THR A 1 332 ? -4.215 -12.617 14.195 1 95.06 332 THR A CA 1
ATOM 2588 C C . THR A 1 332 ? -4.055 -11.125 14.445 1 95.06 332 THR A C 1
ATOM 2590 O O . THR A 1 332 ? -4.016 -10.68 15.594 1 95.06 332 THR A O 1
ATOM 2593 N N . GLY A 1 333 ? -3.898 -10.383 13.391 1 92.19 333 GLY A N 1
ATOM 2594 C CA . GLY A 1 333 ? -3.654 -8.953 13.539 1 92.19 333 GLY A CA 1
ATOM 2595 C C . GLY A 1 333 ? -2.266 -8.641 14.055 1 92.19 333 GLY A C 1
ATOM 2596 O O . GLY A 1 333 ? -2.076 -7.648 14.766 1 92.19 333 GLY A O 1
ATOM 2597 N N . THR A 1 334 ? -1.34 -9.508 13.82 1 94.81 334 THR A N 1
ATOM 2598 C CA . THR A 1 334 ? 0.015 -9.336 14.336 1 94.81 334 THR A CA 1
ATOM 2599 C C . THR A 1 334 ? 1.039 -9.484 13.211 1 94.81 334 THR A C 1
ATOM 2601 O O . THR A 1 334 ? 0.861 -10.305 12.305 1 94.81 334 THR A O 1
ATOM 2604 N N . LYS A 1 335 ? 2.057 -8.695 13.359 1 95.19 335 LYS A N 1
ATOM 2605 C CA . LYS A 1 335 ? 3.205 -8.859 12.477 1 95.19 335 LYS A CA 1
ATOM 2606 C C . LYS A 1 335 ? 3.891 -10.203 12.703 1 95.19 335 LYS A C 1
ATOM 2608 O O . LYS A 1 335 ? 4.133 -10.594 13.844 1 95.19 335 LYS A O 1
ATOM 2613 N N . ILE A 1 336 ? 4.23 -10.914 11.633 1 97.62 336 ILE A N 1
ATOM 2614 C CA . ILE A 1 336 ? 4.902 -12.203 11.75 1 97.62 336 ILE A CA 1
ATOM 2615 C C . ILE A 1 336 ? 6.352 -12.078 11.297 1 97.62 336 ILE A C 1
ATOM 2617 O O . ILE A 1 336 ? 6.625 -11.586 10.195 1 97.62 336 ILE A O 1
ATOM 2621 N N . ASP A 1 337 ? 7.266 -12.508 12.141 1 97.56 337 ASP A N 1
ATOM 2622 C CA . ASP A 1 337 ? 8.68 -12.586 11.797 1 97.56 337 ASP A CA 1
ATOM 2623 C C . ASP A 1 337 ? 8.961 -13.781 10.883 1 97.56 337 ASP A C 1
ATOM 2625 O O . ASP A 1 337 ? 8.633 -14.922 11.227 1 97.56 337 ASP A O 1
ATOM 2629 N N . LEU A 1 338 ? 9.594 -13.508 9.695 1 98.25 338 LEU A N 1
ATOM 2630 C CA . LEU A 1 338 ? 9.789 -14.539 8.688 1 98.25 338 LEU A CA 1
ATOM 2631 C C . LEU A 1 338 ? 11.219 -15.078 8.734 1 98.25 338 LEU A C 1
ATOM 2633 O O . LEU A 1 338 ? 11.547 -16.047 8.039 1 98.25 338 LEU A O 1
ATOM 2637 N N . ARG A 1 339 ? 12.344 -14.609 9.391 1 94.88 339 ARG A N 1
ATOM 2638 C CA . ARG A 1 339 ? 13.773 -14.898 9.344 1 94.88 339 ARG A CA 1
ATOM 2639 C C . ARG A 1 339 ? 14.047 -16.375 9.578 1 94.88 339 ARG A C 1
ATOM 2641 O O . ARG A 1 339 ? 14.891 -16.969 8.914 1 94.88 339 ARG A O 1
ATOM 2648 N N . ASP A 1 340 ? 13.258 -17.125 10.211 1 93.88 340 ASP A N 1
ATOM 2649 C CA . ASP A 1 340 ? 13.492 -18.547 10.43 1 93.88 340 ASP A CA 1
ATOM 2650 C C . ASP A 1 340 ? 12.312 -19.391 9.961 1 93.88 340 ASP A C 1
ATOM 2652 O O . ASP A 1 340 ? 12.148 -20.531 10.383 1 93.88 340 ASP A O 1
ATOM 2656 N N . LYS A 1 341 ? 11.68 -18.812 8.961 1 96.62 341 LYS A N 1
ATOM 2657 C CA . LYS A 1 341 ? 10.43 -19.5 8.617 1 96.62 341 LYS A CA 1
ATOM 2658 C C . LYS A 1 341 ? 10.375 -19.828 7.133 1 96.62 341 LYS A C 1
ATOM 2660 O O . LYS A 1 341 ? 9.469 -20.531 6.684 1 96.62 341 LYS A O 1
ATOM 2665 N N . LEU A 1 342 ? 11.359 -19.328 6.402 1 95.06 342 LEU A N 1
ATOM 2666 C CA . LEU A 1 342 ? 11.273 -19.484 4.953 1 95.06 342 LEU A CA 1
ATOM 2667 C C . LEU A 1 342 ? 12.297 -20.5 4.449 1 95.06 342 LEU A C 1
ATOM 2669 O O . LEU A 1 342 ? 13.391 -20.609 5 1 95.06 342 LEU A O 1
ATOM 2673 N N . MET B 1 1 ? -16.312 44.75 8.781 1 63.41 1 MET B N 1
ATOM 2674 C CA . MET B 1 1 ? -15.852 43.875 9.836 1 63.41 1 MET B CA 1
ATOM 2675 C C . MET B 1 1 ? -14.422 44.188 10.25 1 63.41 1 MET B C 1
ATOM 2677 O O . MET B 1 1 ? -13.656 44.75 9.461 1 63.41 1 MET B O 1
ATOM 2681 N N . SER B 1 2 ? -14.062 44.25 11.539 1 83.62 2 SER B N 1
ATOM 2682 C CA . SER B 1 2 ? -12.742 44.625 12.031 1 83.62 2 SER B CA 1
ATOM 2683 C C . SER B 1 2 ? -11.672 43.688 11.516 1 83.62 2 SER B C 1
ATOM 2685 O O . SER B 1 2 ? -11.953 42.5 11.234 1 83.62 2 SER B O 1
ATOM 2687 N N . ALA B 1 3 ? -10.586 44.219 11.211 1 92.44 3 ALA B N 1
ATOM 2688 C CA . ALA B 1 3 ? -9.469 43.438 10.695 1 92.44 3 ALA B CA 1
ATOM 2689 C C . ALA B 1 3 ? -9.094 42.312 11.664 1 92.44 3 ALA B C 1
ATOM 2691 O O . ALA B 1 3 ? -9.125 42.5 12.883 1 92.44 3 ALA B O 1
ATOM 2692 N N . VAL B 1 4 ? -8.836 41.188 11.141 1 95.5 4 VAL B N 1
ATOM 2693 C CA . VAL B 1 4 ? -8.352 40.062 11.953 1 95.5 4 VAL B CA 1
ATOM 2694 C C . VAL B 1 4 ? -6.887 40.281 12.32 1 95.5 4 VAL B C 1
ATOM 2696 O O . VAL B 1 4 ? -6.023 40.375 11.445 1 95.5 4 VAL B O 1
ATOM 2699 N N . ARG B 1 5 ? -6.609 40.531 13.547 1 97.94 5 ARG B N 1
ATOM 2700 C CA . ARG B 1 5 ? -5.242 40.688 14.039 1 97.94 5 ARG B CA 1
ATOM 2701 C C . ARG B 1 5 ? -4.598 39.312 14.227 1 97.94 5 ARG B C 1
ATOM 2703 O O . ARG B 1 5 ? -5.086 38.469 15 1 97.94 5 ARG B O 1
ATOM 2710 N N . PHE B 1 6 ? -3.506 39.062 13.492 1 98.12 6 PHE B N 1
ATOM 2711 C CA . PHE B 1 6 ? -2.889 37.75 13.617 1 98.12 6 PHE B CA 1
ATOM 2712 C C . PHE B 1 6 ? -1.408 37.875 13.953 1 98.12 6 PHE B C 1
ATOM 2714 O O . PHE B 1 6 ? -0.798 38.906 13.711 1 98.12 6 PHE B O 1
ATOM 2721 N N . ALA B 1 7 ? -0.811 36.875 14.578 1 98.31 7 ALA B N 1
ATOM 2722 C CA . ALA B 1 7 ? 0.589 36.812 14.992 1 98.31 7 ALA B CA 1
ATOM 2723 C C . ALA B 1 7 ? 1.148 35.406 14.742 1 98.31 7 ALA B C 1
ATOM 2725 O O . ALA B 1 7 ? 0.44 34.531 14.25 1 98.31 7 ALA B O 1
ATOM 2726 N N . VAL B 1 8 ? 2.488 35.25 14.969 1 97.62 8 VAL B N 1
ATOM 2727 C CA . VAL B 1 8 ? 3.152 33.969 14.797 1 97.62 8 VAL B CA 1
ATOM 2728 C C . VAL B 1 8 ? 3.943 33.625 16.062 1 97.62 8 VAL B C 1
ATOM 2730 O O . VAL B 1 8 ? 4.59 34.5 16.656 1 97.62 8 VAL B O 1
ATOM 2733 N N . ALA B 1 9 ? 3.789 32.375 16.469 1 97.25 9 ALA B N 1
ATOM 2734 C CA . ALA B 1 9 ? 4.609 31.859 17.562 1 97.25 9 ALA B CA 1
ATOM 2735 C C . ALA B 1 9 ? 5.586 30.797 17.062 1 97.25 9 ALA B C 1
ATOM 2737 O O . ALA B 1 9 ? 5.211 29.641 16.875 1 97.25 9 ALA B O 1
ATOM 2738 N N . GLY B 1 10 ? 6.793 31.203 16.922 1 94.62 10 GLY B N 1
ATOM 2739 C CA . GLY B 1 10 ? 7.832 30.297 16.469 1 94.62 10 GLY B CA 1
ATOM 2740 C C . GLY B 1 10 ? 8.062 30.375 14.969 1 94.62 10 GLY B C 1
ATOM 2741 O O . GLY B 1 10 ? 7.117 30.516 14.195 1 94.62 10 GLY B O 1
ATOM 2742 N N . LEU B 1 11 ? 9.344 30.25 14.594 1 89.75 11 LEU B N 1
ATOM 2743 C CA . LEU B 1 11 ? 9.758 30.281 13.188 1 89.75 11 LEU B CA 1
ATOM 2744 C C . LEU B 1 11 ? 10.633 29.094 12.852 1 89.75 11 LEU B C 1
ATOM 2746 O O . LEU B 1 11 ? 11.57 29.203 12.055 1 89.75 11 LEU B O 1
ATOM 2750 N N . LYS B 1 12 ? 10.336 27.953 13.453 1 82.44 12 LYS B N 1
ATOM 2751 C CA . LYS B 1 12 ? 11.203 26.781 13.305 1 82.44 12 LYS B CA 1
ATOM 2752 C C . LYS B 1 12 ? 10.836 25.984 12.055 1 82.44 12 LYS B C 1
ATOM 2754 O O . LYS B 1 12 ? 11.602 25.125 11.617 1 82.44 12 LYS B O 1
ATOM 2759 N N . HIS B 1 13 ? 9.703 26.203 11.523 1 80.5 13 HIS B N 1
ATOM 2760 C CA . HIS B 1 13 ? 9.266 25.531 10.305 1 80.5 13 HIS B CA 1
ATOM 2761 C C . HIS B 1 13 ? 8.852 26.547 9.234 1 80.5 13 HIS B C 1
ATOM 2763 O O . HIS B 1 13 ? 8.047 27.438 9.508 1 80.5 13 HIS B O 1
ATOM 2769 N N . PHE B 1 14 ? 9.266 26.344 8.008 1 74.62 14 PHE B N 1
ATOM 2770 C CA . PHE B 1 14 ? 9.086 27.344 6.961 1 74.62 14 PHE B CA 1
ATOM 2771 C C . PHE B 1 14 ? 7.645 27.359 6.469 1 74.62 14 PHE B C 1
ATOM 2773 O O . PHE B 1 14 ? 7.203 28.328 5.848 1 74.62 14 PHE B O 1
ATOM 2780 N N . HIS B 1 15 ? 6.961 26.375 6.812 1 78.31 15 HIS B N 1
ATOM 2781 C CA . HIS B 1 15 ? 5.551 26.359 6.441 1 78.31 15 HIS B CA 1
ATOM 2782 C C . HIS B 1 15 ? 4.789 27.484 7.133 1 78.31 15 HIS B C 1
ATOM 2784 O O . HIS B 1 15 ? 3.697 27.859 6.699 1 78.31 15 HIS B O 1
ATOM 2790 N N . ILE B 1 16 ? 5.414 28.047 8.133 1 82.69 16 ILE B N 1
ATOM 2791 C CA . ILE B 1 16 ? 4.781 29.156 8.844 1 82.69 16 ILE B CA 1
ATOM 2792 C C . ILE B 1 16 ? 4.691 30.375 7.93 1 82.69 16 ILE B C 1
ATOM 2794 O O . ILE B 1 16 ? 3.805 31.203 8.094 1 82.69 16 ILE B O 1
ATOM 2798 N N . LEU B 1 17 ? 5.555 30.375 6.922 1 87.19 17 LEU B N 1
ATOM 2799 C CA . LEU B 1 17 ? 5.5 31.469 5.957 1 87.19 17 LEU B CA 1
ATOM 2800 C C . LEU B 1 17 ? 4.262 31.359 5.074 1 87.19 17 LEU B C 1
ATOM 2802 O O . LEU B 1 17 ? 3.717 32.375 4.621 1 87.19 17 LEU B O 1
ATOM 2806 N N . THR B 1 18 ? 3.891 30.141 4.871 1 87.94 18 THR B N 1
ATOM 2807 C CA . THR B 1 18 ? 2.641 29.922 4.152 1 87.94 18 THR B CA 1
ATOM 2808 C C . THR B 1 18 ? 1.464 30.5 4.93 1 87.94 18 THR B C 1
ATOM 2810 O O . THR B 1 18 ? 0.571 31.125 4.344 1 87.94 18 THR B O 1
ATOM 2813 N N . PHE B 1 19 ? 1.504 30.375 6.18 1 91.44 19 PHE B N 1
ATOM 2814 C CA . PHE B 1 19 ? 0.477 30.953 7.035 1 91.44 19 PHE B CA 1
ATOM 2815 C C . PHE B 1 19 ? 0.512 32.469 6.961 1 91.44 19 PHE B C 1
ATOM 2817 O O . PHE B 1 19 ? -0.521 33.125 6.754 1 91.44 19 PHE B O 1
ATOM 2824 N N . VAL B 1 20 ? 1.674 33.031 7.09 1 93.25 20 VAL B N 1
ATOM 2825 C CA . VAL B 1 20 ? 1.819 34.5 7.09 1 93.25 20 VAL B CA 1
ATOM 2826 C C . VAL B 1 20 ? 1.315 35.062 5.762 1 93.25 20 VAL B C 1
ATOM 2828 O O . VAL B 1 20 ? 0.484 35.969 5.746 1 93.25 20 VAL B O 1
ATOM 2831 N N . ASN B 1 21 ? 1.739 34.438 4.68 1 92.38 21 ASN B N 1
ATOM 2832 C CA . ASN B 1 21 ? 1.348 34.938 3.357 1 92.38 21 ASN B CA 1
ATOM 2833 C C . ASN B 1 21 ? -0.144 34.719 3.107 1 92.38 21 ASN B C 1
ATOM 2835 O O . ASN B 1 21 ? -0.802 35.594 2.518 1 92.38 21 ASN B O 1
ATOM 2839 N N . GLY B 1 22 ? -0.621 33.625 3.541 1 92.5 22 GLY B N 1
ATOM 2840 C CA . GLY B 1 22 ? -2.039 33.344 3.396 1 92.5 22 GLY B CA 1
ATOM 2841 C C . GLY B 1 22 ? -2.924 34.312 4.16 1 92.5 22 GLY B C 1
ATOM 2842 O O . GLY B 1 22 ? -3.943 34.781 3.639 1 92.5 22 GLY B O 1
ATOM 2843 N N . MET B 1 23 ? -2.541 34.688 5.363 1 94.19 23 MET B N 1
ATOM 2844 C CA . MET B 1 23 ? -3.289 35.625 6.188 1 94.19 23 MET B CA 1
ATOM 2845 C C . MET B 1 23 ? -3.201 37.031 5.609 1 94.19 23 MET B C 1
ATOM 2847 O O . MET B 1 23 ? -4.203 37.75 5.539 1 94.19 23 MET B O 1
ATOM 2851 N N . ARG B 1 24 ? -2.062 37.375 5.125 1 93.12 24 ARG B N 1
ATOM 2852 C CA . ARG B 1 24 ? -1.861 38.719 4.547 1 93.12 24 ARG B CA 1
ATOM 2853 C C . ARG B 1 24 ? -2.715 38.906 3.297 1 93.12 24 ARG B C 1
ATOM 2855 O O . ARG B 1 24 ? -3.088 40.031 2.957 1 93.12 24 ARG B O 1
ATOM 2862 N N . ALA B 1 25 ? -2.965 37.844 2.633 1 91.81 25 ALA B N 1
ATOM 2863 C CA . ALA B 1 25 ? -3.738 37.875 1.394 1 91.81 25 ALA B CA 1
ATOM 2864 C C . ALA B 1 25 ? -5.215 38.125 1.679 1 91.81 25 ALA B C 1
ATOM 2866 O O . ALA B 1 25 ? -5.98 38.469 0.774 1 91.81 25 ALA B O 1
ATOM 2867 N N . LEU B 1 26 ? -5.57 38.031 2.906 1 92.25 26 LEU B N 1
ATOM 2868 C CA . LEU B 1 26 ? -6.953 38.312 3.275 1 92.25 26 LEU B CA 1
ATOM 2869 C C . LEU B 1 26 ? -7.207 39.812 3.348 1 92.25 26 LEU B C 1
ATOM 2871 O O . LEU B 1 26 ? -6.336 40.562 3.779 1 92.25 26 LEU B O 1
ATOM 2875 N N . PRO B 1 27 ? -8.352 40.281 2.838 1 88.25 27 PRO B N 1
ATOM 2876 C CA . PRO B 1 27 ? -8.625 41.719 2.773 1 88.25 27 PRO B CA 1
ATOM 2877 C C . PRO B 1 27 ? -8.562 42.375 4.145 1 88.25 27 PRO B C 1
ATOM 2879 O O . PRO B 1 27 ? -8.117 43.531 4.25 1 88.25 27 PRO B O 1
ATOM 2882 N N . ASP B 1 28 ? -8.953 41.781 5.195 1 88.88 28 ASP B N 1
ATOM 2883 C CA . ASP B 1 28 ? -9.016 42.406 6.508 1 88.88 28 ASP B CA 1
ATOM 2884 C C . ASP B 1 28 ? -8.219 41.625 7.539 1 88.88 28 ASP B C 1
ATOM 2886 O O . ASP B 1 28 ? -8.75 41.25 8.586 1 88.88 28 ASP B O 1
ATOM 2890 N N . ALA B 1 29 ? -6.863 41.531 7.266 1 95.06 29 ALA B N 1
ATOM 2891 C CA . ALA B 1 29 ? -5.973 40.906 8.219 1 95.06 29 ALA B CA 1
ATOM 2892 C C . ALA B 1 29 ? -4.75 41.75 8.508 1 95.06 29 ALA B C 1
ATOM 2894 O O . ALA B 1 29 ? -4.211 42.406 7.602 1 95.06 29 ALA B O 1
ATOM 2895 N N . GLN B 1 30 ? -4.383 41.812 9.695 1 96.94 30 GLN B N 1
ATOM 2896 C CA . GLN B 1 30 ? -3.238 42.625 10.117 1 96.94 30 GLN B CA 1
ATOM 2897 C C . GLN B 1 30 ? -2.24 41.781 10.906 1 96.94 30 GLN B C 1
ATOM 2899 O O . GLN B 1 30 ? -2.588 41.219 11.938 1 96.94 30 GLN B O 1
ATOM 2904 N N . PHE B 1 31 ? -0.996 41.719 10.414 1 97.75 31 PHE B N 1
ATOM 2905 C CA . PHE B 1 31 ? 0.094 41.062 11.133 1 97.75 31 PHE B CA 1
ATOM 2906 C C . PHE B 1 31 ? 0.618 41.938 12.25 1 97.75 31 PHE B C 1
ATOM 2908 O O . PHE B 1 31 ? 1.104 43.062 12 1 97.75 31 PHE B O 1
ATOM 2915 N N . VAL B 1 32 ? 0.588 41.438 13.5 1 98 32 VAL B N 1
ATOM 2916 C CA . VAL B 1 32 ? 0.762 42.406 14.578 1 98 32 VAL B CA 1
ATOM 2917 C C . VAL B 1 32 ? 2.031 42.094 15.367 1 98 32 VAL B C 1
ATOM 2919 O O . VAL B 1 32 ? 2.482 42.906 16.188 1 98 32 VAL B O 1
ATOM 2922 N N . GLY B 1 33 ? 2.623 40.938 15.125 1 98 33 GLY B N 1
ATOM 2923 C CA . GLY B 1 33 ? 3.848 40.594 15.836 1 98 33 GLY B CA 1
ATOM 2924 C C . GLY B 1 33 ? 4.184 39.125 15.781 1 98 33 GLY B C 1
ATOM 2925 O O . GLY B 1 33 ? 3.406 38.312 15.25 1 98 33 GLY B O 1
ATOM 2926 N N . PHE B 1 34 ? 5.352 38.75 16.297 1 97.88 34 PHE B N 1
ATOM 2927 C CA . PHE B 1 34 ? 5.73 37.344 16.375 1 97.88 34 PHE B CA 1
ATOM 2928 C C . PHE B 1 34 ? 6.66 37.094 17.547 1 97.88 34 PHE B C 1
ATOM 2930 O O . PHE B 1 34 ? 7.223 38.031 18.109 1 97.88 34 PHE B O 1
ATOM 2937 N N . TYR B 1 35 ? 6.645 35.812 17.906 1 97.12 35 TYR B N 1
ATOM 2938 C CA . TYR B 1 35 ? 7.527 35.312 18.953 1 97.12 35 TYR B CA 1
ATOM 2939 C C . TYR B 1 35 ? 8.5 34.281 18.406 1 97.12 35 TYR B C 1
ATOM 2941 O O . TYR B 1 35 ? 8.148 33.469 17.547 1 97.12 35 TYR B O 1
ATOM 2949 N N . ASP B 1 36 ? 9.719 34.344 18.828 1 95.81 36 ASP B N 1
ATOM 2950 C CA . ASP B 1 36 ? 10.664 33.25 18.734 1 95.81 36 ASP B CA 1
ATOM 2951 C C . ASP B 1 36 ? 11.633 33.25 19.922 1 95.81 36 ASP B C 1
ATOM 2953 O O . ASP B 1 36 ? 12 34.312 20.422 1 95.81 36 ASP B O 1
ATOM 2957 N N . ASP B 1 37 ? 12.047 32.031 20.297 1 92.88 37 ASP B N 1
ATOM 2958 C CA . ASP B 1 37 ? 12.961 31.938 21.438 1 92.88 37 ASP B CA 1
ATOM 2959 C C . ASP B 1 37 ? 14.398 32.219 21.016 1 92.88 37 ASP B C 1
ATOM 2961 O O . ASP B 1 37 ? 15.266 32.469 21.859 1 92.88 37 ASP B O 1
ATOM 2965 N N . ASP B 1 38 ? 14.695 32.25 19.75 1 92.88 38 ASP B N 1
ATOM 2966 C CA . ASP B 1 38 ? 16.016 32.531 19.219 1 92.88 38 ASP B CA 1
ATOM 2967 C C . ASP B 1 38 ? 16.172 34.031 18.891 1 92.88 38 ASP B C 1
ATOM 2969 O O . ASP B 1 38 ? 15.547 34.531 17.953 1 92.88 38 ASP B O 1
ATOM 2973 N N . PRO B 1 39 ? 17.109 34.719 19.578 1 94.38 39 PRO B N 1
ATOM 2974 C CA . PRO B 1 39 ? 17.266 36.156 19.328 1 94.38 39 PRO B CA 1
ATOM 2975 C C . PRO B 1 39 ? 17.734 36.438 17.906 1 94.38 39 PRO B C 1
ATOM 2977 O O . PRO B 1 39 ? 17.375 37.469 17.344 1 94.38 39 PRO B O 1
ATOM 2980 N N . LYS B 1 40 ? 18.484 35.562 17.344 1 92.5 40 LYS B N 1
ATOM 2981 C CA . LYS B 1 40 ? 18.953 35.75 15.969 1 92.5 40 LYS B CA 1
ATOM 2982 C C . LYS B 1 40 ? 17.781 35.75 14.984 1 92.5 40 LYS B C 1
ATOM 2984 O O . LYS B 1 40 ? 17.734 36.594 14.07 1 92.5 40 LYS B O 1
ATOM 2989 N N . LEU B 1 41 ? 16.828 34.875 15.219 1 91.25 41 LEU B N 1
ATOM 2990 C CA . LEU B 1 41 ? 15.656 34.812 14.359 1 91.25 41 LEU B CA 1
ATOM 2991 C C . LEU B 1 41 ? 14.766 36.031 14.578 1 91.25 41 LEU B C 1
ATOM 2993 O O . LEU B 1 41 ? 14.188 36.562 13.617 1 91.25 41 LEU B O 1
ATOM 2997 N N . ARG B 1 42 ? 14.633 36.469 15.789 1 94.75 42 ARG B N 1
ATOM 2998 C CA . ARG B 1 42 ? 13.836 37.656 16.078 1 94.75 42 ARG B CA 1
ATOM 2999 C C . ARG B 1 42 ? 14.391 38.875 15.328 1 94.75 42 ARG B C 1
ATOM 3001 O O . ARG B 1 42 ? 13.633 39.625 14.695 1 94.75 42 ARG B O 1
ATOM 3008 N N . ASP B 1 43 ? 15.703 39 15.352 1 93.25 43 ASP B N 1
ATOM 3009 C CA . ASP B 1 43 ? 16.328 40.156 14.695 1 93.25 43 ASP B CA 1
ATOM 3010 C C . ASP B 1 43 ? 16.156 40.062 13.18 1 93.25 43 ASP B C 1
ATOM 3012 O O . ASP B 1 43 ? 15.758 41.062 12.547 1 93.25 43 ASP B O 1
ATOM 3016 N N . GLN B 1 44 ? 16.375 39 12.641 1 90.94 44 GLN B N 1
ATOM 3017 C CA . GLN B 1 44 ? 16.312 38.781 11.195 1 90.94 44 GLN B CA 1
ATOM 3018 C C . GLN B 1 44 ? 14.891 39 10.68 1 90.94 44 GLN B C 1
ATOM 3020 O O . GLN B 1 44 ? 14.68 39.75 9.727 1 90.94 44 GLN B O 1
ATOM 3025 N N . TYR B 1 45 ? 13.906 38.5 11.367 1 92.44 45 TYR B N 1
ATOM 3026 C CA . TYR B 1 45 ? 12.562 38.469 10.797 1 92.44 45 TYR B CA 1
ATOM 3027 C C . TYR B 1 45 ? 11.766 39.688 11.219 1 92.44 45 TYR B C 1
ATOM 3029 O O . TYR B 1 45 ? 10.734 40 10.617 1 92.44 45 TYR B O 1
ATOM 3037 N N . SER B 1 46 ? 12.234 40.375 12.25 1 91.88 46 SER B N 1
ATOM 3038 C CA . SER B 1 46 ? 11.594 41.625 12.586 1 91.88 46 SER B CA 1
ATOM 3039 C C . SER B 1 46 ? 11.68 42.625 11.414 1 91.88 46 SER B C 1
ATOM 3041 O O . SER B 1 46 ? 10.727 43.344 11.141 1 91.88 46 SER B O 1
ATOM 3043 N N . GLN B 1 47 ? 12.727 42.594 10.781 1 90.69 47 GLN B N 1
ATOM 3044 C CA . GLN B 1 47 ? 12.938 43.438 9.625 1 90.69 47 GLN B CA 1
ATOM 3045 C C . GLN B 1 47 ? 12.148 42.969 8.414 1 90.69 47 GLN B C 1
ATOM 3047 O O . GLN B 1 47 ? 11.516 43.75 7.711 1 90.69 47 GLN B O 1
ATOM 3052 N N . GLU B 1 48 ? 12.156 41.719 8.219 1 90.44 48 GLU B N 1
ATOM 3053 C CA . GLU B 1 48 ? 11.508 41.125 7.059 1 90.44 48 GLU B CA 1
ATOM 3054 C C . GLU B 1 48 ? 9.984 41.25 7.141 1 90.44 48 GLU B C 1
ATOM 3056 O O . GLU B 1 48 ? 9.328 41.562 6.141 1 90.44 48 GLU B O 1
ATOM 3061 N N . PHE B 1 49 ? 9.477 41.062 8.383 1 94 49 PHE B N 1
ATOM 3062 C CA . PHE B 1 49 ? 8.031 41.062 8.57 1 94 49 PHE B CA 1
ATOM 3063 C C . PHE B 1 49 ? 7.516 42.469 8.812 1 94 49 PHE B C 1
ATOM 3065 O O . PHE B 1 49 ? 6.344 42.75 8.562 1 94 49 PHE B O 1
ATOM 3072 N N . GLY B 1 50 ? 8.336 43.344 9.32 1 94.31 50 GLY B N 1
ATOM 3073 C CA . GLY B 1 50 ? 7.941 44.719 9.641 1 94.31 50 GLY B CA 1
ATOM 3074 C C . GLY B 1 50 ? 7.059 44.781 10.867 1 94.31 50 GLY B C 1
ATOM 3075 O O . GLY B 1 50 ? 6.18 45.656 10.945 1 94.31 50 GLY B O 1
ATOM 3076 N N . VAL B 1 51 ? 7.098 43.844 11.688 1 96.81 51 VAL B N 1
ATOM 3077 C CA . VAL B 1 51 ? 6.305 43.812 12.914 1 96.81 51 VAL B CA 1
ATOM 3078 C C . VAL B 1 51 ? 7.211 43.562 14.117 1 96.81 51 VAL B C 1
ATOM 3080 O O . VAL B 1 51 ? 8.328 43.062 13.961 1 96.81 51 VAL B O 1
ATOM 3083 N N . PRO B 1 52 ? 6.766 43.938 15.359 1 96.81 52 PRO B N 1
ATOM 3084 C CA . PRO B 1 52 ? 7.594 43.719 16.547 1 96.81 52 PRO B CA 1
ATOM 3085 C C . PRO B 1 52 ? 7.797 42.25 16.859 1 96.81 52 PRO B C 1
ATOM 3087 O O . PRO B 1 52 ? 6.914 41.438 16.594 1 96.81 52 PRO B O 1
ATOM 3090 N N . ALA B 1 53 ? 8.969 41.969 17.469 1 97.62 53 ALA B N 1
ATOM 3091 C CA . ALA B 1 53 ? 9.32 40.625 17.938 1 97.62 53 ALA B CA 1
ATOM 3092 C C . ALA B 1 53 ? 9.312 40.562 19.469 1 97.62 53 ALA B C 1
ATOM 3094 O O . ALA B 1 53 ? 9.648 41.531 20.141 1 97.62 53 ALA B O 1
ATOM 3095 N N . PHE B 1 54 ? 8.977 39.406 19.969 1 98.06 54 PHE B N 1
ATOM 3096 C CA . PHE B 1 54 ? 8.875 39.25 21.406 1 98.06 54 PHE B CA 1
ATOM 3097 C C . PHE B 1 54 ? 9.633 38 21.859 1 98.06 54 PHE B C 1
ATOM 3099 O O . PHE B 1 54 ? 9.836 37.062 21.078 1 98.06 54 PHE B O 1
ATOM 3106 N N . ALA B 1 55 ? 9.938 37.938 23.172 1 96.81 55 ALA B N 1
ATOM 3107 C CA . ALA B 1 55 ? 10.789 36.875 23.688 1 96.81 55 ALA B CA 1
ATOM 3108 C C . ALA B 1 55 ? 9.953 35.781 24.375 1 96.81 55 ALA B C 1
ATOM 3110 O O . ALA B 1 55 ? 10.477 34.719 24.734 1 96.81 55 ALA B O 1
ATOM 3111 N N . SER B 1 56 ? 8.703 36.062 24.484 1 97.25 56 SER B N 1
ATOM 3112 C CA . SER B 1 56 ? 7.805 35.094 25.047 1 97.25 56 SER B CA 1
ATOM 3113 C C . SER B 1 56 ? 6.402 35.188 24.453 1 97.25 56 SER B C 1
ATOM 3115 O O . SER B 1 56 ? 6.027 36.25 23.938 1 97.25 56 SER B O 1
ATOM 3117 N N . VAL B 1 57 ? 5.684 34.125 24.578 1 97.69 57 VAL B N 1
ATOM 3118 C CA . VAL B 1 57 ? 4.297 34.062 24.125 1 97.69 57 VAL B CA 1
ATOM 3119 C C . VAL B 1 57 ? 3.465 35.062 24.922 1 97.69 57 VAL B C 1
ATOM 3121 O O . VAL B 1 57 ? 2.643 35.812 24.375 1 97.69 57 VAL B O 1
ATOM 3124 N N . GLY B 1 58 ? 3.699 35.125 26.188 1 97.81 58 GLY B N 1
ATOM 3125 C CA . GLY B 1 58 ? 2.982 36.062 27.047 1 97.81 58 GLY B CA 1
ATOM 3126 C C . GLY B 1 58 ? 3.154 37.5 26.641 1 97.81 58 GLY B C 1
ATOM 3127 O O . GLY B 1 58 ? 2.176 38.25 26.531 1 97.81 58 GLY B O 1
ATOM 3128 N N . GLU B 1 59 ? 4.398 37.875 26.391 1 98.06 59 GLU B N 1
ATOM 3129 C CA . GLU B 1 59 ? 4.68 39.25 25.969 1 98.06 59 GLU B CA 1
ATOM 3130 C C . GLU B 1 59 ? 4.004 39.562 24.641 1 98.06 59 GLU B C 1
ATOM 3132 O O . GLU B 1 59 ? 3.463 40.656 24.453 1 98.06 59 GLU B O 1
ATOM 3137 N N . LEU B 1 60 ? 4.078 38.625 23.703 1 98.31 60 LEU B N 1
ATOM 3138 C CA . LEU B 1 60 ? 3.443 38.781 22.391 1 98.31 60 LEU B CA 1
ATOM 3139 C C . LEU B 1 60 ? 1.953 39.094 22.547 1 98.31 60 LEU B C 1
ATOM 3141 O O . LEU B 1 60 ? 1.442 40.062 21.984 1 98.31 60 LEU B O 1
ATOM 3145 N N . VAL B 1 61 ? 1.236 38.281 23.375 1 98.56 61 VAL B N 1
ATOM 3146 C CA . VAL B 1 61 ? -0.216 38.375 23.5 1 98.56 61 VAL B CA 1
ATOM 3147 C C . VAL B 1 61 ? -0.602 39.625 24.25 1 98.56 61 VAL B C 1
ATOM 3149 O O . VAL B 1 61 ? -1.545 40.344 23.859 1 98.56 61 VAL B O 1
ATOM 3152 N N . GLU B 1 62 ? 0.128 40 25.281 1 98.12 62 GLU B N 1
ATOM 3153 C CA . GLU B 1 62 ? -0.179 41.156 26.078 1 98.12 62 GLU B CA 1
ATOM 3154 C C . GLU B 1 62 ? 0.012 42.438 25.266 1 98.12 62 GLU B C 1
ATOM 3156 O O . GLU B 1 62 ? -0.784 43.375 25.375 1 98.12 62 GLU B O 1
ATOM 3161 N N . ALA B 1 63 ? 1.004 42.438 24.438 1 98.12 63 ALA B N 1
ATOM 3162 C CA . ALA B 1 63 ? 1.38 43.656 23.719 1 98.12 63 ALA B CA 1
ATOM 3163 C C . ALA B 1 63 ? 0.508 43.844 22.484 1 98.12 63 ALA B C 1
ATOM 3165 O O . ALA B 1 63 ? 0.249 44.969 22.078 1 98.12 63 ALA B O 1
ATOM 3166 N N . THR B 1 64 ? 0.076 42.75 21.844 1 98.06 64 THR B N 1
ATOM 3167 C CA . THR B 1 64 ? -0.475 42.906 20.516 1 98.06 64 THR B CA 1
ATOM 3168 C C . THR B 1 64 ? -1.911 42.406 20.453 1 98.06 64 THR B C 1
ATOM 3170 O O . THR B 1 64 ? -2.635 42.656 19.484 1 98.06 64 THR B O 1
ATOM 3173 N N . GLU B 1 65 ? -2.406 41.625 21.422 1 97.75 65 GLU B N 1
ATOM 3174 C CA . GLU B 1 65 ? -3.758 41.094 21.531 1 97.75 65 GLU B CA 1
ATOM 3175 C C . GLU B 1 65 ? -4.211 40.469 20.219 1 97.75 65 GLU B C 1
ATOM 3177 O O . GLU B 1 65 ? -5.281 40.781 19.703 1 97.75 65 GLU B O 1
ATOM 3182 N N . PRO B 1 66 ? -3.455 39.531 19.703 1 98.44 66 PRO B N 1
ATOM 3183 C CA . PRO B 1 66 ? -3.861 38.875 18.453 1 98.44 66 PRO B CA 1
ATOM 3184 C C . PRO B 1 66 ? -5.117 38.031 18.625 1 98.44 66 PRO B C 1
ATOM 3186 O O . PRO B 1 66 ? -5.336 37.438 19.688 1 98.44 66 PRO B O 1
ATOM 3189 N N . GLU B 1 67 ? -5.93 38 17.547 1 97.94 67 GLU B N 1
ATOM 3190 C CA . GLU B 1 67 ? -7.098 37.125 17.484 1 97.94 67 GLU B CA 1
ATOM 3191 C C . GLU B 1 67 ? -6.703 35.688 17.094 1 97.94 67 GLU B C 1
ATOM 3193 O O . GLU B 1 67 ? -7.215 34.719 17.656 1 97.94 67 GLU B O 1
ATOM 3198 N N . VAL B 1 68 ? -5.82 35.562 16.109 1 98.06 68 VAL B N 1
ATOM 3199 C CA . VAL B 1 68 ? -5.348 34.281 15.578 1 98.06 68 VAL B CA 1
ATOM 3200 C C . VAL B 1 68 ? -3.824 34.219 15.664 1 98.06 68 VAL B C 1
ATOM 3202 O O . VAL B 1 68 ? -3.135 35.188 15.32 1 98.06 68 VAL B O 1
ATOM 3205 N N . VAL B 1 69 ? -3.279 33.125 16.141 1 98.38 69 VAL B N 1
ATOM 3206 C CA . VAL B 1 69 ? -1.832 32.969 16.188 1 98.38 69 VAL B CA 1
ATOM 3207 C C . VAL B 1 69 ? -1.446 31.688 15.43 1 98.38 69 VAL B C 1
ATOM 3209 O O . VAL B 1 69 ? -1.991 30.609 15.695 1 98.38 69 VAL B O 1
ATOM 3212 N N . GLY B 1 70 ? -0.575 31.781 14.43 1 97.38 70 GLY B N 1
ATOM 3213 C CA . GLY B 1 70 ? 0.08 30.625 13.836 1 97.38 70 GLY B CA 1
ATOM 3214 C C . GLY B 1 70 ? 1.214 30.094 14.688 1 97.38 70 GLY B C 1
ATOM 3215 O O . GLY B 1 70 ? 1.988 30.859 15.258 1 97.38 70 GLY B O 1
ATOM 3216 N N . VAL B 1 71 ? 1.331 28.797 14.789 1 97 71 VAL B N 1
ATOM 3217 C CA . VAL B 1 71 ? 2.34 28.219 15.672 1 97 71 VAL B CA 1
ATOM 3218 C C . VAL B 1 71 ? 3.281 27.328 14.859 1 97 71 VAL B C 1
ATOM 3220 O O . VAL B 1 71 ? 2.834 26.438 14.141 1 97 71 VAL B O 1
ATOM 3223 N N . ALA B 1 72 ? 4.535 27.531 14.977 1 93.81 72 ALA B N 1
ATOM 3224 C CA . ALA B 1 72 ? 5.566 26.719 14.336 1 93.81 72 ALA B CA 1
ATOM 3225 C C . ALA B 1 72 ? 6.812 26.625 15.211 1 93.81 72 ALA B C 1
ATOM 3227 O O . ALA B 1 72 ? 7.93 26.844 14.742 1 93.81 72 ALA B O 1
ATOM 3228 N N . VAL B 1 73 ? 6.695 26.328 16.453 1 93.69 73 VAL B N 1
ATOM 3229 C CA . VAL B 1 73 ? 7.801 26.016 17.359 1 93.69 73 VAL B CA 1
ATOM 3230 C C . VAL B 1 73 ? 8.219 24.562 17.172 1 93.69 73 VAL B C 1
ATOM 3232 O O . VAL B 1 73 ? 7.703 23.875 16.297 1 93.69 73 VAL B O 1
ATOM 3235 N N . GLU B 1 74 ? 9.266 24.219 17.969 1 93.19 74 GLU B N 1
ATOM 3236 C CA . GLU B 1 74 ? 9.617 22.797 17.953 1 93.19 74 GLU B CA 1
ATOM 3237 C C . GLU B 1 74 ? 8.391 21.922 18.203 1 93.19 74 GLU B C 1
ATOM 3239 O O . GLU B 1 74 ? 7.574 22.219 19.078 1 93.19 74 GLU B O 1
ATOM 3244 N N . ASN B 1 75 ? 8.266 20.828 17.453 1 94.75 75 ASN B N 1
ATOM 3245 C CA . ASN B 1 75 ? 7.051 20.016 17.453 1 94.75 75 ASN B CA 1
ATOM 3246 C C . ASN B 1 75 ? 6.691 19.547 18.859 1 94.75 75 ASN B C 1
ATOM 3248 O O . ASN B 1 75 ? 5.527 19.578 19.266 1 94.75 75 ASN B O 1
ATOM 3252 N N . SER B 1 76 ? 7.707 19.156 19.625 1 95 76 SER B N 1
ATOM 3253 C CA . SER B 1 76 ? 7.465 18.594 20.953 1 95 76 SER B CA 1
ATOM 3254 C C . SER B 1 76 ? 7.035 19.672 21.938 1 95 76 SER B C 1
ATOM 3256 O O . SER B 1 76 ? 6.559 19.359 23.031 1 95 76 SER B O 1
ATOM 3258 N N . LYS B 1 77 ? 7.105 20.922 21.547 1 95.19 77 LYS B N 1
ATOM 3259 C CA . LYS B 1 77 ? 6.762 22.031 22.422 1 95.19 77 LYS B CA 1
ATOM 3260 C C . LYS B 1 77 ? 5.43 22.672 22.031 1 95.19 77 LYS B C 1
ATOM 3262 O O . LYS B 1 77 ? 4.922 23.547 22.719 1 95.19 77 LYS B O 1
ATOM 3267 N N . LYS B 1 78 ? 4.875 22.25 20.984 1 96.81 78 LYS B N 1
ATOM 3268 C CA . LYS B 1 78 ? 3.678 22.891 20.438 1 96.81 78 LYS B CA 1
ATOM 3269 C C . LYS B 1 78 ? 2.512 22.797 21.422 1 96.81 78 LYS B C 1
ATOM 3271 O O . LYS B 1 78 ? 1.769 23.766 21.594 1 96.81 78 LYS B O 1
ATOM 3276 N N . GLY B 1 79 ? 2.393 21.641 22.078 1 98 79 GLY B N 1
ATOM 3277 C CA . GLY B 1 79 ? 1.273 21.469 23 1 98 79 GLY B CA 1
ATOM 3278 C C . GLY B 1 79 ? 1.191 22.562 24.047 1 98 79 GLY B C 1
ATOM 3279 O O . GLY B 1 79 ? 0.138 23.172 24.234 1 98 79 GLY B O 1
ATOM 3280 N N . ALA B 1 80 ? 2.281 22.812 24.672 1 97.94 80 ALA B N 1
ATOM 3281 C CA . ALA B 1 80 ? 2.338 23.812 25.734 1 97.94 80 ALA B CA 1
ATOM 3282 C C . ALA B 1 80 ? 2.045 25.203 25.188 1 97.94 80 ALA B C 1
ATOM 3284 O O . ALA B 1 80 ? 1.306 25.984 25.812 1 97.94 80 ALA B O 1
ATOM 3285 N N . VAL B 1 81 ? 2.594 25.5 24.031 1 98.12 81 VAL B N 1
ATOM 3286 C CA . VAL B 1 81 ? 2.422 26.828 23.438 1 98.12 81 VAL B CA 1
ATOM 3287 C C . VAL B 1 81 ? 0.966 27.016 23.016 1 98.12 81 VAL B C 1
ATOM 3289 O O . VAL B 1 81 ? 0.38 28.078 23.25 1 98.12 81 VAL B O 1
ATOM 3292 N N . ILE B 1 82 ? 0.391 26 22.438 1 98.62 82 ILE B N 1
ATOM 3293 C CA . ILE B 1 82 ? -0.999 26.047 22 1 98.62 82 ILE B CA 1
ATOM 3294 C C . ILE B 1 82 ? -1.916 26.281 23.203 1 98.62 82 ILE B C 1
ATOM 3296 O O . ILE B 1 82 ? -2.793 27.141 23.156 1 98.62 82 ILE B O 1
ATOM 3300 N N . CYS B 1 83 ? -1.701 25.547 24.25 1 98.69 83 CYS B N 1
ATOM 3301 C CA . CYS B 1 83 ? -2.523 25.672 25.453 1 98.69 83 CYS B CA 1
ATOM 3302 C C . CYS B 1 83 ? -2.41 27.078 26.047 1 98.69 83 CYS B C 1
ATOM 3304 O O . CYS B 1 83 ? -3.418 27.688 26.391 1 98.69 83 CYS B O 1
ATOM 3306 N N . GLU B 1 84 ? -1.226 27.547 26.094 1 98.62 84 GLU B N 1
ATOM 3307 C CA . GLU B 1 84 ? -1.015 28.875 26.625 1 98.62 84 GLU B CA 1
ATOM 3308 C C . GLU B 1 84 ? -1.755 29.922 25.812 1 98.62 84 GLU B C 1
ATOM 3310 O O . GLU B 1 84 ? -2.416 30.812 26.359 1 98.62 84 GLU B O 1
ATOM 3315 N N . LEU B 1 85 ? -1.634 29.828 24.531 1 98.81 85 LEU B N 1
ATOM 3316 C CA . LEU B 1 85 ? -2.281 30.781 23.625 1 98.81 85 LEU B CA 1
ATOM 3317 C C . LEU B 1 85 ? -3.797 30.719 23.781 1 98.81 85 LEU B C 1
ATOM 3319 O O . LEU B 1 85 ? -4.453 31.766 23.891 1 98.81 85 LEU B O 1
ATOM 3323 N N . ALA B 1 86 ? -4.348 29.531 23.797 1 98.69 86 ALA B N 1
ATOM 3324 C CA . ALA B 1 86 ? -5.789 29.375 23.969 1 98.69 86 ALA B CA 1
ATOM 3325 C C . ALA B 1 86 ? -6.266 29.969 25.281 1 98.69 86 ALA B C 1
ATOM 3327 O O . ALA B 1 86 ? -7.27 30.688 25.328 1 98.69 86 ALA B O 1
ATOM 3328 N N . GLU B 1 87 ? -5.551 29.719 26.344 1 98.38 87 GLU B N 1
ATOM 3329 C CA . GLU B 1 87 ? -5.895 30.219 27.672 1 98.38 87 GLU B CA 1
ATOM 3330 C C . GLU B 1 87 ? -5.832 31.75 27.719 1 98.38 87 GLU B C 1
ATOM 3332 O O . GLU B 1 87 ? -6.535 32.375 28.5 1 98.38 87 GLU B O 1
ATOM 3337 N N . ARG B 1 88 ? -5.055 32.281 26.859 1 98.44 88 ARG B N 1
ATOM 3338 C CA . ARG B 1 88 ? -4.91 33.719 26.797 1 98.44 88 ARG B CA 1
ATOM 3339 C C . ARG B 1 88 ? -5.91 34.344 25.812 1 98.44 88 ARG B C 1
ATOM 3341 O O . ARG B 1 88 ? -5.879 35.531 25.547 1 98.44 88 ARG B O 1
ATOM 3348 N N . GLY B 1 89 ? -6.703 33.5 25.234 1 98.25 89 GLY B N 1
ATOM 3349 C CA . GLY B 1 89 ? -7.848 34 24.484 1 98.25 89 GLY B CA 1
ATOM 3350 C C . GLY B 1 89 ? -7.617 34 22.984 1 98.25 89 GLY B C 1
ATOM 3351 O O . GLY B 1 89 ? -8.391 34.625 22.234 1 98.25 89 GLY B O 1
ATOM 3352 N N . CYS B 1 90 ? -6.598 33.344 22.5 1 98.69 90 CYS B N 1
ATOM 3353 C CA . CYS B 1 90 ? -6.277 33.375 21.078 1 98.69 90 CYS B CA 1
ATOM 3354 C C . CYS B 1 90 ? -6.77 32.094 20.391 1 98.69 90 CYS B C 1
ATOM 3356 O O . CYS B 1 90 ? -6.699 31.016 20.969 1 98.69 90 CYS B O 1
ATOM 3358 N N . HIS B 1 91 ? -7.293 32.188 19.141 1 98.44 91 HIS B N 1
ATOM 3359 C CA . HIS B 1 91 ? -7.398 31.047 18.25 1 98.44 91 HIS B CA 1
ATOM 3360 C C . HIS B 1 91 ? -6.031 30.656 17.703 1 98.44 91 HIS B C 1
ATOM 3362 O O . HIS B 1 91 ? -5.152 31.5 17.547 1 98.44 91 HIS B O 1
ATOM 3368 N N . VAL B 1 92 ? -5.898 29.391 17.469 1 98.44 92 VAL B N 1
ATOM 3369 C CA . VAL B 1 92 ? -4.574 28.922 17.078 1 98.44 92 VAL B CA 1
ATOM 3370 C C . VAL B 1 92 ? -4.676 28.109 15.797 1 98.44 92 VAL B C 1
ATOM 3372 O O . VAL B 1 92 ? -5.574 27.281 15.648 1 98.44 92 VAL B O 1
ATOM 3375 N N . LEU B 1 93 ? -3.834 28.344 14.836 1 96.81 93 LEU B N 1
ATOM 3376 C CA . LEU B 1 93 ? -3.645 27.516 13.648 1 96.81 93 LEU B CA 1
ATOM 3377 C C . LEU B 1 93 ? -2.221 26.984 13.578 1 96.81 93 LEU B C 1
ATOM 3379 O O . LEU B 1 93 ? -1.26 27.75 13.539 1 96.81 93 LEU B O 1
ATOM 3383 N N . VAL B 1 94 ? -2.104 25.703 13.57 1 95.38 94 VAL B N 1
ATOM 3384 C CA . VAL B 1 94 ? -0.8 25.078 13.789 1 95.38 94 VAL B CA 1
ATOM 3385 C C . VAL B 1 94 ? -0.373 24.312 12.539 1 95.38 94 VAL B C 1
ATOM 3387 O O . VAL B 1 94 ? -1.203 23.703 11.867 1 95.38 94 VAL B O 1
ATOM 3390 N N . ASP B 1 95 ? 0.879 24.359 12.266 1 90.56 95 ASP B N 1
ATOM 3391 C CA . ASP B 1 95 ? 1.457 23.516 11.227 1 90.56 95 ASP B CA 1
ATOM 3392 C C . ASP B 1 95 ? 1.589 22.062 11.711 1 90.56 95 ASP B C 1
ATOM 3394 O O . ASP B 1 95 ? 1.674 21.812 12.914 1 90.56 95 ASP B O 1
ATOM 3398 N N . LYS B 1 96 ? 1.576 21.188 10.812 1 90.94 96 LYS B N 1
ATOM 3399 C CA . LYS B 1 96 ? 1.682 19.781 11.18 1 90.94 96 LYS B CA 1
ATOM 3400 C C . LYS B 1 96 ? 3.102 19.422 11.617 1 90.94 96 LYS B C 1
ATOM 3402 O O . LYS B 1 96 ? 4.07 20.016 11.133 1 90.94 96 LYS B O 1
ATOM 3407 N N . PRO B 1 97 ? 3.205 18.516 12.516 1 94.06 97 PRO B N 1
ATOM 3408 C CA . PRO B 1 97 ? 2.137 17.859 13.266 1 94.06 97 PRO B CA 1
ATOM 3409 C C . PRO B 1 97 ? 1.595 18.719 14.398 1 94.06 97 PRO B C 1
ATOM 3411 O O . PRO B 1 97 ? 2.268 19.656 14.852 1 94.06 97 PRO B O 1
ATOM 3414 N N . LEU B 1 98 ? 0.437 18.391 14.859 1 96.94 98 LEU B N 1
ATOM 3415 C CA . LEU B 1 98 ? -0.197 19.141 15.938 1 96.94 98 LEU B CA 1
ATOM 3416 C C . LEU B 1 98 ? 0.576 18.984 17.234 1 96.94 98 LEU B C 1
ATOM 3418 O O . LEU B 1 98 ? 0.974 19.969 17.859 1 96.94 98 LEU B O 1
ATOM 3422 N N . VAL B 1 99 ? 0.782 17.781 17.641 1 97.75 99 VAL B N 1
ATOM 3423 C CA . VAL B 1 99 ? 1.577 17.375 18.797 1 97.75 99 VAL B CA 1
ATOM 3424 C C . VAL B 1 99 ? 2.266 16.047 18.516 1 97.75 99 VAL B C 1
ATOM 3426 O O . VAL B 1 99 ? 2.008 15.414 17.484 1 97.75 99 VAL B O 1
ATOM 3429 N N . THR B 1 100 ? 3.164 15.633 19.469 1 97.12 100 THR B N 1
ATOM 3430 C CA . THR B 1 100 ? 3.924 14.414 19.203 1 97.12 100 THR B CA 1
ATOM 3431 C C . THR B 1 100 ? 3.602 13.344 20.25 1 97.12 100 THR B C 1
ATOM 3433 O O . THR B 1 100 ? 4.223 12.281 20.281 1 97.12 100 THR B O 1
ATOM 3436 N N . SER B 1 101 ? 2.631 13.656 21.172 1 97.25 101 SER B N 1
ATOM 3437 C CA . SER B 1 101 ? 2.279 12.68 22.203 1 97.25 101 SER B CA 1
ATOM 3438 C C . SER B 1 101 ? 0.787 12.719 22.516 1 97.25 101 SER B C 1
ATOM 3440 O O . SER B 1 101 ? 0.127 13.734 22.297 1 97.25 101 SER B O 1
ATOM 3442 N N . PHE B 1 102 ? 0.335 11.562 23.094 1 97.88 102 PHE B N 1
ATOM 3443 C CA . PHE B 1 102 ? -1.061 11.477 23.516 1 97.88 102 PHE B CA 1
ATOM 3444 C C . PHE B 1 102 ? -1.352 12.461 24.641 1 97.88 102 PHE B C 1
ATOM 3446 O O . PHE B 1 102 ? -2.408 13.102 24.656 1 97.88 102 PHE B O 1
ATOM 3453 N N . ALA B 1 103 ? -0.448 12.625 25.547 1 98.06 103 ALA B N 1
ATOM 3454 C CA . ALA B 1 103 ? -0.635 13.539 26.688 1 98.06 103 ALA B CA 1
ATOM 3455 C C . ALA B 1 103 ? -0.814 14.977 26.203 1 98.06 103 ALA B C 1
ATOM 3457 O O . ALA B 1 103 ? -1.736 15.672 26.641 1 98.06 103 ALA B O 1
ATOM 3458 N N . ASP B 1 104 ? 0.034 15.383 25.297 1 98.31 104 ASP B N 1
ATOM 3459 C CA . ASP B 1 104 ? -0.08 16.734 24.75 1 98.31 104 ASP B CA 1
ATOM 3460 C C . ASP B 1 104 ? -1.396 16.906 24 1 98.31 104 ASP B C 1
ATOM 3462 O O . ASP B 1 104 ? -2.014 17.984 24.062 1 98.31 104 ASP B O 1
ATOM 3466 N N . LEU B 1 105 ? -1.763 15.906 23.266 1 98.5 105 LEU B N 1
ATOM 3467 C CA . LEU B 1 105 ? -3.018 15.977 22.531 1 98.5 105 LEU B CA 1
ATOM 3468 C C . LEU B 1 105 ? -4.199 16.156 23.469 1 98.5 105 LEU B C 1
ATOM 3470 O O . LEU B 1 105 ? -5.078 16.984 23.234 1 98.5 105 LEU B O 1
ATOM 3474 N N . ASP B 1 106 ? -4.223 15.391 24.531 1 98.44 106 ASP B N 1
ATOM 3475 C CA . ASP B 1 106 ? -5.281 15.5 25.531 1 98.44 106 ASP B CA 1
ATOM 3476 C C . ASP B 1 106 ? -5.332 16.906 26.125 1 98.44 106 ASP B C 1
ATOM 3478 O O . ASP B 1 106 ? -6.414 17.469 26.312 1 98.44 106 ASP B O 1
ATOM 3482 N N . ASP B 1 107 ? -4.207 17.438 26.406 1 98.69 107 ASP B N 1
ATOM 3483 C CA . ASP B 1 107 ? -4.125 18.797 26.953 1 98.69 107 ASP B CA 1
ATOM 3484 C C . ASP B 1 107 ? -4.695 19.812 25.969 1 98.69 107 ASP B C 1
ATOM 3486 O O . ASP B 1 107 ? -5.449 20.703 26.359 1 98.69 107 ASP B O 1
ATOM 3490 N N . VAL B 1 108 ? -4.348 19.656 24.734 1 98.81 108 VAL B N 1
ATOM 3491 C CA . VAL B 1 108 ? -4.781 20.594 23.703 1 98.81 108 VAL B CA 1
ATOM 3492 C C . VAL B 1 108 ? -6.293 20.5 23.531 1 98.81 108 VAL B C 1
ATOM 3494 O O . VAL B 1 108 ? -6.984 21.516 23.422 1 98.81 108 VAL B O 1
ATOM 3497 N N . GLU B 1 109 ? -6.793 19.297 23.484 1 98.25 109 GLU B N 1
ATOM 3498 C CA . GLU B 1 109 ? -8.234 19.109 23.375 1 98.25 109 GLU B CA 1
ATOM 3499 C C . GLU B 1 109 ? -8.969 19.734 24.562 1 98.25 109 GLU B C 1
ATOM 3501 O O . GLU B 1 109 ? -10 20.375 24.391 1 98.25 109 GLU B O 1
ATOM 3506 N N . THR B 1 110 ? -8.43 19.5 25.719 1 98.5 110 THR B N 1
ATOM 3507 C CA . THR B 1 110 ? -9.008 20.062 26.922 1 98.5 110 THR B CA 1
ATOM 3508 C C . THR B 1 110 ? -9.008 21.594 26.859 1 98.5 110 THR B C 1
ATOM 3510 O O . THR B 1 110 ? -10.008 22.234 27.203 1 98.5 110 THR B O 1
ATOM 3513 N N . ALA B 1 111 ? -7.93 22.156 26.422 1 98.62 111 ALA B N 1
ATOM 3514 C CA . ALA B 1 111 ? -7.832 23.594 26.281 1 98.62 111 ALA B CA 1
ATOM 3515 C C . ALA B 1 111 ? -8.883 24.141 25.312 1 98.62 111 ALA B C 1
ATOM 3517 O O . ALA B 1 111 ? -9.508 25.172 25.578 1 98.62 111 ALA B O 1
ATOM 3518 N N . HIS B 1 112 ? -9.047 23.453 24.203 1 98.44 112 HIS B N 1
ATOM 3519 C CA . HIS B 1 112 ? -10.062 23.812 23.219 1 98.44 112 HIS B CA 1
ATOM 3520 C C . HIS B 1 112 ? -11.453 23.859 23.859 1 98.44 112 HIS B C 1
ATOM 3522 O O . HIS B 1 112 ? -12.188 24.828 23.688 1 98.44 112 HIS B O 1
ATOM 3528 N N . VAL B 1 113 ? -11.773 22.844 24.625 1 98.06 113 VAL B N 1
ATOM 3529 C CA . VAL B 1 113 ? -13.094 22.734 25.234 1 98.06 113 VAL B CA 1
ATOM 3530 C C . VAL B 1 113 ? -13.258 23.797 26.312 1 98.06 113 VAL B C 1
ATOM 3532 O O . VAL B 1 113 ? -14.273 24.484 26.375 1 98.06 113 VAL B O 1
ATOM 3535 N N . LYS B 1 114 ? -12.305 23.984 27.125 1 98.25 114 LYS B N 1
ATOM 3536 C CA . LYS B 1 114 ? -12.367 24.875 28.281 1 98.25 114 LYS B CA 1
ATOM 3537 C C . LYS B 1 114 ? -12.453 26.328 27.844 1 98.25 114 LYS B C 1
ATOM 3539 O O . LYS B 1 114 ? -13.172 27.125 28.453 1 98.25 114 LYS B O 1
ATOM 3544 N N . THR B 1 115 ? -11.734 26.719 26.844 1 98.38 115 THR B N 1
ATOM 3545 C CA . THR B 1 115 ? -11.609 28.125 26.484 1 98.38 115 THR B CA 1
ATOM 3546 C C . THR B 1 115 ? -12.609 28.5 25.391 1 98.38 115 THR B C 1
ATOM 3548 O O . THR B 1 115 ? -12.898 29.688 25.188 1 98.38 115 THR B O 1
ATOM 3551 N N . GLY B 1 116 ? -13.055 27.469 24.625 1 97.5 116 GLY B N 1
ATOM 3552 C CA . GLY B 1 116 ? -13.906 27.719 23.484 1 97.5 116 GLY B CA 1
ATOM 3553 C C . GLY B 1 116 ? -13.148 28.25 22.281 1 97.5 116 GLY B C 1
ATOM 3554 O O . GLY B 1 116 ? -13.75 28.578 21.25 1 97.5 116 GLY B O 1
ATOM 3555 N N . LYS B 1 117 ? -11.844 28.375 22.391 1 98.06 117 LYS B N 1
ATOM 3556 C CA . LYS B 1 117 ? -11.039 28.859 21.281 1 98.06 117 LYS B CA 1
ATOM 3557 C C . LYS B 1 117 ? -10.805 27.781 20.234 1 98.06 117 LYS B C 1
ATOM 3559 O O . LYS B 1 117 ? -10.68 26.594 20.578 1 98.06 117 LYS B O 1
ATOM 3564 N N . GLN B 1 118 ? -10.734 28.172 18.938 1 97.88 118 GLN B N 1
ATOM 3565 C CA . GLN B 1 118 ? -10.5 27.234 17.844 1 97.88 118 GLN B CA 1
ATOM 3566 C C . GLN B 1 118 ? -9.016 26.906 17.719 1 97.88 118 GLN B C 1
ATOM 3568 O O . GLN B 1 118 ? -8.164 27.797 17.75 1 97.88 118 GLN B O 1
ATOM 3573 N N . ILE B 1 119 ? -8.766 25.625 17.688 1 98.19 119 ILE B N 1
ATOM 3574 C CA . ILE B 1 119 ? -7.418 25.125 17.453 1 98.19 119 ILE B CA 1
ATOM 3575 C C . ILE B 1 119 ? -7.387 24.297 16.172 1 98.19 119 ILE B C 1
ATOM 3577 O O . ILE B 1 119 ? -7.832 23.141 16.156 1 98.19 119 ILE B O 1
ATOM 3581 N N . GLY B 1 120 ? -6.844 24.922 15.125 1 96.44 120 GLY B N 1
ATOM 3582 C CA . GLY B 1 120 ? -6.844 24.266 13.828 1 96.44 120 GLY B CA 1
ATOM 3583 C C . GLY B 1 120 ? -5.492 23.688 13.453 1 96.44 120 GLY B C 1
ATOM 3584 O O . GLY B 1 120 ? -4.453 24.219 13.852 1 96.44 120 GLY B O 1
ATOM 3585 N N . LEU B 1 121 ? -5.516 22.594 12.781 1 95.88 121 LEU B N 1
ATOM 3586 C CA . LEU B 1 121 ? -4.344 22.016 12.133 1 95.88 121 LEU B CA 1
ATOM 3587 C C . LEU B 1 121 ? -4.371 22.266 10.633 1 95.88 121 LEU B C 1
ATOM 3589 O O . LEU B 1 121 ? -5.402 22.094 9.984 1 95.88 121 LEU B O 1
ATOM 3593 N N . MET B 1 122 ? -3.244 22.703 10.094 1 91.94 122 MET B N 1
ATOM 3594 C CA . MET B 1 122 ? -3.174 23.062 8.68 1 91.94 122 MET B CA 1
ATOM 3595 C C . MET B 1 122 ? -3.133 21.812 7.809 1 91.94 122 MET B C 1
ATOM 3597 O O . MET B 1 122 ? -2.074 21.438 7.301 1 91.94 122 MET B O 1
ATOM 3601 N N . LEU B 1 123 ? -4.242 21.188 7.613 1 93.12 123 LEU B N 1
ATOM 3602 C CA . LEU B 1 123 ? -4.418 20.094 6.68 1 93.12 123 LEU B CA 1
ATOM 3603 C C . LEU B 1 123 ? -4.836 20.594 5.305 1 93.12 123 LEU B C 1
ATOM 3605 O O . LEU B 1 123 ? -5.984 20.422 4.891 1 93.12 123 LEU B O 1
ATOM 3609 N N . MET B 1 124 ? -3.875 21.078 4.566 1 86.56 124 MET B N 1
ATOM 3610 C CA . MET B 1 124 ? -4.078 21.922 3.393 1 86.56 124 MET B CA 1
ATOM 3611 C C . MET B 1 124 ? -4.582 21.109 2.211 1 86.56 124 MET B C 1
ATOM 3613 O O . MET B 1 124 ? -5.148 21.656 1.265 1 86.56 124 MET B O 1
ATOM 3617 N N . GLU B 1 125 ? -4.461 19.797 2.25 1 87.06 125 GLU B N 1
ATOM 3618 C CA . GLU B 1 125 ? -4.824 18.953 1.117 1 87.06 125 GLU B CA 1
ATOM 3619 C C . GLU B 1 125 ? -6.328 19 0.854 1 87.06 125 GLU B C 1
ATOM 3621 O O . GLU B 1 125 ? -6.77 18.797 -0.278 1 87.06 125 GLU B O 1
ATOM 3626 N N . ARG B 1 126 ? -7.109 19.312 1.882 1 89.19 126 ARG B N 1
ATOM 3627 C CA . ARG B 1 126 ? -8.555 19.375 1.716 1 89.19 126 ARG B CA 1
ATOM 3628 C C . ARG B 1 126 ? -8.945 20.578 0.86 1 89.19 126 ARG B C 1
ATOM 3630 O O . ARG B 1 126 ? -10.078 20.656 0.371 1 89.19 126 ARG B O 1
ATOM 3637 N N . TYR B 1 127 ? -8.039 21.469 0.711 1 86.88 127 TYR B N 1
ATOM 3638 C CA . TYR B 1 127 ? -8.359 22.719 0.012 1 86.88 127 TYR B CA 1
ATOM 3639 C C . TYR B 1 127 ? -7.801 22.703 -1.404 1 86.88 127 TYR B C 1
ATOM 3641 O O . TYR B 1 127 ? -8.023 23.641 -2.174 1 86.88 127 TYR B O 1
ATOM 3649 N N . ASN B 1 128 ? -7.117 21.625 -1.737 1 81.19 128 ASN B N 1
ATOM 3650 C CA . ASN B 1 128 ? -6.57 21.484 -3.082 1 81.19 128 ASN B CA 1
ATOM 3651 C C . ASN B 1 128 ? -7.664 21.156 -4.098 1 81.19 128 ASN B C 1
ATOM 3653 O O . ASN B 1 128 ? -8.547 20.344 -3.818 1 81.19 128 ASN B O 1
ATOM 3657 N N . GLY B 1 129 ? -7.59 21.766 -5.25 1 78.94 129 GLY B N 1
ATOM 3658 C CA . GLY B 1 129 ? -8.594 21.594 -6.289 1 78.94 129 GLY B CA 1
ATOM 3659 C C . GLY B 1 129 ? -8.852 20.141 -6.648 1 78.94 129 GLY B C 1
ATOM 3660 O O . GLY B 1 129 ? -9.977 19.672 -6.551 1 78.94 129 GLY B O 1
ATOM 3661 N N . PRO B 1 130 ? -7.844 19.391 -7.027 1 77 130 PRO B N 1
ATOM 3662 C CA . PRO B 1 130 ? -8.023 18 -7.414 1 77 130 PRO B CA 1
ATOM 3663 C C . PRO B 1 130 ? -8.633 17.156 -6.293 1 77 130 PRO B C 1
ATOM 3665 O O . PRO B 1 130 ? -9.516 16.328 -6.547 1 77 130 PRO B O 1
ATOM 3668 N N . THR B 1 131 ? -8.156 17.344 -5.086 1 83.56 131 THR B N 1
ATOM 3669 C CA . THR B 1 131 ? -8.672 16.578 -3.963 1 83.56 131 THR B CA 1
ATOM 3670 C C . THR B 1 131 ? -10.133 16.906 -3.699 1 83.56 131 THR B C 1
ATOM 3672 O O . THR B 1 131 ? -10.938 16 -3.412 1 83.56 131 THR B O 1
ATOM 3675 N N . ARG B 1 132 ? -10.445 18.141 -3.848 1 84.31 132 ARG B N 1
ATOM 3676 C CA . ARG B 1 132 ? -11.836 18.547 -3.664 1 84.31 132 ARG B CA 1
ATOM 3677 C C . ARG B 1 132 ? -12.727 17.969 -4.762 1 84.31 132 ARG B C 1
ATOM 3679 O O . ARG B 1 132 ? -13.859 17.562 -4.504 1 84.31 132 ARG B O 1
ATOM 3686 N N . ALA B 1 133 ? -12.203 17.984 -5.949 1 80.25 133 ALA B N 1
ATOM 3687 C CA . ALA B 1 133 ? -12.953 17.406 -7.059 1 80.25 133 ALA B CA 1
ATOM 3688 C C . ALA B 1 133 ? -13.242 15.922 -6.816 1 80.25 133 ALA B C 1
ATOM 3690 O O . ALA B 1 133 ? -14.344 15.445 -7.09 1 80.25 133 ALA B O 1
ATOM 3691 N N . VAL B 1 134 ? -12.289 15.227 -6.309 1 82.75 134 VAL B N 1
ATOM 3692 C CA . VAL B 1 134 ? -12.461 13.812 -5.996 1 82.75 134 VAL B CA 1
ATOM 3693 C C . VAL B 1 134 ? -13.531 13.641 -4.914 1 82.75 134 VAL B C 1
ATOM 3695 O O . VAL B 1 134 ? -14.406 12.781 -5.023 1 82.75 134 VAL B O 1
ATOM 3698 N N . ARG B 1 135 ? -13.438 14.469 -3.898 1 87.44 135 ARG B N 1
ATOM 3699 C CA . ARG B 1 135 ? -14.422 14.422 -2.82 1 87.44 135 ARG B CA 1
ATOM 3700 C C . ARG B 1 135 ? -15.836 14.602 -3.361 1 87.44 135 ARG B C 1
ATOM 3702 O O . ARG B 1 135 ? -16.75 13.844 -2.998 1 87.44 135 ARG B O 1
ATOM 3709 N N . GLU B 1 136 ? -15.977 15.539 -4.199 1 83.81 136 GLU B N 1
ATOM 3710 C CA . GLU B 1 136 ? -17.281 15.797 -4.785 1 83.81 136 GLU B CA 1
ATOM 3711 C C . GLU B 1 136 ? -17.766 14.617 -5.617 1 83.81 136 GLU B C 1
ATOM 3713 O O . GLU B 1 136 ? -18.938 14.242 -5.555 1 83.81 136 GLU B O 1
ATOM 3718 N N . LEU B 1 137 ? -16.891 14.094 -6.352 1 81.31 137 LEU B N 1
ATOM 3719 C CA . LEU B 1 137 ? -17.234 12.945 -7.18 1 81.31 137 LEU B CA 1
ATOM 3720 C C . LEU B 1 137 ? -17.641 11.75 -6.32 1 81.31 137 LEU B C 1
ATOM 3722 O O . LEU B 1 137 ? -18.625 11.07 -6.617 1 81.31 137 LEU B O 1
ATOM 3726 N N . LEU B 1 138 ? -16.891 11.484 -5.316 1 85.19 138 LEU B N 1
ATOM 3727 C CA . LEU B 1 138 ? -17.203 10.383 -4.414 1 85.19 138 LEU B CA 1
ATOM 3728 C C . LEU B 1 138 ? -18.547 10.602 -3.738 1 85.19 138 LEU B C 1
ATOM 3730 O O . LEU B 1 138 ? -19.344 9.672 -3.615 1 85.19 138 LEU B O 1
ATOM 3734 N N . GLN B 1 139 ? -18.891 11.805 -3.381 1 88.69 139 GLN B N 1
ATOM 3735 C CA . GLN B 1 139 ? -20.125 12.133 -2.689 1 88.69 139 GLN B CA 1
ATOM 3736 C C . GLN B 1 139 ? -21.328 12.055 -3.639 1 88.69 139 GLN B C 1
ATOM 3738 O O . GLN B 1 139 ? -22.453 11.852 -3.203 1 88.69 139 GLN B O 1
ATOM 3743 N N . SER B 1 140 ? -21.047 12.234 -4.871 1 84.12 140 SER B N 1
ATOM 3744 C CA . SER B 1 140 ? -22.125 12.195 -5.855 1 84.12 140 SER B CA 1
ATOM 3745 C C . SER B 1 140 ? -22.719 10.789 -5.98 1 84.12 140 SER B C 1
ATOM 3747 O O . SER B 1 140 ? -23.812 10.617 -6.523 1 84.12 140 SER B O 1
ATOM 3749 N N . GLY B 1 141 ? -21.938 9.812 -5.625 1 84.38 141 GLY B N 1
ATOM 3750 C CA . GLY B 1 141 ? -22.391 8.43 -5.719 1 84.38 141 GLY B CA 1
ATOM 3751 C C . GLY B 1 141 ? -22.125 7.809 -7.078 1 84.38 141 GLY B C 1
ATOM 3752 O O . GLY B 1 141 ? -22.312 6.605 -7.266 1 84.38 141 GLY B O 1
ATOM 3753 N N . LYS B 1 142 ? -21.609 8.547 -7.973 1 78.94 142 LYS B N 1
ATOM 3754 C CA . LYS B 1 142 ? -21.406 8.102 -9.352 1 78.94 142 LYS B CA 1
ATOM 3755 C C . LYS B 1 142 ? -20.406 6.945 -9.414 1 78.94 142 LYS B C 1
ATOM 3757 O O . LYS B 1 142 ? -20.484 6.105 -10.312 1 78.94 142 LYS B O 1
ATOM 3762 N N . LEU B 1 143 ? -19.531 6.887 -8.461 1 78.31 143 LEU B N 1
ATOM 3763 C CA . LEU B 1 143 ? -18.484 5.871 -8.5 1 78.31 143 LEU B CA 1
ATOM 3764 C C . LEU B 1 143 ? -18.828 4.707 -7.578 1 78.31 143 LEU B C 1
ATOM 3766 O O . LEU B 1 143 ? -18 3.82 -7.359 1 78.31 143 LEU B O 1
ATOM 3770 N N . GLY B 1 144 ? -20 4.754 -7.031 1 81.81 144 GLY B N 1
ATOM 3771 C CA . GLY B 1 144 ? -20.375 3.703 -6.102 1 81.81 144 GLY B CA 1
ATOM 3772 C C . GLY B 1 144 ? -19.703 3.834 -4.75 1 81.81 144 GLY B C 1
ATOM 3773 O O . GLY B 1 144 ? -19.531 4.945 -4.238 1 81.81 144 GLY B O 1
ATOM 3774 N N . ARG B 1 145 ? -19.359 2.689 -4.18 1 84.94 145 ARG B N 1
ATOM 3775 C CA . ARG B 1 145 ? -18.75 2.686 -2.848 1 84.94 145 ARG B CA 1
ATOM 3776 C C . ARG B 1 145 ? -17.234 2.684 -2.928 1 84.94 145 ARG B C 1
ATOM 3778 O O . ARG B 1 145 ? -16.656 2.045 -3.809 1 84.94 145 ARG B O 1
ATOM 3785 N N . MET B 1 146 ? -16.656 3.355 -1.986 1 88.25 146 MET B N 1
ATOM 3786 C CA . MET B 1 146 ? -15.203 3.314 -1.864 1 88.25 146 MET B CA 1
ATOM 3787 C C . MET B 1 146 ? -14.727 1.92 -1.465 1 88.25 146 MET B C 1
ATOM 3789 O O . MET B 1 146 ? -15.32 1.286 -0.59 1 88.25 146 MET B O 1
ATOM 3793 N N . VAL B 1 147 ? -13.711 1.525 -2.137 1 86.38 147 VAL B N 1
ATOM 3794 C CA . VAL B 1 147 ? -13.117 0.223 -1.854 1 86.38 147 VAL B CA 1
ATOM 3795 C C . VAL B 1 147 ? -11.727 0.407 -1.238 1 86.38 147 VAL B C 1
ATOM 3797 O O . VAL B 1 147 ? -11.414 -0.203 -0.214 1 86.38 147 VAL B O 1
ATOM 3800 N N . ASN B 1 148 ? -10.992 1.204 -1.902 1 91.56 148 ASN B N 1
ATOM 3801 C CA . ASN B 1 148 ? -9.617 1.405 -1.449 1 91.56 148 ASN B CA 1
ATOM 3802 C C . ASN B 1 148 ? -9.109 2.797 -1.811 1 91.56 148 ASN B C 1
ATOM 3804 O O . ASN B 1 148 ? -9.453 3.336 -2.863 1 91.56 148 ASN B O 1
ATOM 3808 N N . PHE B 1 149 ? -8.359 3.328 -0.942 1 93.94 149 PHE B N 1
ATOM 3809 C CA . PHE B 1 149 ? -7.531 4.496 -1.22 1 93.94 149 PHE B CA 1
ATOM 3810 C C . PHE B 1 149 ? -6.055 4.172 -1.043 1 93.94 149 PHE B C 1
ATOM 3812 O O . PHE B 1 149 ? -5.625 3.771 0.042 1 93.94 149 PHE B O 1
ATOM 3819 N N . THR B 1 150 ? -5.219 4.281 -2.105 1 93.19 150 THR B N 1
ATOM 3820 C CA . THR B 1 150 ? -3.766 4.172 -2.041 1 93.19 150 THR B CA 1
ATOM 3821 C C . THR B 1 150 ? -3.113 5.543 -2.197 1 93.19 150 THR B C 1
ATOM 3823 O O . THR B 1 150 ? -3.293 6.211 -3.219 1 93.19 150 THR B O 1
ATOM 3826 N N . GLY B 1 151 ? -2.385 5.914 -1.159 1 93.19 151 GLY B N 1
ATOM 3827 C CA . GLY B 1 151 ? -1.73 7.211 -1.181 1 93.19 151 GLY B CA 1
ATOM 3828 C C . GLY B 1 151 ? -0.229 7.125 -0.987 1 93.19 151 GLY B C 1
ATOM 3829 O O . GLY B 1 151 ? 0.244 6.555 -0.002 1 93.19 151 GLY B O 1
ATOM 3830 N N . LEU B 1 152 ? 0.533 7.684 -1.932 1 90.44 152 LEU B N 1
ATOM 3831 C CA . LEU B 1 152 ? 1.987 7.773 -1.865 1 90.44 152 LEU B CA 1
ATOM 3832 C C . LEU B 1 152 ? 2.434 9.219 -1.671 1 90.44 152 LEU B C 1
ATOM 3834 O O . LEU B 1 152 ? 2.072 10.094 -2.459 1 90.44 152 LEU B O 1
ATOM 3838 N N . ALA B 1 153 ? 3.188 9.453 -0.591 1 91.19 153 ALA B N 1
ATOM 3839 C CA . ALA B 1 153 ? 3.613 10.805 -0.254 1 91.19 153 ALA B CA 1
ATOM 3840 C C . ALA B 1 153 ? 5.125 10.875 -0.075 1 91.19 153 ALA B C 1
ATOM 3842 O O . ALA B 1 153 ? 5.617 11.078 1.038 1 91.19 153 ALA B O 1
ATOM 3843 N N . PRO B 1 154 ? 5.82 10.844 -1.157 1 87.69 154 PRO B N 1
ATOM 3844 C CA . PRO B 1 154 ? 7.273 11.008 -1.068 1 87.69 154 PRO B CA 1
ATOM 3845 C C . PRO B 1 154 ? 7.688 12.469 -0.874 1 87.69 154 PRO B C 1
ATOM 3847 O O . PRO B 1 154 ? 7.043 13.375 -1.404 1 87.69 154 PRO B O 1
ATOM 3850 N N . HIS B 1 155 ? 8.719 12.672 -0.109 1 89.12 155 HIS B N 1
ATOM 3851 C CA . HIS B 1 155 ? 9.352 13.969 0.1 1 89.12 155 HIS B CA 1
ATOM 3852 C C . HIS B 1 155 ? 10.875 13.852 0.027 1 89.12 155 HIS B C 1
ATOM 3854 O O . HIS B 1 155 ? 11.43 12.766 0.222 1 89.12 155 HIS B O 1
ATOM 3860 N N . LYS B 1 156 ? 11.398 14.969 -0.293 1 86.25 156 LYS B N 1
ATOM 3861 C CA . LYS B 1 156 ? 12.859 15.055 -0.245 1 86.25 156 LYS B CA 1
ATOM 3862 C C . LYS B 1 156 ? 13.328 15.695 1.061 1 86.25 156 LYS B C 1
ATOM 3864 O O . LYS B 1 156 ? 12.742 16.672 1.524 1 86.25 156 LYS B O 1
ATOM 3869 N N . LEU B 1 157 ? 14.344 15.062 1.615 1 89 157 LEU B N 1
ATOM 3870 C CA . LEU B 1 157 ? 14.938 15.641 2.814 1 89 157 LEU B CA 1
ATOM 3871 C C . LEU B 1 157 ? 16.375 16.094 2.543 1 89 157 LEU B C 1
ATOM 3873 O O . LEU B 1 157 ? 17.188 15.32 2.055 1 89 157 LEU B O 1
ATOM 3877 N N . LYS B 1 158 ? 16.578 17.359 2.812 1 86.19 158 LYS B N 1
ATOM 3878 C CA . LYS B 1 158 ? 17.938 17.906 2.885 1 86.19 158 LYS B CA 1
ATOM 3879 C C . LYS B 1 158 ? 18.344 18.172 4.328 1 86.19 158 LYS B C 1
ATOM 3881 O O . LYS B 1 158 ? 17.922 19.156 4.938 1 86.19 158 LYS B O 1
ATOM 3886 N N . PRO B 1 159 ? 19.203 17.25 4.824 1 88.19 159 PRO B N 1
ATOM 3887 C CA . PRO B 1 159 ? 19.516 17.344 6.25 1 88.19 159 PRO B CA 1
ATOM 3888 C C . PRO B 1 159 ? 20.234 18.641 6.609 1 88.19 159 PRO B C 1
ATOM 3890 O O . PRO B 1 159 ? 20.062 19.172 7.711 1 88.19 159 PRO B O 1
ATOM 3893 N N . ALA B 1 160 ? 21 19.156 5.648 1 86.12 160 ALA B N 1
ATOM 3894 C CA . ALA B 1 160 ? 21.797 20.359 5.941 1 86.12 160 ALA B CA 1
ATOM 3895 C C . ALA B 1 160 ? 20.891 21.531 6.324 1 86.12 160 ALA B C 1
ATOM 3897 O O . ALA B 1 160 ? 19.922 21.828 5.629 1 86.12 160 ALA B O 1
ATOM 3898 N N . GLY B 1 161 ? 21.141 22.109 7.504 1 82.69 161 GLY B N 1
ATOM 3899 C CA . GLY B 1 161 ? 20.406 23.281 7.945 1 82.69 161 GLY B CA 1
ATOM 3900 C C . GLY B 1 161 ? 19.172 22.938 8.766 1 82.69 161 GLY B C 1
ATOM 3901 O O . GLY B 1 161 ? 18.5 23.828 9.289 1 82.69 161 GLY B O 1
ATOM 3902 N N . ARG B 1 162 ? 18.953 21.641 8.898 1 87.81 162 ARG B N 1
ATOM 3903 C CA . ARG B 1 162 ? 17.797 21.25 9.695 1 87.81 162 ARG B CA 1
ATOM 3904 C C . ARG B 1 162 ? 18.156 21.156 11.18 1 87.81 162 ARG B C 1
ATOM 3906 O O . ARG B 1 162 ? 19.281 20.781 11.523 1 87.81 162 ARG B O 1
ATOM 3913 N N . PRO B 1 163 ? 17.234 21.578 11.938 1 88.94 163 PRO B N 1
ATOM 3914 C CA . PRO B 1 163 ? 17.516 21.453 13.367 1 88.94 163 PRO B CA 1
ATOM 3915 C C . PRO B 1 163 ? 17.672 20.016 13.828 1 88.94 163 PRO B C 1
ATOM 3917 O O . PRO B 1 163 ? 17.031 19.109 13.266 1 88.94 163 PRO B O 1
ATOM 3920 N N . LYS B 1 164 ? 18.391 19.828 14.961 1 90.12 164 LYS B N 1
ATOM 3921 C CA . LYS B 1 164 ? 18.734 18.484 15.453 1 90.12 164 LYS B CA 1
ATOM 3922 C C . LYS B 1 164 ? 17.469 17.734 15.883 1 90.12 164 LYS B C 1
ATOM 3924 O O . LYS B 1 164 ? 17.391 16.516 15.727 1 90.12 164 LYS B O 1
ATOM 3929 N N . TRP B 1 165 ? 16.516 18.422 16.406 1 91.12 165 TRP B N 1
ATOM 3930 C CA . TRP B 1 165 ? 15.328 17.766 16.922 1 91.12 165 TRP B CA 1
ATOM 3931 C C . TRP B 1 165 ? 14.531 17.094 15.812 1 91.12 165 TRP B C 1
ATOM 3933 O O . TRP B 1 165 ? 13.727 16.203 16.062 1 91.12 165 TRP B O 1
ATOM 3943 N N . MET B 1 166 ? 14.719 17.5 14.594 1 92.31 166 MET B N 1
ATOM 3944 C CA . MET B 1 166 ? 13.992 16.922 13.461 1 92.31 166 MET B CA 1
ATOM 3945 C C . MET B 1 166 ? 14.414 15.484 13.211 1 92.31 166 MET B C 1
ATOM 3947 O O . MET B 1 166 ? 13.711 14.734 12.531 1 92.31 166 MET B O 1
ATOM 3951 N N . PHE B 1 167 ? 15.539 15.086 13.781 1 94.31 167 PHE B N 1
ATOM 3952 C CA . PHE B 1 167 ? 16.062 13.75 13.531 1 94.31 167 PHE B CA 1
ATOM 3953 C C . PHE B 1 167 ? 15.836 12.844 14.734 1 94.31 167 PHE B C 1
ATOM 3955 O O . PHE B 1 167 ? 16.469 11.797 14.859 1 94.31 167 PHE B O 1
ATOM 3962 N N . ASP B 1 168 ? 15.008 13.312 15.602 1 93.31 168 ASP B N 1
ATOM 3963 C CA . ASP B 1 168 ? 14.492 12.523 16.719 1 93.31 168 ASP B CA 1
ATOM 3964 C C . ASP B 1 168 ? 12.977 12.328 16.594 1 93.31 168 ASP B C 1
ATOM 3966 O O . ASP B 1 168 ? 12.211 13.281 16.75 1 93.31 168 ASP B O 1
ATOM 3970 N N . ALA B 1 169 ? 12.594 11.055 16.406 1 89.81 169 ALA B N 1
ATOM 3971 C CA . ALA B 1 169 ? 11.203 10.742 16.094 1 89.81 169 ALA B CA 1
ATOM 3972 C C . ALA B 1 169 ? 10.273 11.148 17.219 1 89.81 169 ALA B C 1
ATOM 3974 O O . ALA B 1 169 ? 9.109 11.5 17 1 89.81 169 ALA B O 1
ATOM 3975 N N . ASP B 1 170 ? 10.719 11.203 18.438 1 89.31 170 ASP B N 1
ATOM 3976 C CA . ASP B 1 170 ? 9.875 11.57 19.578 1 89.31 170 ASP B CA 1
ATOM 3977 C C . ASP B 1 170 ? 9.688 13.078 19.656 1 89.31 170 ASP B C 1
ATOM 3979 O O . ASP B 1 170 ? 8.648 13.562 20.109 1 89.31 170 ASP B O 1
ATOM 3983 N N . LEU B 1 171 ? 10.703 13.812 19.203 1 91.5 171 LEU B N 1
ATOM 3984 C CA . LEU B 1 171 ? 10.617 15.273 19.203 1 91.5 171 LEU B CA 1
ATOM 3985 C C . LEU B 1 171 ? 9.953 15.773 17.922 1 91.5 171 LEU B C 1
ATOM 3987 O O . LEU B 1 171 ? 9.117 16.672 17.969 1 91.5 171 LEU B O 1
ATOM 3991 N N . TYR B 1 172 ? 10.242 15.148 16.828 1 91 172 TYR B N 1
ATOM 3992 C CA . TYR B 1 172 ? 9.789 15.508 15.492 1 91 172 TYR B CA 1
ATOM 3993 C C . TYR B 1 172 ? 8.391 14.969 15.219 1 91 172 TYR B C 1
ATOM 3995 O O . TYR B 1 172 ? 7.594 15.609 14.539 1 91 172 TYR B O 1
ATOM 4003 N N . GLY B 1 173 ? 8.016 13.867 15.812 1 91.56 173 GLY B N 1
ATOM 4004 C CA . GLY B 1 173 ? 6.758 13.188 15.562 1 91.56 173 GLY B CA 1
ATOM 4005 C C . GLY B 1 173 ? 6.883 12.047 14.57 1 91.56 173 GLY B C 1
ATOM 4006 O O . GLY B 1 173 ? 6.008 11.188 14.492 1 91.56 173 GLY B O 1
ATOM 4007 N N . GLY B 1 174 ? 8.023 12.062 13.758 1 92.44 174 GLY B N 1
ATOM 4008 C CA . GLY B 1 174 ? 8.242 10.992 12.805 1 92.44 174 GLY B CA 1
ATOM 4009 C C . GLY B 1 174 ? 7.496 11.18 11.508 1 92.44 174 GLY B C 1
ATOM 4010 O O . GLY B 1 174 ? 6.66 12.078 11.391 1 92.44 174 GLY B O 1
ATOM 4011 N N . VAL B 1 175 ? 7.75 10.281 10.562 1 94.38 175 VAL B N 1
ATOM 4012 C CA . VAL B 1 175 ? 7.184 10.336 9.219 1 94.38 175 VAL B CA 1
ATOM 4013 C C . VAL B 1 175 ? 5.676 10.125 9.281 1 94.38 175 VAL B C 1
ATOM 4015 O O . VAL B 1 175 ? 4.922 10.734 8.523 1 94.38 175 VAL B O 1
ATOM 4018 N N . LEU B 1 176 ? 5.215 9.305 10.188 1 95.62 176 LEU B N 1
ATOM 4019 C CA . LEU B 1 176 ? 3.797 8.992 10.328 1 95.62 176 LEU B CA 1
ATOM 4020 C C . LEU B 1 176 ? 3.014 10.234 10.758 1 95.62 176 LEU B C 1
ATOM 4022 O O . LEU B 1 176 ? 2.006 10.586 10.141 1 95.62 176 LEU B O 1
ATOM 4026 N N . ASN B 1 177 ? 3.523 10.914 11.703 1 95.19 177 ASN B N 1
ATOM 4027 C CA . ASN B 1 177 ? 2.832 12.062 12.273 1 95.19 177 ASN B CA 1
ATOM 4028 C C . ASN B 1 177 ? 2.992 13.305 11.406 1 95.19 177 ASN B C 1
ATOM 4030 O O . ASN B 1 177 ? 2.09 14.141 11.336 1 95.19 177 ASN B O 1
ATOM 4034 N N . ASP B 1 178 ? 4.031 13.414 10.734 1 92.94 178 ASP B N 1
ATOM 4035 C CA . ASP B 1 178 ? 4.34 14.617 9.984 1 92.94 178 ASP B CA 1
ATOM 4036 C C . ASP B 1 178 ? 3.871 14.5 8.531 1 92.94 178 ASP B C 1
ATOM 4038 O O . ASP B 1 178 ? 3.199 15.391 8.016 1 92.94 178 ASP B O 1
ATOM 4042 N N . LEU B 1 179 ? 4.223 13.414 7.914 1 93.5 179 LEU B N 1
ATOM 4043 C CA . LEU B 1 179 ? 3.982 13.312 6.477 1 93.5 179 LEU B CA 1
ATOM 4044 C C . LEU B 1 179 ? 2.711 12.523 6.191 1 93.5 179 LEU B C 1
ATOM 4046 O O . LEU B 1 179 ? 1.878 12.945 5.387 1 93.5 179 LEU B O 1
ATOM 4050 N N . CYS B 1 180 ? 2.496 11.453 6.863 1 95.44 180 CYS B N 1
ATOM 4051 C CA . CYS B 1 180 ? 1.388 10.555 6.547 1 95.44 180 CYS B CA 1
ATOM 4052 C C . CYS B 1 180 ? 0.059 11.156 6.984 1 95.44 180 CYS B C 1
ATOM 4054 O O . CYS B 1 180 ? -1.004 10.719 6.543 1 95.44 180 CYS B O 1
ATOM 4056 N N . ILE B 1 181 ? 0.107 12.133 7.844 1 96.62 181 ILE B N 1
ATOM 4057 C CA . ILE B 1 181 ? -1.106 12.703 8.422 1 96.62 181 ILE B CA 1
ATOM 4058 C C . ILE B 1 181 ? -1.995 13.258 7.312 1 96.62 181 ILE B C 1
ATOM 4060 O O . ILE B 1 181 ? -3.225 13.227 7.418 1 96.62 181 ILE B O 1
ATOM 4064 N N . HIS B 1 182 ? -1.425 13.758 6.246 1 94.38 182 HIS B N 1
ATOM 4065 C CA . HIS B 1 182 ? -2.221 14.289 5.145 1 94.38 182 HIS B CA 1
ATOM 4066 C C . HIS B 1 182 ? -3.104 13.203 4.531 1 94.38 182 HIS B C 1
ATOM 4068 O O . HIS B 1 182 ? -4.312 13.391 4.375 1 94.38 182 HIS B O 1
ATOM 4074 N N . ASN B 1 183 ? -2.508 12.078 4.238 1 95.75 183 ASN B N 1
ATOM 4075 C CA . ASN B 1 183 ? -3.275 11.008 3.613 1 95.75 183 ASN B CA 1
ATOM 4076 C C . ASN B 1 183 ? -4.199 10.32 4.613 1 95.75 183 ASN B C 1
ATOM 4078 O O . ASN B 1 183 ? -5.273 9.844 4.246 1 95.75 183 ASN B O 1
ATOM 4082 N N . ILE B 1 184 ? -3.801 10.305 5.852 1 97.81 184 ILE B N 1
ATOM 4083 C CA . ILE B 1 184 ? -4.684 9.781 6.891 1 97.81 184 ILE B CA 1
ATOM 4084 C C . ILE B 1 184 ? -5.926 10.664 7.004 1 97.81 184 ILE B C 1
ATOM 4086 O O . ILE B 1 184 ? -7.051 10.164 7.031 1 97.81 184 ILE B O 1
ATOM 4090 N N . ASP B 1 185 ? -5.715 11.93 7.02 1 97.31 185 ASP B N 1
ATOM 4091 C CA . ASP B 1 185 ? -6.84 12.852 7.066 1 97.31 185 ASP B CA 1
ATOM 4092 C C . ASP B 1 185 ? -7.711 12.727 5.816 1 97.31 185 ASP B C 1
ATOM 4094 O O . ASP B 1 185 ? -8.938 12.711 5.91 1 97.31 185 ASP B O 1
ATOM 4098 N N . LEU B 1 186 ? -7.078 12.648 4.691 1 95.12 186 LEU B N 1
ATOM 4099 C CA . LEU B 1 186 ? -7.824 12.492 3.449 1 95.12 186 LEU B CA 1
ATOM 4100 C C . LEU B 1 186 ? -8.664 11.227 3.475 1 95.12 186 LEU B C 1
ATOM 4102 O O . LEU B 1 186 ? -9.805 11.219 2.994 1 95.12 186 LEU B O 1
ATOM 4106 N N . SER B 1 187 ? -8.117 10.18 4.008 1 97 187 SER B N 1
ATOM 4107 C CA . SER B 1 187 ? -8.867 8.938 4.117 1 97 187 SER B CA 1
ATOM 4108 C C . SER B 1 187 ? -10.148 9.141 4.918 1 97 187 SER B C 1
ATOM 4110 O O . SER B 1 187 ? -11.227 8.719 4.492 1 97 187 SER B O 1
ATOM 4112 N N . ARG B 1 188 ? -10.086 9.812 6.047 1 97.19 188 ARG B N 1
ATOM 4113 C CA . ARG B 1 188 ? -11.258 10.102 6.867 1 97.19 188 ARG B CA 1
ATOM 4114 C C . ARG B 1 188 ? -12.266 10.953 6.102 1 97.19 188 ARG B C 1
ATOM 4116 O O . ARG B 1 188 ? -13.469 10.672 6.129 1 97.19 188 ARG B O 1
ATOM 4123 N N . TRP B 1 189 ? -11.695 11.93 5.449 1 95.5 189 TRP B N 1
ATOM 4124 C CA . TRP B 1 189 ? -12.516 12.914 4.75 1 95.5 189 TRP B CA 1
ATOM 4125 C C . TRP B 1 189 ? -13.234 12.289 3.564 1 95.5 189 TRP B C 1
ATOM 4127 O O . TRP B 1 189 ? -14.422 12.547 3.342 1 95.5 189 TRP B O 1
ATOM 4137 N N . MET B 1 190 ? -12.555 11.453 2.826 1 93.56 190 MET B N 1
ATOM 4138 C CA . MET B 1 190 ? -13.133 10.828 1.639 1 93.56 190 MET B CA 1
ATOM 4139 C C . MET B 1 190 ? -14.211 9.82 2.023 1 93.56 190 MET B C 1
ATOM 4141 O O . MET B 1 190 ? -15.258 9.75 1.383 1 93.56 190 MET B O 1
ATOM 4145 N N . TRP B 1 191 ? -13.953 9.023 3.027 1 93.62 191 TRP B N 1
ATOM 4146 C CA . TRP B 1 191 ? -14.938 8.047 3.486 1 93.62 191 TRP B CA 1
ATOM 4147 C C . TRP B 1 191 ? -16.062 8.727 4.25 1 93.62 191 TRP B C 1
ATOM 4149 O O . TRP B 1 191 ? -17.156 8.164 4.402 1 93.62 191 TRP B O 1
ATOM 4159 N N . ASP B 1 192 ? -15.781 9.898 4.773 1 93.81 192 ASP B N 1
ATOM 4160 C CA . ASP B 1 192 ? -16.688 10.555 5.719 1 93.81 192 ASP B CA 1
ATOM 4161 C C . ASP B 1 192 ? -17.016 9.641 6.887 1 93.81 192 ASP B C 1
ATOM 4163 O O . ASP B 1 192 ? -18.188 9.531 7.281 1 93.81 192 ASP B O 1
ATOM 4167 N N . GLU B 1 193 ? -16.094 8.82 7.316 1 95.06 193 GLU B N 1
ATOM 4168 C CA . GLU B 1 193 ? -16.141 7.887 8.438 1 95.06 193 GLU B CA 1
ATOM 4169 C C . GLU B 1 193 ? -14.758 7.719 9.062 1 95.06 193 GLU B C 1
ATOM 4171 O O . GLU B 1 193 ? -13.742 8.008 8.43 1 95.06 193 GLU B O 1
ATOM 4176 N N . GLU B 1 194 ? -14.797 7.312 10.312 1 97.94 194 GLU B N 1
ATOM 4177 C CA . GLU B 1 194 ? -13.531 7.051 10.984 1 97.94 194 GLU B CA 1
ATOM 4178 C C . GLU B 1 194 ? -13.07 5.613 10.766 1 97.94 194 GLU B C 1
ATOM 4180 O O . GLU B 1 194 ? -13.891 4.691 10.742 1 97.94 194 GLU B O 1
ATOM 4185 N N . PRO B 1 195 ? -11.75 5.402 10.508 1 98.06 195 PRO B N 1
ATOM 4186 C CA . PRO B 1 195 ? -11.266 4.023 10.461 1 98.06 195 PRO B CA 1
ATOM 4187 C C . PRO B 1 195 ? -11.453 3.285 11.781 1 98.06 195 PRO B C 1
ATOM 4189 O O . PRO B 1 195 ? -11.469 3.912 12.852 1 98.06 195 PRO B O 1
ATOM 4192 N N . VAL B 1 196 ? -11.531 1.992 11.766 1 97.69 196 VAL B N 1
ATOM 4193 C CA . VAL B 1 196 ? -11.812 1.201 12.961 1 97.69 196 VAL B CA 1
ATOM 4194 C C . VAL B 1 196 ? -10.539 0.499 13.43 1 97.69 196 VAL B C 1
ATOM 4196 O O . VAL B 1 196 ? -10.484 -0.014 14.547 1 97.69 196 VAL B O 1
ATOM 4199 N N . ALA B 1 197 ? -9.516 0.464 12.555 1 97.12 197 ALA B N 1
ATOM 4200 C CA . ALA B 1 197 ? -8.242 -0.145 12.945 1 97.12 197 ALA B CA 1
ATOM 4201 C C . ALA B 1 197 ? -7.09 0.448 12.148 1 97.12 197 ALA B C 1
ATOM 4203 O O . ALA B 1 197 ? -7.293 0.998 11.062 1 97.12 197 ALA B O 1
ATOM 4204 N N . VAL B 1 198 ? -5.859 0.325 12.75 1 97.25 198 VAL B N 1
ATOM 4205 C CA . VAL B 1 198 ? -4.66 0.814 12.078 1 97.25 198 VAL B CA 1
ATOM 4206 C C . VAL B 1 198 ? -3.512 -0.167 12.297 1 97.25 198 VAL B C 1
ATOM 4208 O O . VAL B 1 198 ? -3.361 -0.726 13.383 1 97.25 198 VAL B O 1
ATOM 4211 N N . THR B 1 199 ? -2.83 -0.458 11.258 1 93.62 199 THR B N 1
ATOM 4212 C CA . THR B 1 199 ? -1.535 -1.127 11.242 1 93.62 199 THR B CA 1
ATOM 4213 C C . THR B 1 199 ? -0.486 -0.252 10.562 1 93.62 199 THR B C 1
ATOM 4215 O O . THR B 1 199 ? -0.81 0.535 9.672 1 93.62 199 THR B O 1
ATOM 4218 N N . ALA B 1 200 ? 0.71 -0.387 11.109 1 93.88 200 ALA B N 1
ATOM 4219 C CA . ALA B 1 200 ? 1.73 0.477 10.523 1 93.88 200 ALA B CA 1
ATOM 4220 C C . ALA B 1 200 ? 3.123 -0.125 10.688 1 93.88 200 ALA B C 1
ATOM 4222 O O . ALA B 1 200 ? 3.322 -1.021 11.516 1 93.88 200 ALA B O 1
ATOM 4223 N N . ALA B 1 201 ? 3.996 0.293 9.867 1 89.44 201 ALA B N 1
ATOM 4224 C CA . ALA B 1 201 ? 5.426 0.012 9.938 1 89.44 201 ALA B CA 1
ATOM 4225 C C . ALA B 1 201 ? 6.246 1.264 9.641 1 89.44 201 ALA B C 1
ATOM 4227 O O . ALA B 1 201 ? 5.812 2.131 8.883 1 89.44 201 ALA B O 1
ATOM 4228 N N . GLU B 1 202 ? 7.344 1.364 10.289 1 92.06 202 GLU B N 1
ATOM 4229 C CA . GLU B 1 202 ? 8.281 2.455 10.023 1 92.06 202 GLU B CA 1
ATOM 4230 C C . GLU B 1 202 ? 9.727 1.962 10.055 1 92.06 202 GLU B C 1
ATOM 4232 O O . GLU B 1 202 ? 10.023 0.931 10.664 1 92.06 202 GLU B O 1
ATOM 4237 N N . GLY B 1 203 ? 10.578 2.666 9.312 1 90.38 203 GLY B N 1
ATOM 4238 C CA . GLY B 1 203 ? 11.992 2.311 9.273 1 90.38 203 GLY B CA 1
ATOM 4239 C C . GLY B 1 203 ? 12.875 3.43 8.758 1 90.38 203 GLY B C 1
ATOM 4240 O O . GLY B 1 203 ? 12.406 4.543 8.523 1 90.38 203 GLY B O 1
ATOM 4241 N N . CYS B 1 204 ? 14.172 3.156 8.734 1 92.88 204 CYS B N 1
ATOM 4242 C CA . CYS B 1 204 ? 15.172 4.09 8.227 1 92.88 204 CYS B CA 1
ATOM 4243 C C . CYS B 1 204 ? 16.109 3.402 7.238 1 92.88 204 CYS B C 1
ATOM 4245 O O . CYS B 1 204 ? 16.781 2.436 7.59 1 92.88 204 CYS B O 1
ATOM 4247 N N . LEU B 1 205 ? 16.109 3.934 6.047 1 91 205 LEU B N 1
ATOM 4248 C CA . LEU B 1 205 ? 16.875 3.299 4.98 1 91 205 LEU B CA 1
ATOM 4249 C C . LEU B 1 205 ? 18.078 4.148 4.598 1 91 205 LEU B C 1
ATOM 4251 O O . LEU B 1 205 ? 19.188 3.627 4.449 1 91 205 LEU B O 1
ATOM 4255 N N . ARG B 1 206 ? 17.922 5.398 4.469 1 88.81 206 ARG B N 1
ATOM 4256 C CA . ARG B 1 206 ? 18.953 6.285 3.928 1 88.81 206 ARG B CA 1
ATOM 4257 C C . ARG B 1 206 ? 19.641 7.074 5.039 1 88.81 206 ARG B C 1
ATOM 4259 O O . ARG B 1 206 ? 20.844 7.285 5 1 88.81 206 ARG B O 1
ATOM 4266 N N . PHE B 1 207 ? 18.953 7.457 6.031 1 92.81 207 PHE B N 1
ATOM 4267 C CA . PHE B 1 207 ? 19.469 8.375 7.043 1 92.81 207 PHE B CA 1
ATOM 4268 C C . PHE B 1 207 ? 19.797 7.633 8.336 1 92.81 207 PHE B C 1
ATOM 4270 O O . PHE B 1 207 ? 19.438 8.094 9.422 1 92.81 207 PHE B O 1
ATOM 4277 N N . THR B 1 208 ? 20.422 6.562 8.219 1 91.94 208 THR B N 1
ATOM 4278 C CA . THR B 1 208 ? 20.672 5.641 9.32 1 91.94 208 THR B CA 1
ATOM 4279 C C . THR B 1 208 ? 21.672 6.238 10.312 1 91.94 208 THR B C 1
ATOM 4281 O O . THR B 1 208 ? 21.828 5.727 11.422 1 91.94 208 THR B O 1
ATOM 4284 N N . GLN B 1 209 ? 22.312 7.309 9.93 1 93.12 209 GLN B N 1
ATOM 4285 C CA . GLN B 1 209 ? 23.234 7.965 10.852 1 93.12 209 GLN B CA 1
ATOM 4286 C C . GLN B 1 209 ? 22.5 8.625 12.008 1 93.12 209 GLN B C 1
ATOM 4288 O O . GLN B 1 209 ? 23.094 8.969 13.023 1 93.12 209 GLN B O 1
ATOM 4293 N N . TYR B 1 210 ? 21.234 8.852 11.828 1 94 210 TYR B N 1
ATOM 4294 C CA . TYR B 1 210 ? 20.391 9.383 12.891 1 94 210 TYR B CA 1
ATOM 4295 C C . TYR B 1 210 ? 19.641 8.266 13.609 1 94 210 TYR B C 1
ATOM 4297 O O . TYR B 1 210 ? 18.625 7.785 13.125 1 94 210 TYR B O 1
ATOM 4305 N N . ASP B 1 211 ? 19.984 7.816 14.734 1 90.75 211 ASP B N 1
ATOM 4306 C CA . ASP B 1 211 ? 19.562 6.605 15.43 1 90.75 211 ASP B CA 1
ATOM 4307 C C . ASP B 1 211 ? 18.078 6.641 15.75 1 90.75 211 ASP B C 1
ATOM 4309 O O . ASP B 1 211 ? 17.422 5.594 15.812 1 90.75 211 ASP B O 1
ATOM 4313 N N . ARG B 1 212 ? 17.516 7.777 15.977 1 93.5 212 ARG B N 1
ATOM 4314 C CA . ARG B 1 212 ? 16.125 7.867 16.406 1 93.5 212 ARG B CA 1
ATOM 4315 C C . ARG B 1 212 ? 15.25 8.469 15.32 1 93.5 212 ARG B C 1
ATOM 4317 O O . ARG B 1 212 ? 14.195 9.039 15.609 1 93.5 212 ARG B O 1
ATOM 4324 N N . PHE B 1 213 ? 15.789 8.305 14.078 1 94.5 213 PHE B N 1
ATOM 4325 C CA . PHE B 1 213 ? 15.078 8.891 12.945 1 94.5 213 PHE B CA 1
ATOM 4326 C C . PHE B 1 213 ? 14.508 7.801 12.039 1 94.5 213 PHE B C 1
ATOM 4328 O O . PHE B 1 213 ? 15.141 6.762 11.844 1 94.5 213 PHE B O 1
ATOM 4335 N N . THR B 1 214 ? 13.258 7.996 11.578 1 93.38 214 THR B N 1
ATOM 4336 C CA . THR B 1 214 ? 12.656 7.164 10.539 1 93.38 214 THR B CA 1
ATOM 4337 C C . THR B 1 214 ? 12.438 7.965 9.258 1 93.38 214 THR B C 1
ATOM 4339 O O . THR B 1 214 ? 12.055 9.133 9.305 1 93.38 214 THR B O 1
ATOM 4342 N N . ASP B 1 215 ? 12.758 7.328 8.133 1 93.81 215 ASP B N 1
ATOM 4343 C CA . ASP B 1 215 ? 12.664 8.117 6.902 1 93.81 215 ASP B CA 1
ATOM 4344 C C . ASP B 1 215 ? 11.594 7.555 5.973 1 93.81 215 ASP B C 1
ATOM 4346 O O . ASP B 1 215 ? 11.367 8.086 4.887 1 93.81 215 ASP B O 1
ATOM 4350 N N . HIS B 1 216 ? 10.891 6.488 6.441 1 92.69 216 HIS B N 1
ATOM 4351 C CA . HIS B 1 216 ? 9.719 6.02 5.711 1 92.69 216 HIS B CA 1
ATOM 4352 C C . HIS B 1 216 ? 8.742 5.305 6.641 1 92.69 216 HIS B C 1
ATOM 4354 O O . HIS B 1 216 ? 9.125 4.867 7.727 1 92.69 216 HIS B O 1
ATOM 4360 N N . ALA B 1 217 ? 7.512 5.246 6.168 1 94.19 217 ALA B N 1
ATOM 4361 C CA . ALA B 1 217 ? 6.473 4.551 6.922 1 94.19 217 ALA B CA 1
ATOM 4362 C C . ALA B 1 217 ? 5.328 4.121 6.008 1 94.19 217 ALA B C 1
ATOM 4364 O O . ALA B 1 217 ? 5.105 4.723 4.957 1 94.19 217 ALA B O 1
ATOM 4365 N N . GLU B 1 218 ? 4.707 3.082 6.414 1 93.5 218 GLU B N 1
ATOM 4366 C CA . GLU B 1 218 ? 3.512 2.561 5.758 1 93.5 218 GLU B CA 1
ATOM 4367 C C . GLU B 1 218 ? 2.369 2.385 6.758 1 93.5 218 GLU B C 1
ATOM 4369 O O . GLU B 1 218 ? 2.594 1.989 7.902 1 93.5 218 GLU B O 1
ATOM 4374 N N . VAL B 1 219 ? 1.165 2.637 6.23 1 95.94 219 VAL B N 1
ATOM 4375 C CA . VAL B 1 219 ? -0.012 2.543 7.086 1 95.94 219 VAL B CA 1
ATOM 4376 C C . VAL B 1 219 ? -1.135 1.82 6.348 1 95.94 219 VAL B C 1
ATOM 4378 O O . VAL B 1 219 ? -1.364 2.068 5.16 1 95.94 219 VAL B O 1
ATOM 4381 N N . PHE B 1 220 ? -1.837 0.882 7.07 1 93.94 220 PHE B N 1
ATOM 4382 C CA . PHE B 1 220 ? -3.139 0.352 6.688 1 93.94 220 PHE B CA 1
ATOM 4383 C C . PHE B 1 220 ? -4.23 0.871 7.613 1 93.94 220 PHE B C 1
ATOM 4385 O O . PHE B 1 220 ? -4.145 0.717 8.836 1 93.94 220 PHE B O 1
ATOM 4392 N N . LEU B 1 221 ? -5.156 1.484 6.977 1 97.12 221 LEU B N 1
ATOM 4393 C CA . LEU B 1 221 ? -6.379 1.8 7.703 1 97.12 221 LEU B CA 1
ATOM 4394 C C . LEU B 1 221 ? -7.52 0.888 7.27 1 97.12 221 LEU B C 1
ATOM 4396 O O . LEU B 1 221 ? -7.676 0.605 6.078 1 97.12 221 LEU B O 1
ATOM 4400 N N . GLU B 1 222 ? -8.25 0.406 8.258 1 94.88 222 GLU B N 1
ATOM 4401 C CA . GLU B 1 222 ? -9.453 -0.371 7.977 1 94.88 222 GLU B CA 1
ATOM 4402 C C . GLU B 1 222 ? -10.703 0.387 8.398 1 94.88 222 GLU B C 1
ATOM 4404 O O . GLU B 1 222 ? -10.734 1.019 9.453 1 94.88 222 GLU B O 1
ATOM 4409 N N . PHE B 1 223 ? -11.672 0.35 7.543 1 96.25 223 PHE B N 1
ATOM 4410 C CA . PHE B 1 223 ? -12.953 0.971 7.855 1 96.25 223 PHE B CA 1
ATOM 4411 C C . PHE B 1 223 ? -14 -0.085 8.203 1 96.25 223 PHE B C 1
ATOM 4413 O O . PHE B 1 223 ? -13.734 -1.284 8.102 1 96.25 223 PHE B O 1
ATOM 4420 N N . ALA B 1 224 ? -15.164 0.324 8.648 1 94.19 224 ALA B N 1
ATOM 4421 C CA . ALA B 1 224 ? -16.172 -0.566 9.227 1 94.19 224 ALA B CA 1
ATOM 4422 C C . ALA B 1 224 ? -16.688 -1.563 8.195 1 94.19 224 ALA B C 1
ATOM 4424 O O . ALA B 1 224 ? -17.016 -2.699 8.531 1 94.19 224 ALA B O 1
ATOM 4425 N N . ASP B 1 225 ? -16.734 -1.187 6.922 1 91.44 225 ASP B N 1
ATOM 4426 C CA . ASP B 1 225 ? -17.297 -2.051 5.891 1 91.44 225 ASP B CA 1
ATOM 4427 C C . ASP B 1 225 ? -16.219 -2.883 5.219 1 91.44 225 ASP B C 1
ATOM 4429 O O . ASP B 1 225 ? -16.438 -3.457 4.148 1 91.44 225 ASP B O 1
ATOM 4433 N N . SER B 1 226 ? -15.016 -2.879 5.691 1 90.38 226 SER B N 1
ATOM 4434 C CA . SER B 1 226 ? -13.867 -3.664 5.258 1 90.38 226 SER B CA 1
ATOM 4435 C C . SER B 1 226 ? -13.086 -2.947 4.16 1 90.38 226 SER B C 1
ATOM 4437 O O . SER B 1 226 ? -12.039 -3.428 3.717 1 90.38 226 SER B O 1
ATOM 4439 N N . SER B 1 227 ? -13.57 -1.794 3.76 1 92.75 227 SER B N 1
ATOM 4440 C CA . SER B 1 227 ? -12.727 -1 2.871 1 92.75 227 SER B CA 1
ATOM 4441 C C . SER B 1 227 ? -11.461 -0.537 3.576 1 92.75 227 SER B C 1
ATOM 4443 O O . SER B 1 227 ? -11.367 -0.6 4.805 1 92.75 227 SER B O 1
ATOM 4445 N N . THR B 1 228 ? -10.438 -0.197 2.74 1 94.06 228 THR B N 1
ATOM 4446 C CA . THR B 1 228 ? -9.141 0.049 3.357 1 94.06 228 THR B CA 1
ATOM 4447 C C . THR B 1 228 ? -8.438 1.231 2.693 1 94.06 228 THR B C 1
ATOM 4449 O O . THR B 1 228 ? -8.789 1.619 1.577 1 94.06 228 THR B O 1
ATOM 4452 N N . ALA B 1 229 ? -7.57 1.81 3.414 1 96.44 229 ALA B N 1
ATOM 4453 C CA . ALA B 1 229 ? -6.578 2.73 2.863 1 96.44 229 ALA B CA 1
ATOM 4454 C C . ALA B 1 229 ? -5.164 2.199 3.068 1 96.44 229 ALA B C 1
ATOM 4456 O O . ALA B 1 229 ? -4.844 1.655 4.129 1 96.44 229 ALA B O 1
ATOM 4457 N N . MET B 1 230 ? -4.395 2.246 2.041 1 95.56 230 MET B N 1
ATOM 4458 C CA . MET B 1 230 ? -2.98 1.881 2.049 1 95.56 230 MET B CA 1
ATOM 4459 C C . MET B 1 230 ? -2.104 3.096 1.764 1 95.56 230 MET B C 1
ATOM 4461 O O . MET B 1 230 ? -2.08 3.602 0.641 1 95.56 230 MET B O 1
ATOM 4465 N N . LEU B 1 231 ? -1.331 3.475 2.76 1 96.62 231 LEU B N 1
ATOM 4466 C CA . LEU B 1 231 ? -0.649 4.762 2.678 1 96.62 231 LEU B CA 1
ATOM 4467 C C . LEU B 1 231 ? 0.85 4.598 2.906 1 96.62 231 LEU B C 1
ATOM 4469 O O . LEU B 1 231 ? 1.271 3.797 3.744 1 96.62 231 LEU B O 1
ATOM 4473 N N . ARG B 1 232 ? 1.607 5.418 2.189 1 94.06 232 ARG B N 1
ATOM 4474 C CA . ARG B 1 232 ? 3.053 5.473 2.387 1 94.06 232 ARG B CA 1
ATOM 4475 C C . ARG B 1 232 ? 3.559 6.91 2.35 1 94.06 232 ARG B C 1
ATOM 4477 O O . ARG B 1 232 ? 3.098 7.715 1.536 1 94.06 232 ARG B O 1
ATOM 4484 N N . ALA B 1 233 ? 4.438 7.215 3.223 1 94.62 233 ALA B N 1
ATOM 4485 C CA . ALA B 1 233 ? 5.168 8.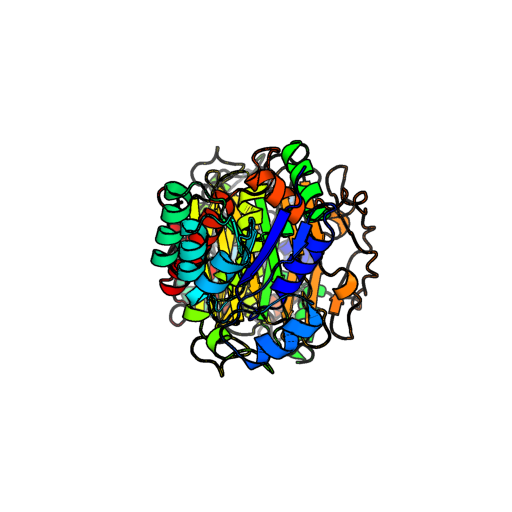477 3.215 1 94.62 233 ALA B CA 1
ATOM 4486 C C . ALA B 1 233 ? 6.66 8.25 3.449 1 94.62 233 ALA B C 1
ATOM 4488 O O . ALA B 1 233 ? 7.047 7.324 4.16 1 94.62 233 ALA B O 1
ATOM 4489 N N . ASP B 1 234 ? 7.461 9.094 2.805 1 92.44 234 ASP B N 1
ATOM 4490 C CA . ASP B 1 234 ? 8.891 8.891 2.996 1 92.44 234 ASP B CA 1
ATOM 4491 C C . ASP B 1 234 ? 9.672 10.172 2.691 1 92.44 234 ASP B C 1
ATOM 4493 O O . ASP B 1 234 ? 9.125 11.125 2.137 1 92.44 234 ASP B O 1
ATOM 4497 N N . TRP B 1 235 ? 10.922 10.227 3.137 1 92.44 235 TRP B N 1
ATOM 4498 C CA . TRP B 1 235 ? 11.898 11.273 2.855 1 92.44 235 TRP B CA 1
ATOM 4499 C C . TRP B 1 235 ? 12.898 10.812 1.798 1 92.44 235 TRP B C 1
ATOM 4501 O O . TRP B 1 235 ? 14.062 11.211 1.821 1 92.44 235 TRP B O 1
ATOM 4511 N N . LEU B 1 236 ? 12.484 9.953 0.879 1 87.38 236 LEU B N 1
ATOM 4512 C CA . LEU B 1 236 ? 13.461 9.219 0.083 1 87.38 236 LEU B CA 1
ATOM 4513 C C . LEU B 1 236 ? 13.406 9.648 -1.379 1 87.38 236 LEU B C 1
ATOM 4515 O O . LEU B 1 236 ? 13.961 8.977 -2.25 1 87.38 236 LEU B O 1
ATOM 4519 N N . THR B 1 237 ? 12.719 10.75 -1.65 1 80.25 237 THR B N 1
ATOM 4520 C CA . THR B 1 237 ? 12.734 11.266 -3.016 1 80.25 237 THR B CA 1
ATOM 4521 C C . THR B 1 237 ? 14.156 11.531 -3.479 1 80.25 237 THR B C 1
ATOM 4523 O O . THR B 1 237 ? 14.922 12.219 -2.795 1 80.25 237 THR B O 1
ATOM 4526 N N . PRO B 1 238 ? 14.43 10.914 -4.629 1 71 238 PRO B N 1
ATOM 4527 C CA . PRO B 1 238 ? 15.805 11.07 -5.121 1 71 238 PRO B CA 1
ATOM 4528 C C . PRO B 1 238 ? 16.156 12.516 -5.441 1 71 238 PRO B C 1
ATOM 4530 O O . PRO B 1 238 ? 15.266 13.336 -5.68 1 71 238 PRO B O 1
ATOM 4533 N N . GLU B 1 239 ? 17.5 12.648 -5.473 1 69.25 239 GLU B N 1
ATOM 4534 C CA . GLU B 1 239 ? 18 13.961 -5.883 1 69.25 239 GLU B CA 1
ATOM 4535 C C . GLU B 1 239 ? 17.578 14.281 -7.316 1 69.25 239 GLU B C 1
ATOM 4537 O O . GLU B 1 239 ? 17.5 13.383 -8.156 1 69.25 239 GLU B O 1
ATOM 4542 N N . GLY B 1 240 ? 17.25 15.398 -7.629 1 64.12 240 GLY B N 1
ATOM 4543 C CA . GLY B 1 240 ? 16.859 15.812 -8.969 1 64.12 240 GLY B CA 1
ATOM 4544 C C . GLY B 1 240 ? 15.352 15.844 -9.18 1 64.12 240 GLY B C 1
ATOM 4545 O O . GLY B 1 240 ? 14.867 16.469 -10.117 1 64.12 240 GLY B O 1
ATOM 4546 N N . PHE B 1 241 ? 14.742 15.148 -8.266 1 65.62 241 PHE B N 1
ATOM 4547 C CA . PHE B 1 241 ? 13.281 15.211 -8.32 1 65.62 241 PHE B CA 1
ATOM 4548 C C . PHE B 1 241 ? 12.766 16.422 -7.539 1 65.62 241 PHE B C 1
ATOM 4550 O O . PHE B 1 241 ? 13.461 16.953 -6.676 1 65.62 241 PHE B O 1
ATOM 4557 N N . PRO B 1 242 ? 11.562 16.75 -7.965 1 67 242 PRO B N 1
ATOM 4558 C CA . PRO B 1 242 ? 10.93 17.766 -7.109 1 67 242 PRO B CA 1
ATOM 4559 C C . PRO B 1 242 ? 10.734 17.281 -5.672 1 67 242 PRO B C 1
ATOM 4561 O O . PRO B 1 242 ? 10.727 16.078 -5.418 1 67 242 PRO B O 1
ATOM 4564 N N . ALA B 1 243 ? 10.547 18.188 -4.777 1 66.06 243 ALA B N 1
ATOM 4565 C CA . ALA B 1 243 ? 10.523 17.922 -3.344 1 66.06 243 ALA B CA 1
ATOM 4566 C C . ALA B 1 243 ? 9.445 16.891 -3 1 66.06 243 ALA B C 1
ATOM 4568 O O . ALA B 1 243 ? 9.641 16.047 -2.131 1 66.06 243 ALA B O 1
ATOM 4569 N N . HIS B 1 244 ? 8.344 16.984 -3.691 1 68.38 244 HIS B N 1
ATOM 4570 C CA . HIS B 1 244 ? 7.242 16.094 -3.355 1 68.38 244 HIS B CA 1
ATOM 4571 C C . HIS B 1 244 ? 7.266 14.828 -4.215 1 68.38 244 HIS B C 1
ATOM 4573 O O . HIS B 1 244 ? 6.363 13.992 -4.129 1 68.38 244 HIS B O 1
ATOM 4579 N N . GLY B 1 245 ? 8.297 14.727 -4.965 1 64.12 245 GLY B N 1
ATOM 4580 C CA . GLY B 1 245 ? 8.531 13.516 -5.734 1 64.12 245 GLY B CA 1
ATOM 4581 C C . GLY B 1 245 ? 7.332 13.094 -6.566 1 64.12 245 GLY B C 1
ATOM 4582 O O . GLY B 1 245 ? 6.613 13.938 -7.102 1 64.12 245 GLY B O 1
ATOM 4583 N N . ASP B 1 246 ? 7.23 11.797 -6.691 1 68.75 246 ASP B N 1
ATOM 4584 C CA . ASP B 1 246 ? 6.129 11.195 -7.441 1 68.75 246 ASP B CA 1
ATOM 4585 C C . ASP B 1 246 ? 4.965 10.844 -6.52 1 68.75 246 ASP B C 1
ATOM 4587 O O . ASP B 1 246 ? 4.586 9.672 -6.41 1 68.75 246 ASP B O 1
ATOM 4591 N N . GLY B 1 247 ? 4.406 11.859 -5.898 1 77.75 247 GLY B N 1
ATOM 4592 C CA . GLY B 1 247 ? 3.227 11.641 -5.074 1 77.75 247 GLY B CA 1
ATOM 4593 C C . GLY B 1 247 ? 1.997 11.266 -5.879 1 77.75 247 GLY B C 1
ATOM 4594 O O . GLY B 1 247 ? 1.771 11.805 -6.965 1 77.75 247 GLY B O 1
ATOM 4595 N N . ARG B 1 248 ? 1.275 10.25 -5.402 1 81.5 248 ARG B N 1
ATOM 4596 C CA . ARG B 1 248 ? 0.098 9.766 -6.113 1 81.5 248 ARG B CA 1
ATOM 4597 C C . ARG B 1 248 ? -1.013 9.391 -5.137 1 81.5 248 ARG B C 1
ATOM 4599 O O . ARG B 1 248 ? -0.741 8.961 -4.012 1 81.5 248 ARG B O 1
ATOM 4606 N N . GLN B 1 249 ? -2.176 9.625 -5.688 1 85.19 249 GLN B N 1
ATOM 4607 C CA . GLN B 1 249 ? -3.365 9.141 -4.996 1 85.19 249 GLN B CA 1
ATOM 4608 C C . GLN B 1 249 ? -4.246 8.312 -5.926 1 85.19 249 GLN B C 1
ATOM 4610 O O . GLN B 1 249 ? -4.559 8.742 -7.039 1 85.19 249 GLN B O 1
ATOM 4615 N N . PHE B 1 250 ? -4.52 7.125 -5.477 1 84.81 250 PHE B N 1
ATOM 4616 C CA . PHE B 1 250 ? -5.383 6.234 -6.238 1 84.81 250 PHE B CA 1
ATOM 4617 C C . PHE B 1 250 ? -6.617 5.852 -5.43 1 84.81 250 PHE B C 1
ATOM 4619 O O . PHE B 1 250 ? -6.504 5.363 -4.305 1 84.81 250 PHE B O 1
ATOM 4626 N N . PHE B 1 251 ? -7.773 6.109 -6.023 1 84.62 251 PHE B N 1
ATOM 4627 C CA . PHE B 1 251 ? -9.047 5.75 -5.406 1 84.62 251 PHE B CA 1
ATOM 4628 C C . PHE B 1 251 ? -9.758 4.672 -6.215 1 84.62 251 PHE B C 1
ATOM 4630 O O . PHE B 1 251 ? -10 4.844 -7.41 1 84.62 251 PHE B O 1
ATOM 4637 N N . GLU B 1 252 ? -10 3.602 -5.531 1 82.44 252 GLU B N 1
ATOM 4638 C CA . GLU B 1 252 ? -10.781 2.523 -6.137 1 82.44 252 GLU B CA 1
ATOM 4639 C C . GLU B 1 252 ? -12.195 2.473 -5.566 1 82.44 252 GLU B C 1
ATOM 4641 O O . GLU B 1 252 ? -12.375 2.439 -4.348 1 82.44 252 GLU B O 1
ATOM 4646 N N . CYS B 1 253 ? -13.125 2.461 -6.449 1 81.62 253 CYS B N 1
ATOM 4647 C CA . CYS B 1 253 ? -14.531 2.332 -6.082 1 81.62 253 CYS B CA 1
ATOM 4648 C C . CYS B 1 253 ? -15.18 1.177 -6.832 1 81.62 253 CYS B C 1
ATOM 4650 O O . CYS B 1 253 ? -14.586 0.615 -7.754 1 81.62 253 CYS B O 1
ATOM 4652 N N . THR B 1 254 ? -16.375 0.838 -6.398 1 75 254 THR B N 1
ATOM 4653 C CA . THR B 1 254 ? -17.047 -0.317 -6.977 1 75 254 THR B CA 1
ATOM 4654 C C . THR B 1 254 ? -17.422 -0.057 -8.43 1 75 254 THR B C 1
ATOM 4656 O O . THR B 1 254 ? -17.594 -0.997 -9.211 1 75 254 THR B O 1
ATOM 4659 N N . GLU B 1 255 ? -17.516 1.23 -8.836 1 74.25 255 GLU B N 1
ATOM 4660 C CA . GLU B 1 255 ? -17.984 1.519 -10.188 1 74.25 255 GLU B CA 1
ATOM 4661 C C . GLU B 1 255 ? -16.953 2.334 -10.961 1 74.25 255 GLU B C 1
ATOM 4663 O O . GLU B 1 255 ? -17.25 2.834 -12.055 1 74.25 255 GLU B O 1
ATOM 4668 N N . GLY B 1 256 ? -15.766 2.475 -10.43 1 74.06 256 GLY B N 1
ATOM 4669 C CA . GLY B 1 256 ? -14.727 3.211 -11.141 1 74.06 256 GLY B CA 1
ATOM 4670 C C . GLY B 1 256 ? -13.5 3.48 -10.289 1 74.06 256 GLY B C 1
ATOM 4671 O O . GLY B 1 256 ? -13.453 3.1 -9.117 1 74.06 256 GLY B O 1
ATOM 4672 N N . THR B 1 257 ? -12.461 4.051 -10.969 1 76.12 257 THR B N 1
ATOM 4673 C CA . THR B 1 257 ? -11.219 4.418 -10.289 1 76.12 257 THR B CA 1
ATOM 4674 C C . THR B 1 257 ? -10.828 5.855 -10.609 1 76.12 257 THR B C 1
ATOM 4676 O O . THR B 1 257 ? -11.211 6.387 -11.656 1 76.12 257 THR B O 1
ATOM 4679 N N . ILE B 1 258 ? -10.125 6.504 -9.617 1 76.56 258 ILE B N 1
ATOM 4680 C CA . ILE B 1 258 ? -9.578 7.844 -9.789 1 76.56 258 ILE B CA 1
ATOM 4681 C C . ILE B 1 258 ? -8.094 7.844 -9.453 1 76.56 258 ILE B C 1
ATOM 4683 O O . ILE B 1 258 ? -7.672 7.223 -8.477 1 76.56 258 ILE B O 1
ATOM 4687 N N . GLU B 1 259 ? -7.309 8.562 -10.297 1 77.38 259 GLU B N 1
ATOM 4688 C CA . GLU B 1 259 ? -5.902 8.797 -9.984 1 77.38 259 GLU B CA 1
ATOM 4689 C C . GLU B 1 259 ? -5.574 10.281 -9.992 1 77.38 259 GLU B C 1
ATOM 4691 O O . GLU B 1 259 ? -5.961 11.008 -10.914 1 77.38 259 GLU B O 1
ATOM 4696 N N . ILE B 1 260 ? -4.961 10.719 -8.867 1 76.88 260 ILE B N 1
ATOM 4697 C CA . ILE B 1 260 ? -4.398 12.062 -8.805 1 76.88 260 ILE B CA 1
ATOM 4698 C C . ILE B 1 260 ? -2.871 11.984 -8.82 1 76.88 260 ILE B C 1
ATOM 4700 O O . ILE B 1 260 ? -2.27 11.305 -7.988 1 76.88 260 ILE B O 1
ATOM 4704 N N . LEU B 1 261 ? -2.266 12.617 -9.75 1 69.31 261 LEU B N 1
ATOM 4705 C CA . LEU B 1 261 ? -0.811 12.703 -9.836 1 69.31 261 LEU B CA 1
ATOM 4706 C C . LEU B 1 261 ? -0.311 14.047 -9.32 1 69.31 261 LEU B C 1
ATOM 4708 O O . LEU B 1 261 ? -0.792 15.094 -9.75 1 69.31 261 LEU B O 1
ATOM 4712 N N . ALA B 1 262 ? 0.409 14.07 -8.094 1 59.34 262 ALA B N 1
ATOM 4713 C CA . ALA B 1 262 ? 0.9 15.328 -7.535 1 59.34 262 ALA B CA 1
ATOM 4714 C C . ALA B 1 262 ? 1.972 15.945 -8.43 1 59.34 262 ALA B C 1
ATOM 4716 O O . ALA B 1 262 ? 2.102 17.172 -8.5 1 59.34 262 ALA B O 1
ATOM 4717 N N . ALA B 1 263 ? 3.111 15.148 -8.641 1 49.47 263 ALA B N 1
ATOM 4718 C CA . ALA B 1 263 ? 4.152 15.703 -9.492 1 49.47 263 ALA B CA 1
ATOM 4719 C C . ALA B 1 263 ? 4.098 15.102 -10.891 1 49.47 263 ALA B C 1
ATOM 4721 O O . ALA B 1 263 ? 4.539 13.969 -11.109 1 49.47 263 ALA B O 1
ATOM 4722 N N . PRO B 1 264 ? 3.314 15.742 -11.609 1 44.16 264 PRO B N 1
ATOM 4723 C CA . PRO B 1 264 ? 3.15 15.188 -12.961 1 44.16 264 PRO B CA 1
ATOM 4724 C C . PRO B 1 264 ? 4.48 14.992 -13.68 1 44.16 264 PRO B C 1
ATOM 4726 O O . PRO B 1 264 ? 4.59 14.125 -14.555 1 44.16 264 PRO B O 1
ATOM 4729 N N . ASP B 1 265 ? 5.418 15.93 -13.289 1 41.72 265 ASP B N 1
ATOM 4730 C CA . ASP B 1 265 ? 6.613 16 -14.125 1 41.72 265 ASP B CA 1
ATOM 4731 C C . ASP B 1 265 ? 7.559 14.836 -13.836 1 41.72 265 ASP B C 1
ATOM 4733 O O . ASP B 1 265 ? 8.695 14.82 -14.305 1 41.72 265 ASP B O 1
ATOM 4737 N N . ILE B 1 266 ? 7.242 14.172 -12.828 1 43 266 ILE B N 1
ATOM 4738 C CA . ILE B 1 266 ? 8.234 13.133 -12.555 1 43 266 ILE B CA 1
ATOM 4739 C C . ILE B 1 266 ? 8.516 12.336 -13.828 1 43 266 ILE B C 1
ATOM 4741 O O . ILE B 1 266 ? 9.57 11.719 -13.961 1 43 266 ILE B O 1
ATOM 4745 N N . HIS B 1 267 ? 7.453 12.141 -14.547 1 41.25 267 HIS B N 1
ATOM 4746 C CA . HIS B 1 267 ? 7.668 11.445 -15.812 1 41.25 267 HIS B CA 1
ATOM 4747 C C . HIS B 1 267 ? 8.578 12.25 -16.734 1 41.25 267 HIS B C 1
ATOM 4749 O O . HIS B 1 267 ? 9.055 11.727 -17.75 1 41.25 267 HIS B O 1
ATOM 4755 N N . ARG B 1 268 ? 8.492 13.531 -16.578 1 37.97 268 ARG B N 1
ATOM 4756 C CA . ARG B 1 268 ? 9.43 14.32 -17.359 1 37.97 268 ARG B CA 1
ATOM 4757 C C . ARG B 1 268 ? 10.789 14.406 -16.672 1 37.97 268 ARG B C 1
ATOM 4759 O O . ARG B 1 268 ? 11.664 15.156 -17.109 1 37.97 268 ARG B O 1
ATOM 4766 N N . LEU B 1 269 ? 10.75 13.859 -15.531 1 39.59 269 LEU B N 1
ATOM 4767 C CA . LEU B 1 269 ? 12.047 14.18 -14.945 1 39.59 269 LEU B CA 1
ATOM 4768 C C . LEU B 1 269 ? 13.172 13.469 -15.695 1 39.59 269 LEU B C 1
ATOM 4770 O O . LEU B 1 269 ? 12.922 12.57 -16.484 1 39.59 269 LEU B O 1
ATOM 4774 N N . GLY B 1 270 ? 14.398 13.75 -15.227 1 37.47 270 GLY B N 1
ATOM 4775 C CA . GLY B 1 270 ? 15.75 13.523 -15.727 1 37.47 270 GLY B CA 1
ATOM 4776 C C . GLY B 1 270 ? 16.031 12.07 -16.047 1 37.47 270 GLY B C 1
ATOM 4777 O O . GLY B 1 270 ? 15.133 11.219 -15.961 1 37.47 270 GLY B O 1
ATOM 4778 N N . GLU B 1 271 ? 17.172 11.68 -16.359 1 43.62 271 GLU B N 1
ATOM 4779 C CA . GLU B 1 271 ? 17.766 10.461 -16.891 1 43.62 271 GLU B CA 1
ATOM 4780 C C . GLU B 1 271 ? 17.391 9.242 -16.062 1 43.62 271 GLU B C 1
ATOM 4782 O O . GLU B 1 271 ? 17.453 8.109 -16.531 1 43.62 271 GLU B O 1
ATOM 4787 N N . GLY B 1 272 ? 16.453 9.602 -15.039 1 40.75 272 GLY B N 1
ATOM 4788 C CA . GLY B 1 272 ? 16.266 8.461 -14.156 1 40.75 272 GLY B CA 1
ATOM 4789 C C . GLY B 1 272 ? 14.828 7.988 -14.086 1 40.75 272 GLY B C 1
ATOM 4790 O O . GLY B 1 272 ? 14.539 6.961 -13.477 1 40.75 272 GLY B O 1
ATOM 4791 N N . THR B 1 273 ? 13.891 8.797 -14.531 1 43.75 273 THR B N 1
ATOM 4792 C CA . THR B 1 273 ? 12.508 8.328 -14.484 1 43.75 273 THR B CA 1
ATOM 4793 C C . THR B 1 273 ? 12.133 7.602 -15.773 1 43.75 273 THR B C 1
ATOM 4795 O O . THR B 1 273 ? 12.344 8.125 -16.859 1 43.75 273 THR B O 1
ATOM 4798 N N . ILE B 1 274 ? 11.938 6.277 -15.75 1 41.09 274 ILE B N 1
ATOM 4799 C CA . ILE B 1 274 ? 11.5 5.508 -16.906 1 41.09 274 ILE B CA 1
ATOM 4800 C C . ILE B 1 274 ? 10.031 5.125 -16.75 1 41.09 274 ILE B C 1
ATOM 4802 O O . ILE B 1 274 ? 9.641 4.562 -15.727 1 41.09 274 ILE B O 1
ATOM 4806 N N . HIS B 1 275 ? 9.18 5.938 -17.391 1 45.81 275 HIS B N 1
ATOM 4807 C CA . HIS B 1 275 ? 7.805 5.469 -17.484 1 45.81 275 HIS B CA 1
ATOM 4808 C C . HIS B 1 275 ? 7.656 4.414 -18.578 1 45.81 275 HIS B C 1
ATOM 4810 O O . HIS B 1 275 ? 8.086 4.629 -19.719 1 45.81 275 HIS B O 1
ATOM 4816 N N . TYR B 1 276 ? 7.668 3.24 -18.266 1 39.44 276 TYR B N 1
ATOM 4817 C CA . TYR B 1 276 ? 7.434 2.182 -19.234 1 39.44 276 TYR B CA 1
ATOM 4818 C C . TYR B 1 276 ? 5.941 1.985 -19.484 1 39.44 276 TYR B C 1
ATOM 4820 O O . TYR B 1 276 ? 5.195 1.636 -18.562 1 39.44 276 TYR B O 1
ATOM 4828 N N . ASP B 1 277 ? 5.535 2.879 -20.375 1 39.69 277 ASP B N 1
ATOM 4829 C CA . ASP B 1 277 ? 4.156 2.703 -20.812 1 39.69 277 ASP B CA 1
ATOM 4830 C C . ASP B 1 277 ? 4.059 1.633 -21.891 1 39.69 277 ASP B C 1
ATOM 4832 O O . ASP B 1 277 ? 4.609 1.793 -22.984 1 39.69 277 ASP B O 1
ATOM 4836 N N . ALA B 1 278 ? 3.959 0.555 -21.531 1 35.56 278 ALA B N 1
ATOM 4837 C CA . ALA B 1 278 ? 3.867 -0.484 -22.547 1 35.56 278 ALA B CA 1
ATOM 4838 C C . ALA B 1 278 ? 2.742 -0.184 -23.547 1 35.56 278 ALA B C 1
ATOM 4840 O O . ALA B 1 278 ? 2.713 -0.736 -24.641 1 35.56 278 ALA B O 1
ATOM 4841 N N . TRP B 1 279 ? 1.634 0.509 -23.078 1 33.72 279 TRP B N 1
ATOM 4842 C CA . TRP B 1 279 ? 0.528 0.667 -24.016 1 33.72 279 TRP B CA 1
ATOM 4843 C C . TRP B 1 279 ? 0.156 2.137 -24.172 1 33.72 279 TRP B C 1
ATOM 4845 O O . TRP B 1 279 ? 0.349 2.938 -23.25 1 33.72 279 TRP B O 1
ATOM 4855 N N . ASP B 1 280 ? 0.039 2.703 -25.297 1 35.31 280 ASP B N 1
ATOM 4856 C CA . ASP B 1 280 ? -0.23 4.066 -25.75 1 35.31 280 ASP B CA 1
ATOM 4857 C C . ASP B 1 280 ? -1.492 4.621 -25.094 1 35.31 280 ASP B C 1
ATOM 4859 O O . ASP B 1 280 ? -2.607 4.285 -25.5 1 35.31 280 ASP B O 1
ATOM 4863 N N . ALA B 1 281 ? -1.648 4.918 -23.891 1 36.06 281 ALA B N 1
ATOM 4864 C CA . ALA B 1 281 ? -2.895 5.309 -23.234 1 36.06 281 ALA B CA 1
ATOM 4865 C C . ALA B 1 281 ? -3.145 6.809 -23.375 1 36.06 281 ALA B C 1
ATOM 4867 O O . ALA B 1 281 ? -2.211 7.609 -23.297 1 36.06 281 ALA B O 1
ATOM 4868 N N . GLU B 1 282 ? -4.32 7.086 -24.094 1 36.44 282 GLU B N 1
ATOM 4869 C CA . GLU B 1 282 ? -4.797 8.469 -24.094 1 36.44 282 GLU B CA 1
ATOM 4870 C C . GLU B 1 282 ? -5.312 8.875 -22.719 1 36.44 282 GLU B C 1
ATOM 4872 O O . GLU B 1 282 ? -6.094 8.141 -22.109 1 36.44 282 GLU B O 1
ATOM 4877 N N . ARG B 1 283 ? -4.895 9.727 -21.906 1 41.47 283 ARG B N 1
ATOM 4878 C CA . ARG B 1 283 ? -5.199 10.273 -20.578 1 41.47 283 ARG B CA 1
ATOM 4879 C C . ARG B 1 283 ? -6.266 11.359 -20.672 1 41.47 283 ARG B C 1
ATOM 4881 O O . ARG B 1 283 ? -6.211 12.219 -21.562 1 41.47 283 ARG B O 1
ATOM 4888 N N . THR B 1 284 ? -7.609 11.008 -20.141 1 41.03 284 THR B N 1
ATOM 4889 C CA . THR B 1 284 ? -8.586 12.086 -20.062 1 41.03 284 THR B CA 1
ATOM 4890 C C . THR B 1 284 ? -8.273 13.023 -18.906 1 41.03 284 THR B C 1
ATOM 4892 O O . THR B 1 284 ? -8.039 12.578 -17.781 1 41.03 284 THR B O 1
ATOM 4895 N N . GLN B 1 285 ? -8.07 14.203 -19.125 1 45.28 285 GLN B N 1
ATOM 4896 C CA . GLN B 1 285 ? -7.809 15.281 -18.172 1 45.28 285 GLN B CA 1
ATOM 4897 C C . GLN B 1 285 ? -9.102 15.758 -17.531 1 45.28 285 GLN B C 1
ATOM 4899 O O . GLN B 1 285 ? -10.109 15.969 -18.203 1 45.28 285 GLN B O 1
ATOM 4904 N N . LEU B 1 286 ? -9.273 15.398 -16.25 1 45.59 286 LEU B N 1
ATOM 4905 C CA . LEU B 1 286 ? -10.406 15.977 -15.531 1 45.59 286 LEU B CA 1
ATOM 4906 C C . LEU B 1 286 ? -10.461 17.484 -15.734 1 45.59 286 LEU B C 1
ATOM 4908 O O . LEU B 1 286 ? -9.43 18.125 -15.945 1 45.59 286 LEU B O 1
ATOM 4912 N N . ALA B 1 287 ? -11.758 17.891 -15.758 1 48.5 287 ALA B N 1
ATOM 4913 C CA . ALA B 1 287 ? -12.055 19.328 -15.797 1 48.5 287 ALA B CA 1
ATOM 4914 C C . ALA B 1 287 ? -11.242 20.078 -14.742 1 48.5 287 ALA B C 1
ATOM 4916 O O . ALA B 1 287 ? -10.828 19.5 -13.742 1 48.5 287 ALA B O 1
ATOM 4917 N N . PRO B 1 288 ? -11.008 21.234 -15.062 1 48.34 288 PRO B N 1
ATOM 4918 C CA . PRO B 1 288 ? -10.219 22.078 -14.172 1 48.34 288 PRO B CA 1
ATOM 4919 C C . PRO B 1 288 ? -10.688 22.016 -12.719 1 48.34 288 PRO B C 1
ATOM 4921 O O . PRO B 1 288 ? -11.891 21.906 -12.461 1 48.34 288 PRO B O 1
ATOM 4924 N N . ALA B 1 289 ? -9.844 21.672 -11.906 1 54.5 289 ALA B N 1
ATOM 4925 C CA . ALA B 1 289 ? -10.086 21.688 -10.461 1 54.5 289 ALA B CA 1
ATOM 4926 C C . ALA B 1 289 ? -10.812 22.969 -10.039 1 54.5 289 ALA B C 1
ATOM 4928 O O . ALA B 1 289 ? -10.617 24.031 -10.633 1 54.5 289 ALA B O 1
ATOM 4929 N N . PRO B 1 290 ? -11.945 22.859 -9.148 1 54.47 290 PRO B N 1
ATOM 4930 C CA . PRO B 1 290 ? -12.516 24.078 -8.594 1 54.47 290 PRO B CA 1
ATOM 4931 C C . PRO B 1 290 ? -11.461 25.016 -8.008 1 54.47 290 PRO B C 1
ATOM 4933 O O . PRO B 1 290 ? -10.344 24.578 -7.707 1 54.47 290 PRO B O 1
ATOM 4936 N N . PRO B 1 291 ? -11.805 26.234 -8.039 1 55 291 PRO B N 1
ATOM 4937 C CA . PRO B 1 291 ? -10.844 27.188 -7.48 1 55 291 PRO B CA 1
ATOM 4938 C C . PRO B 1 291 ? -10.438 26.844 -6.047 1 55 291 PRO B C 1
ATOM 4940 O O . PRO B 1 291 ? -11.25 26.312 -5.285 1 55 291 PRO B O 1
ATOM 4943 N N . GLU B 1 292 ? -9.203 26.969 -5.809 1 65.19 292 GLU B N 1
ATOM 4944 C CA . GLU B 1 292 ? -8.633 26.766 -4.48 1 65.19 292 GLU B CA 1
ATOM 4945 C C . GLU B 1 292 ? -9.336 27.609 -3.436 1 65.19 292 GLU B C 1
ATOM 4947 O O . GLU B 1 292 ? -9.633 28.781 -3.68 1 65.19 292 GLU B O 1
ATOM 4952 N N . LYS B 1 293 ? -9.938 26.953 -2.527 1 74 293 LYS B N 1
ATOM 4953 C CA . LYS B 1 293 ? -10.469 27.641 -1.349 1 74 293 LYS B CA 1
ATOM 4954 C C . LYS B 1 293 ? -9.352 27.984 -0.368 1 74 293 LYS B C 1
ATOM 4956 O O . LYS B 1 293 ? -8.43 27.188 -0.162 1 74 293 LYS B O 1
ATOM 4961 N N . SER B 1 294 ? -9.438 29.219 0.188 1 84.19 294 SER B N 1
ATOM 4962 C CA . SER B 1 294 ? -8.414 29.625 1.144 1 84.19 294 SER B CA 1
ATOM 4963 C C . SER B 1 294 ? -8.625 28.969 2.502 1 84.19 294 SER B C 1
ATOM 4965 O O . SER B 1 294 ? -9.641 29.219 3.164 1 84.19 294 SER B O 1
ATOM 4967 N N . ALA B 1 295 ? -7.684 28.188 2.9 1 89.31 295 ALA B N 1
ATOM 4968 C CA . ALA B 1 295 ? -7.711 27.547 4.219 1 89.31 295 ALA B CA 1
ATOM 4969 C C . ALA B 1 295 ? -7.699 28.609 5.324 1 89.31 295 ALA B C 1
ATOM 4971 O O . ALA B 1 295 ? -8.305 28.406 6.383 1 89.31 295 ALA B O 1
ATOM 4972 N N . PHE B 1 296 ? -7.113 29.734 5.082 1 92.5 296 PHE B N 1
ATOM 4973 C CA . PHE B 1 296 ? -6.949 30.781 6.078 1 92.5 296 PHE B CA 1
ATOM 4974 C C . PHE B 1 296 ? -8.234 31.594 6.227 1 92.5 296 PHE B C 1
ATOM 4976 O O . PHE B 1 296 ? -8.633 31.938 7.344 1 92.5 296 PHE B O 1
ATOM 4983 N N . ALA B 1 297 ? -8.859 31.859 5.105 1 91.31 297 ALA B N 1
ATOM 4984 C CA . ALA B 1 297 ? -10.172 32.5 5.164 1 91.31 297 ALA B CA 1
ATOM 4985 C C . ALA B 1 297 ? -11.188 31.609 5.887 1 91.31 297 ALA B C 1
ATOM 4987 O O . ALA B 1 297 ? -11.977 32.094 6.695 1 91.31 297 ALA B O 1
ATOM 4988 N N . ASP B 1 298 ? -11.094 30.344 5.555 1 92.69 298 ASP B N 1
ATOM 4989 C CA . ASP B 1 298 ? -11.984 29.375 6.18 1 92.69 298 ASP B CA 1
ATOM 4990 C C . ASP B 1 298 ? -11.773 29.328 7.691 1 92.69 298 ASP B C 1
ATOM 4992 O O . ASP B 1 298 ? -12.742 29.312 8.453 1 92.69 298 ASP B O 1
ATOM 4996 N N . PHE B 1 299 ? -10.602 29.359 8.133 1 94.38 299 PHE B N 1
ATOM 4997 C CA . PHE B 1 299 ? -10.297 29.297 9.562 1 94.38 299 PHE B CA 1
ATOM 4998 C C . PHE B 1 299 ? -10.75 30.562 10.266 1 94.38 299 PHE B C 1
ATOM 5000 O O . PHE B 1 299 ? -11.328 30.516 11.352 1 94.38 299 PHE B O 1
ATOM 5007 N N . VAL B 1 300 ? -10.5 31.688 9.68 1 94 300 VAL B N 1
ATOM 5008 C CA . VAL B 1 300 ? -10.93 32.969 10.258 1 94 300 VAL B CA 1
ATOM 5009 C C . VAL B 1 300 ? -12.453 32.969 10.391 1 94 300 VAL B C 1
ATOM 5011 O O . VAL B 1 300 ? -12.984 33.438 11.406 1 94 300 VAL B O 1
ATOM 5014 N N . ALA B 1 301 ? -13.078 32.469 9.375 1 92.75 301 ALA B N 1
ATOM 5015 C CA . ALA B 1 301 ? -14.531 32.406 9.43 1 92.75 301 ALA B CA 1
ATOM 5016 C C . ALA B 1 301 ? -15 31.516 10.578 1 92.75 301 ALA B C 1
ATOM 5018 O O . ALA B 1 301 ? -15.969 31.828 11.266 1 92.75 301 ALA B O 1
ATOM 5019 N N . LEU B 1 302 ? -14.344 30.422 10.797 1 94 302 LEU B N 1
ATOM 5020 C CA . LEU B 1 302 ? -14.641 29.516 11.898 1 94 302 LEU B CA 1
ATOM 5021 C C . LEU B 1 302 ? -14.445 30.219 13.242 1 94 302 LEU B C 1
ATOM 5023 O O . LEU B 1 302 ? -15.289 30.109 14.133 1 94 302 LEU B O 1
ATOM 5027 N N . CYS B 1 303 ? -13.398 30.922 13.383 1 94.88 303 CYS B N 1
ATOM 5028 C CA . CYS B 1 303 ? -13.07 31.641 14.609 1 94.88 303 CYS B CA 1
ATOM 5029 C C . CYS B 1 303 ? -14.148 32.656 14.945 1 94.88 303 CYS B C 1
ATOM 5031 O O . CYS B 1 303 ? -14.469 32.875 16.109 1 94.88 303 CYS B O 1
ATOM 5033 N N . ARG B 1 304 ? -14.734 33.188 13.906 1 93.06 304 ARG B N 1
ATOM 5034 C CA . ARG B 1 304 ? -15.703 34.281 14.102 1 93.06 304 ARG B CA 1
ATOM 5035 C C . ARG B 1 304 ? -17.141 33.719 14.07 1 93.06 304 ARG B C 1
ATOM 5037 O O . ARG B 1 304 ? -18.094 34.5 14.203 1 93.06 304 ARG B O 1
ATOM 5044 N N . GLY B 1 305 ? -17.297 32.438 13.766 1 90.31 305 GLY B N 1
ATOM 5045 C CA . GLY B 1 305 ? -18.609 31.812 13.773 1 90.31 305 GLY B CA 1
ATOM 5046 C C . GLY B 1 305 ? -19.469 32.219 12.594 1 90.31 305 GLY B C 1
ATOM 5047 O O . GLY B 1 305 ? -20.688 32.281 12.703 1 90.31 305 GLY B O 1
ATOM 5048 N N . THR B 1 306 ? -18.984 32.531 11.492 1 83 306 THR B N 1
ATOM 5049 C CA . THR B 1 306 ? -19.75 33.094 10.391 1 83 306 THR B CA 1
ATOM 5050 C C . THR B 1 306 ? -20.016 32.062 9.312 1 83 306 THR B C 1
ATOM 5052 O O . THR B 1 306 ? -20.906 32.25 8.477 1 83 306 THR B O 1
ATOM 5055 N N . GLN B 1 307 ? -19.188 31.047 9.07 1 75.5 307 GLN B N 1
ATOM 5056 C CA . GLN B 1 307 ? -19.375 30.078 8 1 75.5 307 GLN B CA 1
ATOM 5057 C C . GLN B 1 307 ? -19.047 28.656 8.469 1 75.5 307 GLN B C 1
ATOM 5059 O O . GLN B 1 307 ? -18.297 28.484 9.43 1 75.5 307 GLN B O 1
ATOM 5064 N N . GLN B 1 308 ? -19.719 27.859 7.656 1 79.06 308 GLN B N 1
ATOM 5065 C CA . GLN B 1 308 ? -19.344 26.469 7.875 1 79.06 308 GLN B CA 1
ATOM 5066 C C . GLN B 1 308 ? -17.953 26.172 7.336 1 79.06 308 GLN B C 1
ATOM 5068 O O . GLN B 1 308 ? -17.625 26.562 6.211 1 79.06 308 GLN B O 1
ATOM 5073 N N . ALA B 1 309 ? -17.109 25.75 8.203 1 81.44 309 ALA B N 1
ATOM 5074 C CA . ALA B 1 309 ? -15.719 25.453 7.875 1 81.44 309 ALA B CA 1
ATOM 5075 C C . ALA B 1 309 ? -15.594 24.047 7.281 1 81.44 309 ALA B C 1
ATOM 5077 O O . ALA B 1 309 ? -16.438 23.188 7.508 1 81.44 309 ALA B O 1
ATOM 5078 N N . GLU B 1 310 ? -14.539 23.891 6.418 1 83.75 310 GLU B N 1
ATOM 5079 C CA . GLU B 1 310 ? -14.188 22.578 5.879 1 83.75 310 GLU B CA 1
ATOM 5080 C C . GLU B 1 310 ? -13.438 21.75 6.906 1 83.75 310 GLU B C 1
ATOM 5082 O O . GLU B 1 310 ? -13.508 20.516 6.883 1 83.75 310 GLU B O 1
ATOM 5087 N N . LEU B 1 311 ? -12.734 22.469 7.703 1 90.25 311 LEU B N 1
ATOM 5088 C CA . LEU B 1 311 ? -11.883 21.812 8.688 1 90.25 311 LEU B CA 1
ATOM 5089 C C . LEU B 1 311 ? -12.203 22.312 10.094 1 90.25 311 LEU B C 1
ATOM 5091 O O . LEU B 1 311 ? -12.227 23.516 10.344 1 90.25 311 LEU B O 1
ATOM 5095 N N . PHE B 1 312 ? -12.5 21.375 10.984 1 92.81 312 PHE B N 1
ATOM 5096 C CA . PHE B 1 312 ? -12.758 21.656 12.391 1 92.81 312 PHE B CA 1
ATOM 5097 C C . PHE B 1 312 ? -11.594 21.188 13.258 1 92.81 312 PHE B C 1
ATOM 5099 O O . PHE B 1 312 ? -10.797 20.344 12.828 1 92.81 312 PHE B O 1
ATOM 5106 N N . PRO B 1 313 ? -11.516 21.797 14.477 1 96.06 313 PRO B N 1
ATOM 5107 C CA . PRO B 1 313 ? -10.477 21.328 15.391 1 96.06 313 PRO B CA 1
ATOM 5108 C C . PRO B 1 313 ? -10.5 19.812 15.602 1 96.06 313 PRO B C 1
ATOM 5110 O O . PRO B 1 313 ? -9.445 19.172 15.648 1 96.06 313 PRO B O 1
ATOM 5113 N N . SER B 1 314 ? -11.672 19.219 15.648 1 96 314 SER B N 1
ATOM 5114 C CA . SER B 1 314 ? -11.82 17.781 15.875 1 96 314 SER B CA 1
ATOM 5115 C C . SER B 1 314 ? -11.156 16.969 14.766 1 96 314 SER B C 1
ATOM 5117 O O . SER B 1 314 ? -10.672 15.867 15 1 96 314 SER B O 1
ATOM 5119 N N . ASP B 1 315 ? -11.109 17.531 13.555 1 96.19 315 ASP B N 1
ATOM 5120 C CA . ASP B 1 315 ? -10.453 16.844 12.445 1 96.19 315 ASP B CA 1
ATOM 5121 C C . ASP B 1 315 ? -8.953 16.688 12.711 1 96.19 315 ASP B C 1
ATOM 5123 O O . ASP B 1 315 ? -8.391 15.617 12.5 1 96.19 315 ASP B O 1
ATOM 5127 N N . GLY B 1 316 ? -8.367 17.797 13.172 1 97.5 316 GLY B N 1
ATOM 5128 C CA . GLY B 1 316 ? -6.957 17.734 13.516 1 97.5 316 GLY B CA 1
ATOM 5129 C C . GLY B 1 316 ? -6.668 16.812 14.68 1 97.5 316 GLY B C 1
ATOM 5130 O O . GLY B 1 316 ? -5.676 16.078 14.656 1 97.5 316 GLY B O 1
ATOM 5131 N N . PHE B 1 317 ? -7.562 16.859 15.672 1 98.12 317 PHE B N 1
ATOM 5132 C CA . PHE B 1 317 ? -7.383 16.016 16.844 1 98.12 317 PHE B CA 1
ATOM 5133 C C . PHE B 1 317 ? -7.465 14.531 16.469 1 98.12 317 PHE B C 1
ATOM 5135 O O . PHE B 1 317 ? -6.582 13.75 16.828 1 98.12 317 PHE B O 1
ATOM 5142 N N . ARG B 1 318 ? -8.438 14.172 15.703 1 98 318 ARG B N 1
ATOM 5143 C CA . ARG B 1 318 ? -8.656 12.781 15.328 1 98 318 ARG B CA 1
ATOM 5144 C C . ARG B 1 318 ? -7.547 12.273 14.414 1 98 318 ARG B C 1
ATOM 5146 O O . ARG B 1 318 ? -7.027 11.172 14.609 1 98 318 ARG B O 1
ATOM 5153 N N . SER B 1 319 ? -7.207 13.047 13.406 1 98.19 319 SER B N 1
ATOM 5154 C CA . SER B 1 319 ? -6.125 12.648 12.516 1 98.19 319 SER B CA 1
ATOM 5155 C C . SER B 1 319 ? -4.816 12.461 13.273 1 98.19 319 SER B C 1
ATOM 5157 O O . SER B 1 319 ? -4.082 11.5 13.031 1 98.19 319 SER B O 1
ATOM 5159 N N . THR B 1 320 ? -4.527 13.398 14.211 1 98.44 320 THR B N 1
ATOM 5160 C CA . THR B 1 320 ? -3.32 13.281 15.016 1 98.44 320 THR B CA 1
ATOM 5161 C C . THR B 1 320 ? -3.373 12.031 15.891 1 98.44 320 THR B C 1
ATOM 5163 O O . THR B 1 320 ? -2.379 11.312 16.016 1 98.44 320 THR B O 1
ATOM 5166 N N . ARG B 1 321 ? -4.508 11.789 16.484 1 98.5 321 ARG B N 1
ATOM 5167 C CA . ARG B 1 321 ? -4.66 10.602 17.312 1 98.5 321 ARG B CA 1
ATOM 5168 C C . ARG B 1 321 ? -4.387 9.336 16.516 1 98.5 321 ARG B C 1
ATOM 5170 O O . ARG B 1 321 ? -3.709 8.422 16.984 1 98.5 321 ARG B O 1
ATOM 5177 N N . ILE B 1 322 ? -4.879 9.219 15.305 1 98.62 322 ILE B N 1
ATOM 5178 C CA . ILE B 1 322 ? -4.668 8.062 14.445 1 98.62 322 ILE B CA 1
ATOM 5179 C C . ILE B 1 322 ? -3.178 7.914 14.141 1 98.62 322 ILE B C 1
ATOM 5181 O O . ILE B 1 322 ? -2.643 6.805 14.156 1 98.62 322 ILE B O 1
ATOM 5185 N N . THR B 1 323 ? -2.463 9.039 13.867 1 98.19 323 THR B N 1
ATOM 5186 C CA . THR B 1 323 ? -1.036 8.945 13.578 1 98.19 323 THR B CA 1
ATOM 5187 C C . THR B 1 323 ? -0.271 8.438 14.797 1 98.19 323 THR B C 1
ATOM 5189 O O . THR B 1 323 ? 0.692 7.68 14.664 1 98.19 323 THR B O 1
ATOM 5192 N N . LEU B 1 324 ? -0.669 8.906 15.992 1 98.19 324 LEU B N 1
ATOM 5193 C CA . LEU B 1 324 ? -0.016 8.445 17.219 1 98.19 324 LEU B CA 1
ATOM 5194 C C . LEU B 1 324 ? -0.266 6.957 17.438 1 98.19 324 LEU B C 1
ATOM 5196 O O . LEU B 1 324 ? 0.647 6.219 17.812 1 98.19 324 LEU B O 1
ATOM 5200 N N . TYR B 1 325 ? -1.484 6.5 17.141 1 98.44 325 TYR B N 1
ATOM 5201 C CA . TYR B 1 325 ? -1.767 5.074 17.234 1 98.44 325 TYR B CA 1
ATOM 5202 C C . TYR B 1 325 ? -1.018 4.297 16.156 1 98.44 325 TYR B C 1
ATOM 5204 O O . TYR B 1 325 ? -0.599 3.16 16.375 1 98.44 325 TYR B O 1
ATOM 5212 N N . ALA B 1 326 ? -0.881 4.891 14.977 1 97.56 326 ALA B N 1
ATOM 5213 C CA . ALA B 1 326 ? -0.085 4.254 13.93 1 97.56 326 ALA B CA 1
ATOM 5214 C C . ALA B 1 326 ? 1.359 4.059 14.383 1 97.56 326 ALA B C 1
ATOM 5216 O O . ALA B 1 326 ? 1.955 3.006 14.133 1 97.56 326 ALA B O 1
ATOM 5217 N N . ARG B 1 327 ? 1.916 5.059 15.055 1 96.81 327 ARG B N 1
ATOM 5218 C CA . ARG B 1 327 ? 3.268 4.934 15.586 1 96.81 327 ARG B CA 1
ATOM 5219 C C . ARG B 1 327 ? 3.346 3.814 16.625 1 96.81 327 ARG B C 1
ATOM 5221 O O . ARG B 1 327 ? 4.316 3.057 16.656 1 96.81 327 ARG B O 1
ATOM 5228 N N . GLU B 1 328 ? 2.336 3.781 17.469 1 96.88 328 GLU B N 1
ATOM 5229 C CA . GLU B 1 328 ? 2.281 2.701 18.453 1 96.88 328 GLU B CA 1
ATOM 5230 C C . GLU B 1 328 ? 2.191 1.34 17.766 1 96.88 328 GLU B C 1
ATOM 5232 O O . GLU B 1 328 ? 2.869 0.392 18.172 1 96.88 328 GLU B O 1
ATOM 5237 N N . ALA B 1 329 ? 1.331 1.252 16.719 1 96.12 329 ALA B N 1
ATOM 5238 C CA . ALA B 1 329 ? 1.194 0.014 15.961 1 96.12 329 ALA B CA 1
ATOM 5239 C C . ALA B 1 329 ? 2.529 -0.404 15.352 1 96.12 329 ALA B C 1
ATOM 5241 O O . ALA B 1 329 ? 2.891 -1.583 15.383 1 96.12 329 ALA B O 1
ATOM 5242 N N . ALA B 1 330 ? 3.244 0.53 14.812 1 93.5 330 ALA B N 1
ATOM 5243 C CA . ALA B 1 330 ? 4.547 0.26 14.211 1 93.5 330 ALA B CA 1
ATOM 5244 C C . ALA B 1 330 ? 5.539 -0.247 15.258 1 93.5 330 ALA B C 1
ATOM 5246 O O . ALA B 1 330 ? 6.305 -1.178 14.992 1 93.5 330 ALA B O 1
ATOM 5247 N N . ARG B 1 331 ? 5.535 0.331 16.391 1 93.5 331 ARG B N 1
ATOM 5248 C CA . ARG B 1 331 ? 6.461 -0.023 17.453 1 93.5 331 ARG B CA 1
ATOM 5249 C C . ARG B 1 331 ? 6.16 -1.416 18 1 93.5 331 ARG B C 1
ATOM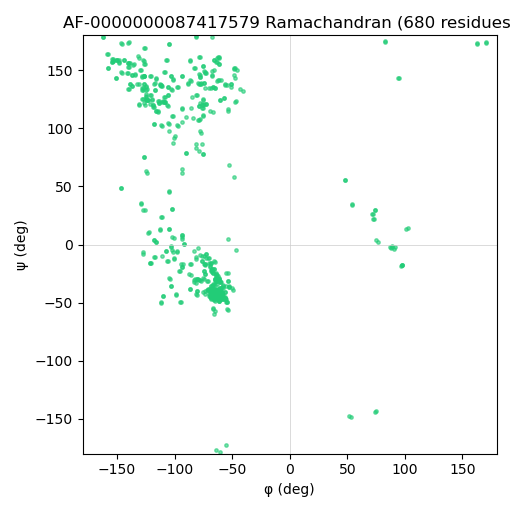 5251 O O . ARG B 1 331 ? 7.078 -2.197 18.266 1 93.5 331 ARG B O 1
ATOM 5258 N N . THR B 1 332 ? 4.875 -1.725 18.109 1 95 332 THR B N 1
ATOM 5259 C CA . THR B 1 332 ? 4.492 -2.963 18.781 1 95 332 THR B CA 1
ATOM 5260 C C . THR B 1 332 ? 4.332 -4.098 17.766 1 95 332 THR B C 1
ATOM 5262 O O . THR B 1 332 ? 4.297 -5.27 18.156 1 95 332 THR B O 1
ATOM 5265 N N . GLY B 1 333 ? 4.172 -3.75 16.547 1 92.12 333 GLY B N 1
ATOM 5266 C CA . GLY B 1 333 ? 3.922 -4.758 15.523 1 92.12 333 GLY B CA 1
ATOM 5267 C C . GLY B 1 333 ? 2.537 -5.371 15.617 1 92.12 333 GLY B C 1
ATOM 5268 O O . GLY B 1 333 ? 2.35 -6.547 15.297 1 92.12 333 GLY B O 1
ATOM 5269 N N . THR B 1 334 ? 1.611 -4.641 16.156 1 94.81 334 THR B N 1
ATOM 5270 C CA . THR B 1 334 ? 0.259 -5.148 16.359 1 94.81 334 THR B CA 1
ATOM 5271 C C . THR B 1 334 ? -0.773 -4.184 15.781 1 94.81 334 THR B C 1
ATOM 5273 O O . THR B 1 334 ? -0.604 -2.963 15.859 1 94.81 334 THR B O 1
ATOM 5276 N N . LYS B 1 335 ? -1.796 -4.801 15.25 1 95.31 335 LYS B N 1
ATOM 5277 C CA . LYS B 1 335 ? -2.949 -4.008 14.82 1 95.31 335 LYS B CA 1
ATOM 5278 C C . LYS B 1 335 ? -3.631 -3.348 16.016 1 95.31 335 LYS B C 1
ATOM 5280 O O . LYS B 1 335 ? -3.859 -3.992 17.047 1 95.31 335 LYS B O 1
ATOM 5285 N N . ILE B 1 336 ? -3.971 -2.061 15.906 1 97.62 336 ILE B N 1
ATOM 5286 C CA . ILE B 1 336 ? -4.637 -1.346 16.984 1 97.62 336 ILE B CA 1
ATOM 5287 C C . ILE B 1 336 ? -6.094 -1.078 16.609 1 97.62 336 ILE B C 1
ATOM 5289 O O . ILE B 1 336 ? -6.375 -0.542 15.539 1 97.62 336 ILE B O 1
ATOM 5293 N N . ASP B 1 337 ? -6.996 -1.471 17.484 1 97.56 337 ASP B N 1
ATOM 5294 C CA . ASP B 1 337 ? -8.414 -1.157 17.344 1 97.56 337 ASP B CA 1
ATOM 5295 C C . ASP B 1 337 ? -8.695 0.301 17.703 1 97.56 337 ASP B C 1
ATOM 5297 O O . ASP B 1 337 ? -8.359 0.754 18.797 1 97.56 337 ASP B O 1
ATOM 5301 N N . LEU B 1 338 ? -9.336 1.05 16.734 1 98.25 338 LEU B N 1
ATOM 5302 C CA . LEU B 1 338 ? -9.539 2.484 16.906 1 98.25 338 LEU B CA 1
ATOM 5303 C C . LEU B 1 338 ? -10.969 2.783 17.359 1 98.25 338 LEU B C 1
ATOM 5305 O O . LEU B 1 338 ? -11.297 3.932 17.672 1 98.25 338 LEU B O 1
ATOM 5309 N N . ARG B 1 339 ? -12.102 1.973 17.406 1 94.94 339 ARG B N 1
ATOM 5310 C CA . ARG B 1 339 ? -13.531 2.178 17.625 1 94.94 339 ARG B CA 1
ATOM 5311 C C . ARG B 1 339 ? -13.797 2.928 18.922 1 94.94 339 ARG B C 1
ATOM 5313 O O . ARG B 1 339 ? -14.648 3.816 18.969 1 94.94 339 ARG B O 1
ATOM 5320 N N . ASP B 1 340 ? -12.984 2.93 19.891 1 93.88 340 ASP B N 1
ATOM 5321 C CA . ASP B 1 340 ? -13.219 3.648 21.141 1 93.88 340 ASP B CA 1
ATOM 5322 C C . ASP B 1 340 ? -12.031 4.547 21.484 1 93.88 340 ASP B C 1
ATOM 5324 O O . ASP B 1 340 ? -11.859 4.941 22.641 1 93.88 340 ASP B O 1
ATOM 5328 N N . LYS B 1 341 ? -11.406 4.965 20.391 1 96.69 341 LYS B N 1
ATOM 5329 C CA . LYS B 1 341 ? -10.156 5.66 20.703 1 96.69 341 LYS B CA 1
ATOM 5330 C C . LYS B 1 341 ? -10.117 7.031 20.031 1 96.69 341 LYS B C 1
ATOM 5332 O O . LYS B 1 341 ? -9.203 7.824 20.281 1 96.69 341 LYS B O 1
ATOM 5337 N N . LEU B 1 342 ? -11.102 7.277 19.172 1 95.06 342 LEU B N 1
ATOM 5338 C CA . LEU B 1 342 ? -11.031 8.5 18.391 1 95.06 342 LEU B CA 1
ATOM 5339 C C . LEU B 1 342 ? -12.055 9.523 18.859 1 95.06 342 LEU B C 1
ATOM 5341 O O . LEU B 1 342 ? -13.141 9.156 19.312 1 95.06 342 LEU B O 1
#

Nearest PDB structures (foldseek):
  3ip3-assembly4_G  TM=8.757E-01  e=1.361E-28  Thermotoga maritima
  3q2i-assembly1_A  TM=8.381E-01  e=5.242E-23  Chromobacterium violaceum
  3moi-assembly1_A-2  TM=7.795E-01  e=1.003E-23  Bordetella bronchiseptica
  4koa-assembly1_A-2  TM=7.908E-01  e=1.967E-23  Sinorhizobium meliloti 1021
  7x1x-assembly1_B  TM=7.596E-01  e=3.211E-23  Comamonas testosteroni KF-1

Radius of gyration: 28.44 Å; Cα contacts (8 Å, |Δi|>4): 1562; chains: 2; bounding box: 46×91×59 Å

Sequence (684 aa):
MSAVRFAVAGLKHFHILTFVNGMRALPDAQFVGFYDDDPKLRDQYSQEFGVPAFASVGELVEATEPEVVGVAVENSKKGAVICELAERGCHVLVDKPLVTSFADLDDVETAHVKTGKQIGLMLMERYNGPTRAVRELLQSGKLGRMVNFTGLAPHKLKPAGRPKWMFDADLYGGVLNDLCIHNIDLSRWMWDEEPVAVTAAEGCLRFTQYDRFTDHAEVFLEFADSSTAMLRADWLTPEGFPAHGDGRQFFECTEGTIEILAAPDIHRLGEGTIHYDAWDAERTQLAPAPPEKSAFADFVALCRGTQQAELFPSDGFRSTRITLYAREAARTGTKIDLRDKLMSAVRFAVAGLKHFHILTFVNGMRALPDAQFVGFYDDDPKLRDQYSQEFGVPAFASVGELVEATEPEVVGVAVENSKKGAVICELAERGCHVLVDKPLVTSFADLDDVETAHVKTGKQIGLMLMERYNGPTRAVRELLQSGKLGRMVNFTGLAPHKLKPAGRPKWMFDADLYGGVLNDLCIHNIDLSRWMWDEEPVAVTAAEGCLRFTQYDRFTDHAEVFLEFADSSTAMLRADWLTPEGFPAHGDGRQFFECTEGTIEILAAPDIHRLGEGTIHYDAWDAERTQLAPAPPEKSAFADFVALCRGTQQAELFPSDGFRSTRITLYAREAARTGTKIDLRDKL

Solvent-accessible surface area (backbone atoms only — not comparable to full-atom values): 34573 Å² total; per-residue (Å²): 130,79,57,46,34,27,32,34,39,29,77,73,38,76,67,46,52,54,51,53,53,49,42,59,69,37,92,52,42,40,78,55,30,33,22,34,86,46,67,68,56,34,59,58,44,26,68,74,70,70,30,57,62,27,78,36,68,67,56,38,43,74,73,52,61,39,48,36,32,37,40,19,47,60,37,60,49,30,30,62,52,50,35,51,40,27,74,73,66,19,25,37,41,26,46,72,35,68,48,47,45,71,68,38,43,52,50,36,53,49,38,29,65,74,59,68,32,50,49,37,49,64,65,61,62,70,38,34,25,64,54,40,49,49,44,51,46,53,73,66,44,75,30,49,50,78,43,35,38,40,35,39,44,32,22,48,69,68,71,79,91,54,62,73,53,67,42,26,28,69,39,40,30,31,37,45,33,46,55,31,32,57,56,52,39,46,50,32,62,66,67,70,46,72,53,36,29,33,32,28,45,66,32,40,67,84,58,59,88,35,86,50,33,46,40,28,30,38,38,39,37,30,33,88,66,48,28,37,33,45,35,36,21,31,45,57,31,27,86,90,50,56,55,48,23,71,17,33,36,36,38,37,21,49,47,26,42,40,42,43,55,71,34,37,48,41,42,58,34,63,100,40,34,47,31,33,46,78,50,93,52,67,76,47,55,51,70,79,48,55,78,67,54,58,67,52,60,37,48,52,29,45,71,69,69,74,48,89,50,94,73,52,40,65,54,40,52,42,36,49,50,50,24,54,48,27,51,50,8,31,74,68,38,33,55,40,78,31,80,89,70,111,131,82,59,45,32,27,32,35,39,29,77,72,38,74,66,50,53,53,52,53,54,48,42,59,69,37,94,50,42,40,78,54,30,32,22,33,87,46,68,68,56,34,60,58,44,27,66,76,68,71,30,57,61,28,78,35,68,66,57,39,43,73,74,51,61,39,48,35,33,37,41,19,46,60,37,60,51,30,30,64,54,50,34,52,40,27,74,71,67,19,25,35,42,27,48,72,35,68,47,48,46,71,68,40,44,54,49,38,53,48,38,32,66,74,57,68,33,48,51,39,50,65,66,61,62,71,36,34,25,63,54,39,46,49,45,53,46,52,71,67,44,76,30,48,49,76,42,34,37,40,34,39,45,32,22,48,67,69,70,79,91,53,62,74,55,67,43,26,29,68,38,39,30,31,36,45,32,48,54,32,33,58,56,52,38,47,50,32,60,67,66,71,46,71,53,37,30,32,33,28,43,68,31,40,67,83,57,59,88,35,85,51,32,45,40,30,29,39,40,40,35,31,34,88,66,47,28,36,32,44,37,36,20,30,45,56,32,27,87,89,50,58,54,49,22,71,17,33,36,37,38,36,21,50,47,26,40,40,41,44,53,70,34,38,51,44,45,59,36,64,102,41,36,50,32,31,47,82,46,94,51,64,75,47,56,47,72,79,49,54,78,66,53,58,68,52,60,38,49,53,29,44,70,70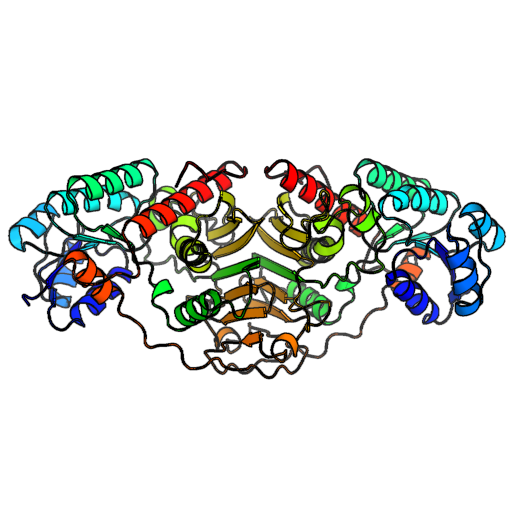,69,73,48,89,51,94,73,52,39,64,56,39,51,42,36,50,50,51,24,54,49,27,52,50,8,31,74,69,39,32,54,40,78,32,80,89,68,108

pLDDT: mean 87.19, std 15.69, range [31.84, 98.81]

Organism: NCBI:txid2527985

Secondary structure (DSSP, 8-state):
---EEEEEE--SSTHHHHHHHHHHTSTTEEEEEEE-S-HHHHHHHHHHHTS-EESSHHHHHHHH--SEEEE-S-GGGHHHHHHHHHHTT-EEEEPSPS-SSHHHHHHHHHHHHHH---EEE--GGGGSHHHHHHHHHHHHTTT-SEEEEEEEEE-B---TT--GGGG-HHHH-HHHHHTTHHHHHHHHHHHTS--SEEEEEEE-SS-TTSTT---EEEEEEE-TTS-EEEEEEESBPPTTS-TTTT-EEEEEETTEEEEEES-GGGTTSSTTEEEE--S---------------HHHHHHHHHHT-S--S--HHHHHHHHHHHHHHHHHHHHTB-EE-TTT-/---EEEEEE--SSTHHHHHHHHHHTSTTEEEEEEE-S-HHHHHHHHHHHTS-EESSHHHHHHHH--SEEEE-S-GGGHHHHHHHHHHTT-EEEEPSPS-SSHHHHHHHHHHHHHH---EEE--GGGGSHHHHHHHHHHHHTTT-SEEEEEEEEE-B---TT--GGGG-HHHH-HHHHHTTHHHHHHHHHHHTS--SEEEEEEE-SS-TTSTT---EEEEEEE-TTS-EEEEEEESBPPTTS-TTTT-EEEEEETTEEEEEES-GGGGS-STTEEEE-SS------PPP-PPPPPHHHHHHHHHHT-S--S--HHHHHHHHHHHHHHHHHHHHTB-EE-TTT-

Foldseek 3Di:
DAAQEEEEEEDQDVCVVVVVVLQVPDPRYDDAEYEDCDVVVQVVVCVVVVHHYDNDPVVVCVPRVGQEYEYDHFQQCQLVSLLVQLVSRHAYEYEFPNHQDPVSLVSNVVSCVVRVHFYHYCLQLCLDQVLVVLLVVLVVCQQPAWAEKEWEWEFADDPPPHDPLCLACSRVNAQLRRTVLNVLLSVCSSNVHHFFKKAKAWADDPVVVRPRHTFKMWMWTAHPVRGIYIYMYGNPADPQADRRAFIKMWIHGPRDIDIDTPDPCNCVTDPPRDDPPVDPDDDDDPDDGPPRDRLNVLVVCVRVVNDDHPTGSVSSSSSNQSSSVNVVNNVVVDMDGCNPPD/DAAQEEEEEEDQDPCVVVVVVLQVPDPRYDDAEYEDCDVVVQVVVCVVVVHHYDNDLVVVCVVRVGQEYEYDHFQQCQLVSLLVQLVSRHAYEYEFPNHQDPVSLVSNVVSCVVSVHFYHYCLQLCLDQVLVVLLVVLVVCQQPAWAEKEWEWEFADDPPPHDPLCLACSRVNAQLRRTVLNVLLSVCSSNVHHFFKKAKAWADDPVVVRPRHTFKMWMWTAHPVRGIYIYMYGNPADPQAPGRHFIKMWIHGPRDIDIDTPPPCNCVTDPPRDDPPVDPDDDDDPDDGPDGDRLNVLVVCVRVVNDDHPTGSVSSSSSNQSSSVNVVNNVVVDMDGCNPPD

InterPro domains:
  IPR000683 Gfo/Idh/MocA-like oxidoreductase, N-terminal [PF01408] (5-119)
  IPR036291 NAD(P)-binding domain superfamily [SSF51735] (4-150)
  IPR051450 Gfo/Idh/MocA Oxidoreductases [PTHR43377] (3-334)
  IPR055170 GFO/IDH/MocA-like oxidoreductase domain [PF22725] (132-259)